Protein AF-0000000082936664 (afdb_homodimer)

Secondary structure (DSSP, 8-state):
--HHHHHHHHHHHHHHHHHHHHHHHHHHHHHHHHHHHHHHHHHHHHHHHHHHHHTT--SSEEE-TTT--EEEEHHHHB-TT--SBPHHHHHHHHHHHHHHHHHHTSTTTGGGEEEEEEEEE--SSS-HHHHHHHHHHHHHHHHHHHTSTTSPP-TTHHHHHHHEEEEE-TTSSPPBPTTS-B-HHHHSEEEEEEEE--HHHHHHHHHHHHHHH-/--HHHHHHHHHHHHHHHHHHHHHHHHHHHHHHHHHHHHHHHHHHHHHHHHHHHHTT--SSEEE-TTT--EEEEHHHHB-TT--SBPHHHHHHHHHHHHHHHHHHTSTTTGGGEEEEEEEEE--SSS-HHHHHHHHHHHHHHHHHHHTSTTSPP-TTHHHHHHHEEEEE-TTSSPPB-TTS-B-HHHHSEEEEEEEE--HHHHHHHHHHHHHHH-

Nearest PDB structures (foldseek):
  8qyd-assembly1_F  TM=7.964E-01  e=2.034E-11  Escherichia coli
  6jfw-assembly2_B  TM=7.473E-01  e=4.058E-08  Pseudomonas aeruginosa PAO1
  3khn-assembly1_A  TM=6.655E-01  e=1.813E-06  Nitratidesulfovibrio vulgaris str. Hildenborough
  3khn-assembly1_B  TM=6.197E-01  e=2.475E-06  Nitratidesulfovibrio vulgaris str. Hildenborough
  5eb1-assembly2_D  TM=7.342E-01  e=1.706E-05  Pseudomonas aeruginosa PAO1

Organism: NCBI:txid1808955

Radius of gyration: 26.81 Å; Cα contacts (8 Å, |Δi|>4): 633; chains: 2; bounding box: 48×94×67 Å

pLDDT: mean 86.33, std 13.67, range [39.84, 98.62]

Solvent-accessible surface area (backbone atoms only — not comparable to full-atom values): 22484 Å² total; per-residue (Å²): 132,53,73,68,51,56,53,50,50,50,51,48,48,51,50,48,48,52,48,50,53,40,53,52,52,50,51,55,48,50,54,50,47,47,54,53,49,47,54,55,44,50,56,51,49,50,34,50,50,50,48,62,74,48,65,80,49,84,61,77,60,46,68,39,88,86,73,45,31,35,38,30,43,40,72,59,35,24,48,87,98,43,46,56,70,30,76,64,17,50,53,50,45,62,62,44,48,52,56,53,40,49,57,53,57,23,89,90,33,36,88,43,50,54,32,38,37,30,33,12,29,22,36,78,79,73,52,64,66,60,28,28,53,48,10,28,42,33,17,41,38,52,55,49,49,68,70,34,91,85,40,74,88,52,80,62,52,72,61,44,66,70,33,49,39,32,25,28,48,10,45,72,73,62,36,58,41,95,87,66,45,75,32,52,68,70,12,20,21,38,33,42,37,71,38,59,50,50,63,62,52,50,50,52,51,45,53,60,53,52,59,66,77,98,130,54,73,66,53,54,53,50,50,50,52,48,49,50,51,49,48,53,47,49,54,39,52,53,52,49,50,54,47,49,52,51,46,48,54,54,49,48,52,54,44,49,55,51,49,52,36,50,50,49,48,63,74,48,66,80,49,85,61,76,58,45,68,38,88,85,74,46,32,35,37,28,43,39,73,59,35,23,49,89,98,44,46,56,70,31,75,66,16,52,52,50,46,64,61,45,48,52,57,54,41,50,58,52,57,24,91,90,32,37,89,44,50,54,33,38,37,31,34,13,29,21,36,78,80,72,53,65,66,58,29,28,51,47,10,29,43,33,17,41,40,52,55,49,49,68,70,34,90,85,40,75,87,52,81,61,53,72,62,44,66,69,31,47,38,32,25,28,47,11,48,71,74,62,38,59,41,95,88,66,44,76,32,50,68,71,12,20,22,39,34,42,36,69,37,59,51,52,64,62,51,52,49,53,51,46,51,61,53,51,60,65,78,100

Foldseek 3Di:
DDPVVVVVVVVVVVVVVVVVVVVVVVVLVVVLVVLVVVLVVLQQVLLVLLCVLCVPPPACWDQDNPFRKIKHFLVQFDDPPDLAGDPSNLVSLLVPVQSSCCSCCPPSHVQFWQAKEKWWFAAPPDDQVVLQVSRQSNQVNSVCSCPDPPRDDHPCSVVNVVHYYYGYDYHVDFDADPVGHGDGRRRGIIMIGIDTPVVVSVVVSVVSVVVVVD/DDPVVVVVVVVVVVVVVVVVVVVVVVVLVVVLVVLVVVLVVLQQVLLVLLCVLCVPPPACWDQDNPFRKIKHWLVQFDDPPDLAGDPSNLVSLLVPVQSSCCSCCPPSHVQFWQ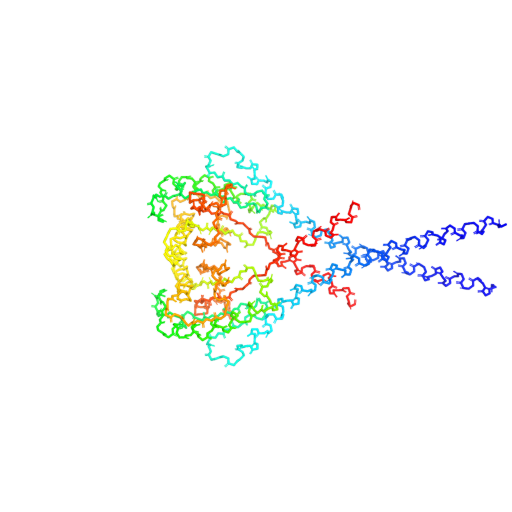AKEKWWFAAPPDDQVVLQVSRQSNQVNSVCSCPDPPRDDHPCSVVNVVHYYYGYDYHVDFDADPVGHGDRRRRGIIMIGIDTPVVVSVVVSVVSVVVVVD

Sequence (428 aa):
MSYSDLMSALLLMFALFLMVNILNNQKSMEEKDKVIEELIGVKSKIIQELNTAFSDSDLQMEVDPHTGAIRFSSGVFFDYNSSGISDAGKQHLQEFIPQYINVLLSDQFRDHVSQVIVEGHTDNEGTYIYNLELSQNRSLSVVKEIFSDEFTAFQNKEELRKIITSNGRSFNEPILNENGEINPDKSRRVEFKFRLKDEELIDEIEQMVKTKHEMSYSDLMSALLLMFALFLMVNILNNQKSMEEKDKVIEELIGVKSKIIQELNTAFSDSDLQMEVDPHTGAIRFSSGVFFDYNSSGISDAGKQHLQEFIPQYINVLLSDQFRDHVSQVIVEGHTDNEGTYIYNLELSQNRSLSVVKEIFSDEFTAFQNKEELRKIITSNGRSFNEPILNENGEINPDKSRRVEFKFRLKDEELIDEIEQMVKTKHE

Structure (mmCIF, N/CA/C/O backbone):
data_AF-0000000082936664-model_v1
#
loop_
_entity.id
_entity.type
_entity.pdbx_description
1 polymer 'OmpA family protein'
#
loop_
_atom_site.group_PDB
_atom_site.id
_atom_site.type_symbol
_atom_site.label_atom_id
_atom_site.label_alt_id
_atom_site.label_comp_id
_atom_site.label_asym_id
_atom_site.label_entity_id
_atom_site.label_seq_id
_atom_site.pdbx_PDB_ins_code
_atom_site.Cartn_x
_atom_site.Cartn_y
_atom_site.Cartn_z
_atom_site.occupancy
_atom_site.B_iso_or_equiv
_atom_site.auth_seq_id
_atom_site.auth_comp_id
_atom_site.auth_asym_id
_atom_site.auth_atom_id
_atom_site.pdbx_PDB_model_num
ATOM 1 N N . MET A 1 1 ? 1.265 68.125 17.859 1 52.38 1 MET A N 1
ATOM 2 C CA . MET A 1 1 ? 1.257 66.688 18.203 1 52.38 1 MET A CA 1
ATOM 3 C C . MET A 1 1 ? 2.631 66.25 18.688 1 52.38 1 MET A C 1
ATOM 5 O O . MET A 1 1 ? 3.641 66.5 18.031 1 52.38 1 MET A O 1
ATOM 9 N N . SER A 1 2 ? 2.795 65.812 19.891 1 62.62 2 SER A N 1
ATOM 10 C CA . SER A 1 2 ? 4.109 65.625 20.484 1 62.62 2 SER A CA 1
ATOM 11 C C . SER A 1 2 ? 4.777 64.375 19.922 1 62.62 2 SER A C 1
ATOM 13 O O . SER A 1 2 ? 4.109 63.531 19.344 1 62.62 2 SER A O 1
ATOM 15 N N . TYR A 1 3 ? 6.074 64.5 19.75 1 68.5 3 TYR A N 1
ATOM 16 C CA . TYR A 1 3 ? 6.906 63.375 19.406 1 68.5 3 TYR A CA 1
ATOM 17 C C . TYR A 1 3 ? 6.387 62.094 20.062 1 68.5 3 TYR A C 1
ATOM 19 O O . TYR A 1 3 ? 6.395 61.031 19.438 1 68.5 3 TYR A O 1
ATOM 27 N N . SER A 1 4 ? 5.93 62.25 21.141 1 67.88 4 SER A N 1
ATOM 28 C CA . SER A 1 4 ? 5.375 61.156 21.906 1 67.88 4 SER A CA 1
ATOM 29 C C . SER A 1 4 ? 4.105 60.594 21.266 1 67.88 4 SER A C 1
ATOM 31 O O . SER A 1 4 ? 3.885 59.375 21.234 1 67.88 4 SER A O 1
ATOM 33 N N . ASP A 1 5 ? 3.389 61.438 20.656 1 67 5 ASP A N 1
ATOM 34 C CA . ASP A 1 5 ? 2.154 61.062 19.984 1 67 5 ASP A CA 1
ATOM 35 C C . ASP A 1 5 ? 2.447 60.281 18.703 1 67 5 ASP A C 1
ATOM 37 O O . ASP A 1 5 ? 1.772 59.312 18.391 1 67 5 ASP A O 1
ATOM 41 N N . LEU A 1 6 ? 3.42 60.688 17.953 1 68.06 6 LEU A N 1
ATOM 42 C CA . LEU A 1 6 ? 3.822 60.031 16.719 1 68.06 6 LEU A CA 1
ATOM 43 C C . LEU A 1 6 ? 4.367 58.625 16.969 1 68.06 6 LEU A C 1
ATOM 45 O O . LEU A 1 6 ? 4.039 57.688 16.25 1 68.06 6 LEU A O 1
ATOM 49 N N . MET A 1 7 ? 5.172 58.5 17.969 1 70.56 7 MET A N 1
ATOM 50 C CA . MET A 1 7 ? 5.73 57.219 18.344 1 70.56 7 MET A CA 1
ATOM 51 C C . MET A 1 7 ? 4.629 56.25 18.797 1 70.56 7 MET A C 1
ATOM 53 O O . MET A 1 7 ? 4.648 55.062 18.453 1 70.56 7 MET A O 1
ATOM 57 N N . SER A 1 8 ? 3.662 56.812 19.469 1 71.12 8 SER A N 1
ATOM 58 C CA . SER A 1 8 ? 2.531 56 19.938 1 71.12 8 SER A CA 1
ATOM 59 C C . SER A 1 8 ? 1.678 55.531 18.766 1 71.12 8 SER A C 1
ATOM 61 O O . SER A 1 8 ? 1.23 54.375 18.75 1 71.12 8 SER A O 1
ATOM 63 N N . ALA A 1 9 ? 1.558 56.281 17.734 1 72.69 9 ALA A N 1
ATOM 64 C CA . ALA A 1 9 ? 0.785 55.938 16.547 1 72.69 9 ALA A CA 1
ATOM 65 C C . ALA A 1 9 ? 1.483 54.844 15.734 1 72.69 9 ALA A C 1
ATOM 67 O O . ALA A 1 9 ? 0.846 53.906 15.273 1 72.69 9 ALA A O 1
ATOM 68 N N . LEU A 1 10 ? 2.801 54.969 15.586 1 72.25 10 LEU A N 1
ATOM 69 C CA . LEU A 1 10 ? 3.605 54 14.852 1 72.25 10 LEU A CA 1
ATOM 70 C C . LEU A 1 10 ? 3.588 52.656 15.547 1 72.25 10 LEU A C 1
ATOM 72 O O . LEU A 1 10 ? 3.449 51.625 14.891 1 72.25 10 LEU A O 1
ATOM 76 N N . LEU A 1 11 ? 3.742 52.719 16.859 1 72.25 11 LEU A N 1
ATOM 77 C CA . LEU A 1 11 ? 3.697 51.5 17.656 1 72.25 11 LEU A CA 1
ATOM 78 C C . LEU A 1 11 ? 2.338 50.812 17.531 1 72.25 11 LEU A C 1
ATOM 80 O O . LEU A 1 11 ? 2.262 49.594 17.422 1 72.25 11 LEU A O 1
ATOM 84 N N . LEU A 1 12 ? 1.313 51.656 17.438 1 71.81 12 LEU A N 1
ATOM 85 C CA . LEU A 1 12 ? -0.037 51.125 17.281 1 71.81 12 LEU A CA 1
ATOM 86 C C . LEU A 1 12 ? -0.223 50.5 15.898 1 71.81 12 LEU A C 1
ATOM 88 O O . LEU A 1 12 ? -0.823 49.438 15.766 1 71.81 12 LEU A O 1
ATOM 92 N N . MET A 1 13 ? 0.35 51.156 14.906 1 73.56 13 MET A N 1
ATOM 93 C CA . MET A 1 13 ? 0.265 50.656 13.539 1 73.56 13 MET A CA 1
ATOM 94 C C . MET A 1 13 ? 1.027 49.344 13.391 1 73.56 13 MET A C 1
ATOM 96 O O . MET A 1 13 ? 0.533 48.406 12.773 1 73.56 13 MET A O 1
ATOM 100 N N . PHE A 1 14 ? 2.236 49.312 13.969 1 70.44 14 PHE A N 1
ATOM 101 C CA . PHE A 1 14 ? 3.033 48.094 13.969 1 70.44 14 PHE A CA 1
ATOM 102 C C . PHE A 1 14 ? 2.314 47 14.711 1 70.44 14 PHE A C 1
ATOM 104 O O . PHE A 1 14 ? 2.285 45.844 14.242 1 70.44 14 PHE A O 1
ATOM 111 N N . ALA A 1 15 ? 1.734 47.438 15.836 1 71.06 15 ALA A N 1
ATOM 112 C CA . ALA A 1 15 ? 0.98 46.469 16.625 1 71.06 15 ALA A CA 1
ATOM 113 C C . ALA A 1 15 ? -0.21 45.938 15.836 1 71.06 15 ALA A C 1
ATOM 115 O O . ALA A 1 15 ? -0.482 44.719 15.852 1 71.06 15 ALA A O 1
ATOM 116 N N . LEU A 1 16 ? -0.842 46.781 15.055 1 72.5 16 LEU A N 1
ATOM 117 C CA . LEU A 1 16 ? -1.983 46.375 14.234 1 72.5 16 LEU A CA 1
ATOM 118 C C . LEU A 1 16 ? -1.54 45.5 13.078 1 72.5 16 LEU A C 1
ATOM 120 O O . LEU A 1 16 ? -2.191 44.5 12.773 1 72.5 16 LEU A O 1
ATOM 124 N N . PHE A 1 17 ? -0.44 45.844 12.508 1 73.44 17 PHE A N 1
ATOM 125 C CA . PHE A 1 17 ? 0.115 45.062 11.414 1 73.44 17 PHE A CA 1
ATOM 126 C C . PHE A 1 17 ? 0.506 43.656 11.891 1 73.44 17 PHE A C 1
ATOM 128 O O . PHE A 1 17 ? 0.178 42.656 11.242 1 73.44 17 PHE A O 1
ATOM 135 N N . LEU A 1 18 ? 1.23 43.594 12.953 1 71 18 LEU A N 1
ATOM 136 C CA . LEU A 1 18 ? 1.619 42.312 13.539 1 71 18 LEU A CA 1
ATOM 137 C C . LEU A 1 18 ? 0.391 41.469 13.898 1 71 18 LEU A C 1
ATOM 139 O O . LEU A 1 18 ? 0.384 40.25 13.711 1 71 18 LEU A O 1
ATOM 143 N N . MET A 1 19 ? -0.63 42.219 14.328 1 69.56 19 MET A N 1
ATOM 144 C CA . MET A 1 19 ? -1.866 41.531 14.695 1 69.56 19 MET A CA 1
ATOM 145 C C . MET A 1 19 ? -2.537 40.938 13.469 1 69.56 19 MET A C 1
ATOM 147 O O . MET A 1 19 ? -3.002 39.781 13.516 1 69.56 19 MET A O 1
ATOM 151 N N . VAL A 1 20 ? -2.457 41.688 12.414 1 70.94 20 VAL A N 1
ATOM 152 C CA . VAL A 1 20 ? -3.082 41.219 11.188 1 70.94 20 VAL A CA 1
ATOM 153 C C . VAL A 1 20 ? -2.312 40.031 10.641 1 70.94 20 VAL A C 1
ATOM 155 O O . VAL A 1 20 ? -2.914 39.031 10.227 1 70.94 20 VAL A O 1
ATOM 158 N N . ASN A 1 21 ? -0.958 40.062 10.594 1 70.81 21 ASN A N 1
ATOM 159 C CA . ASN A 1 21 ? -0.119 38.969 10.133 1 70.81 21 ASN A CA 1
ATOM 160 C C . ASN A 1 21 ? -0.337 37.719 10.969 1 70.81 21 ASN A C 1
ATOM 162 O O . ASN A 1 21 ? -0.402 36.594 10.43 1 70.81 21 ASN A O 1
ATOM 166 N N . ILE A 1 22 ? -0.44 37.969 12.156 1 68.56 22 ILE A N 1
ATOM 167 C CA . ILE A 1 22 ? -0.639 36.844 13.094 1 68.56 22 ILE A CA 1
ATOM 168 C C . ILE A 1 22 ? -2.004 36.219 12.852 1 68.56 22 ILE A C 1
ATOM 170 O O . ILE A 1 22 ? -2.127 35 12.836 1 68.56 22 ILE A O 1
ATOM 174 N N . LEU A 1 23 ? -3.031 37.094 12.672 1 66.94 23 LEU A N 1
ATOM 175 C CA . LEU A 1 23 ? -4.371 36.562 12.422 1 66.94 23 LEU A CA 1
ATOM 176 C C . LEU A 1 23 ? -4.41 35.75 11.133 1 66.94 23 LEU A C 1
ATOM 178 O O . LEU A 1 23 ? -5.066 34.719 11.07 1 66.94 23 LEU A O 1
ATOM 182 N N . ASN A 1 24 ? -3.633 36.219 10.117 1 69.88 24 ASN A N 1
ATOM 183 C CA . ASN A 1 24 ? -3.57 35.5 8.844 1 69.88 24 ASN A CA 1
ATOM 184 C C . ASN A 1 24 ? -2.877 34.156 8.992 1 69.88 24 ASN A C 1
ATOM 186 O O . ASN A 1 24 ? -3.309 33.156 8.406 1 69.88 24 ASN A O 1
ATOM 190 N N . ASN A 1 25 ? -1.815 34.125 9.75 1 70.5 25 ASN A N 1
ATOM 191 C CA . ASN A 1 25 ? -1.095 32.875 9.992 1 70.5 25 ASN A CA 1
ATOM 192 C C . ASN A 1 25 ? -1.938 31.891 10.789 1 70.5 25 ASN A C 1
ATOM 194 O O . ASN A 1 25 ? -1.892 30.688 10.539 1 70.5 25 ASN A O 1
ATOM 198 N N . GLN A 1 26 ? -2.684 32.406 11.688 1 66.56 26 GLN A N 1
ATOM 199 C CA . GLN A 1 26 ? -3.566 31.562 12.492 1 66.56 26 GLN A CA 1
ATOM 200 C C . GLN A 1 26 ? -4.641 30.906 11.625 1 66.56 26 GLN A C 1
ATOM 202 O O . GLN A 1 26 ? -4.949 29.734 11.789 1 66.56 26 GLN A O 1
ATOM 207 N N . LYS A 1 27 ? -5.145 31.719 10.664 1 71.25 27 LYS A N 1
ATOM 208 C CA . LYS A 1 27 ? -6.156 31.172 9.766 1 71.25 27 LYS A CA 1
ATOM 209 C C . LYS A 1 27 ? -5.586 30.047 8.914 1 71.25 27 LYS A C 1
ATOM 211 O O . LYS A 1 27 ? -6.234 29.016 8.727 1 71.25 27 LYS A O 1
ATOM 216 N N . SER A 1 28 ? -4.426 30.234 8.43 1 69 28 SER A N 1
ATOM 217 C CA . SER A 1 28 ? -3.764 29.219 7.625 1 69 28 SER A CA 1
ATOM 218 C C . SER A 1 28 ? -3.52 27.953 8.438 1 69 28 SER A C 1
ATOM 220 O O . SER A 1 28 ? -3.711 26.844 7.938 1 69 28 SER A O 1
ATOM 222 N N . MET A 1 29 ? -3.191 28.172 9.625 1 69.94 29 MET A N 1
ATOM 223 C CA . MET A 1 29 ? -2.953 27.047 10.523 1 69.94 29 MET A CA 1
ATOM 224 C C . MET A 1 29 ? -4.246 26.297 10.797 1 69.94 29 MET A C 1
ATOM 226 O O . MET A 1 29 ? -4.254 25.062 10.828 1 69.94 29 MET A O 1
ATOM 230 N N . GLU A 1 30 ? -5.188 27.016 11 1 69.69 30 GLU A N 1
ATOM 231 C CA . GLU A 1 30 ? -6.484 26.406 11.289 1 69.69 30 GLU A CA 1
ATOM 232 C C . GLU A 1 30 ? -6.961 25.562 10.117 1 69.69 30 GLU A C 1
ATOM 234 O O . GLU A 1 30 ? -7.512 24.469 10.312 1 69.69 30 GLU A O 1
ATOM 239 N N . GLU A 1 31 ? -6.68 26.078 8.953 1 69.31 31 GLU A N 1
ATOM 240 C CA . GLU A 1 31 ? -7.066 25.328 7.762 1 69.31 31 GLU A CA 1
ATOM 241 C C . GLU A 1 31 ? -6.281 24.016 7.656 1 69.31 31 GLU A C 1
ATOM 243 O O . GLU A 1 31 ? -6.848 22.969 7.312 1 69.31 31 GLU A O 1
ATOM 248 N N . LYS A 1 32 ? -5.047 24.109 8.008 1 69.5 32 LYS A N 1
ATOM 249 C CA . LYS A 1 32 ? -4.215 22.922 7.973 1 69.5 32 LYS A CA 1
ATOM 250 C C . LYS A 1 32 ? -4.652 21.906 9.039 1 69.5 32 LYS A C 1
ATOM 252 O O . LYS A 1 32 ? -4.723 20.719 8.766 1 69.5 32 LYS A O 1
ATOM 257 N N . ASP A 1 33 ? -4.93 22.391 10.086 1 70.19 33 ASP A N 1
ATOM 258 C CA . ASP A 1 33 ? -5.387 21.531 11.172 1 70.19 33 ASP A CA 1
ATOM 259 C C . ASP A 1 33 ? -6.711 20.859 10.82 1 70.19 33 ASP A C 1
ATOM 261 O O . ASP A 1 33 ? -6.922 19.688 11.141 1 70.19 33 ASP A O 1
ATOM 265 N N . LYS A 1 34 ? -7.512 21.594 10.156 1 70.44 34 LYS A N 1
ATOM 266 C CA . LYS A 1 34 ? -8.805 21.031 9.758 1 70.44 34 LYS A CA 1
ATOM 267 C C . LYS A 1 34 ? -8.625 19.875 8.789 1 70.44 34 LYS A C 1
ATOM 269 O O . LYS A 1 34 ? -9.305 18.844 8.914 1 70.44 34 LYS A O 1
ATOM 274 N N . VAL A 1 35 ? -7.75 20.047 7.875 1 66.81 35 VAL A N 1
ATOM 275 C CA . VAL A 1 35 ? -7.512 19.016 6.879 1 66.81 35 VAL A CA 1
ATOM 276 C C . VAL A 1 35 ? -6.938 17.766 7.559 1 66.81 35 VAL A C 1
ATOM 278 O O . VAL A 1 35 ? -7.363 16.641 7.277 1 66.81 35 VAL A O 1
ATOM 281 N N . ILE A 1 36 ? -6.07 17.969 8.445 1 68.06 36 ILE A N 1
ATOM 282 C CA . ILE A 1 36 ? -5.461 16.859 9.188 1 68.06 36 ILE A CA 1
ATOM 283 C C . ILE A 1 36 ? -6.52 16.156 10.031 1 68.06 36 ILE A C 1
ATOM 285 O O . ILE A 1 36 ? -6.574 14.93 10.062 1 68.06 36 ILE A O 1
ATOM 289 N N . GLU A 1 37 ? -7.285 16.922 10.617 1 71 37 GLU A N 1
ATOM 290 C CA . GLU A 1 37 ? -8.344 16.359 11.453 1 71 37 GLU A CA 1
ATOM 291 C C . GLU A 1 37 ? -9.352 15.578 10.617 1 71 37 GLU A C 1
ATOM 293 O O . GLU A 1 37 ? -9.875 14.555 11.062 1 71 37 GLU A O 1
ATOM 298 N N . GLU A 1 38 ? -9.562 16.109 9.406 1 70.25 38 GLU A N 1
ATOM 299 C CA . GLU A 1 38 ? -10.492 15.414 8.516 1 70.25 38 GLU A CA 1
ATOM 300 C C . GLU A 1 38 ? -9.977 14.023 8.148 1 70.25 38 GLU A C 1
ATOM 302 O O . GLU A 1 38 ? -10.734 13.055 8.133 1 70.25 38 GLU A O 1
ATOM 307 N N . LEU A 1 39 ? -8.758 13.914 7.871 1 68.38 39 LEU A N 1
ATOM 308 C CA . LEU A 1 39 ? -8.195 12.625 7.48 1 68.38 39 LEU A CA 1
ATOM 309 C C . LEU A 1 39 ? -8.211 11.648 8.648 1 68.38 39 LEU A C 1
ATOM 311 O O . LEU A 1 39 ? -8.547 10.477 8.477 1 68.38 39 LEU A O 1
ATOM 315 N N . ILE A 1 40 ? -7.812 12.148 9.719 1 72.25 40 ILE A N 1
ATOM 316 C CA . ILE A 1 40 ? -7.824 11.328 10.922 1 72.25 40 ILE A CA 1
ATOM 317 C C . ILE A 1 40 ? -9.258 10.922 11.258 1 72.25 40 ILE A C 1
ATOM 319 O O . ILE A 1 40 ? -9.508 9.781 11.656 1 72.25 40 ILE A O 1
ATOM 323 N N . GLY A 1 41 ? -10.055 11.875 10.969 1 78.62 41 GLY A N 1
ATOM 324 C CA . GLY A 1 41 ? -11.461 11.594 11.234 1 78.62 41 GLY A CA 1
ATOM 325 C C . GLY A 1 41 ? -12.039 10.531 10.32 1 78.62 41 GLY A C 1
ATOM 326 O O . GLY A 1 41 ? -12.781 9.656 10.766 1 78.62 41 GLY A O 1
ATOM 327 N N . VAL A 1 42 ? -11.602 10.539 9.016 1 85.88 42 VAL A N 1
ATOM 328 C CA . VAL A 1 42 ? -12.109 9.57 8.047 1 85.88 42 VAL A CA 1
ATOM 329 C C . VAL A 1 42 ? -11.695 8.164 8.469 1 85.88 42 VAL A C 1
ATOM 331 O O . VAL A 1 42 ? -12.516 7.238 8.469 1 85.88 42 VAL A O 1
ATOM 334 N N . LYS A 1 43 ? -10.414 7.996 8.781 1 85.94 43 LYS A N 1
ATOM 335 C CA . LYS A 1 43 ? -9.922 6.684 9.188 1 85.94 43 LYS A CA 1
ATOM 336 C C . LYS A 1 43 ? -10.68 6.172 10.414 1 85.94 43 LYS A C 1
ATOM 338 O O . LYS A 1 43 ? -11.109 5.016 10.445 1 85.94 43 LYS A O 1
ATOM 343 N N . SER A 1 44 ? -10.82 7.027 11.375 1 88.06 44 SER A N 1
ATOM 344 C CA . SER A 1 44 ? -11.5 6.641 12.602 1 88.06 44 SER A CA 1
ATOM 345 C C . SER A 1 44 ? -12.953 6.281 12.344 1 88.06 44 SER A C 1
ATOM 347 O O . SER A 1 44 ? -13.477 5.324 12.914 1 88.06 44 SER A O 1
ATOM 349 N N . LYS A 1 45 ? -13.57 7.059 11.508 1 92.94 45 LYS A N 1
ATOM 350 C CA . LYS A 1 45 ? -14.969 6.801 11.195 1 92.94 45 LYS A CA 1
ATOM 351 C C . LYS A 1 45 ? -15.133 5.48 10.445 1 92.94 45 LYS A C 1
ATOM 353 O O . LYS A 1 45 ? -16.078 4.734 10.695 1 92.94 45 LYS A O 1
ATOM 358 N N . ILE A 1 46 ? -14.219 5.168 9.516 1 94.44 46 ILE A N 1
ATOM 359 C CA . ILE A 1 46 ? -14.258 3.896 8.805 1 94.44 46 ILE A CA 1
ATOM 360 C C . ILE A 1 46 ? -14.133 2.742 9.789 1 94.44 46 ILE A C 1
ATOM 362 O O . ILE A 1 46 ? -14.914 1.79 9.75 1 94.44 46 ILE A O 1
ATOM 366 N N . ILE A 1 47 ? -13.172 2.887 10.672 1 93.75 47 ILE A N 1
ATOM 367 C CA . ILE A 1 47 ? -12.922 1.832 11.648 1 93.75 47 ILE A CA 1
ATOM 368 C C . ILE A 1 47 ? -14.164 1.641 12.523 1 93.75 47 ILE A C 1
ATOM 370 O O . ILE A 1 47 ? -14.578 0.508 12.781 1 93.75 47 ILE A O 1
ATOM 374 N N . GLN A 1 48 ? -14.719 2.732 12.906 1 94.25 48 GLN A N 1
ATOM 375 C CA . GLN A 1 48 ? -15.93 2.664 13.727 1 94.25 48 GLN A CA 1
ATOM 376 C C . GLN A 1 48 ? -17.062 1.981 12.969 1 94.25 48 GLN A C 1
ATOM 378 O O . GLN A 1 48 ? -17.766 1.133 13.531 1 94.25 48 GLN A O 1
ATOM 383 N N . GLU A 1 49 ? -17.281 2.328 11.766 1 95.38 49 GLU A N 1
ATOM 384 C CA . GLU A 1 49 ? -18.359 1.741 10.969 1 95.38 49 GLU A CA 1
ATOM 385 C C . GLU A 1 49 ? -18.109 0.258 10.711 1 95.38 49 GLU A C 1
ATOM 387 O O . GLU A 1 49 ? -19.047 -0.543 10.703 1 95.38 49 GLU A O 1
ATOM 392 N N . LEU A 1 50 ? -16.844 -0.075 10.469 1 95.19 50 LEU A N 1
ATOM 393 C CA . LEU A 1 50 ? -16.516 -1.485 10.305 1 95.19 50 LEU A CA 1
ATOM 394 C C . LEU A 1 50 ? -16.812 -2.268 11.586 1 95.19 50 LEU A C 1
ATOM 396 O O . LEU A 1 50 ? -17.359 -3.369 11.523 1 95.19 50 LEU A O 1
ATOM 400 N N . ASN A 1 51 ? -16.391 -1.689 12.672 1 93.12 51 ASN A N 1
ATOM 401 C CA . ASN A 1 51 ? -16.672 -2.332 13.953 1 93.12 51 ASN A CA 1
ATOM 402 C C . ASN A 1 51 ? -18.172 -2.527 14.156 1 93.12 51 ASN A C 1
ATOM 404 O O . ASN A 1 51 ? -18.609 -3.584 14.609 1 93.12 51 ASN A O 1
ATOM 408 N N . THR A 1 52 ? -18.969 -1.547 13.852 1 92.69 52 THR A N 1
ATOM 409 C CA . THR A 1 52 ? -20.406 -1.609 13.992 1 92.69 52 THR A CA 1
ATOM 410 C C . THR A 1 52 ? -21.016 -2.645 13.047 1 92.69 52 THR A C 1
ATOM 412 O O . THR A 1 52 ? -21.844 -3.455 13.445 1 92.69 52 THR A O 1
ATOM 415 N N . ALA A 1 53 ? -20.578 -2.637 11.812 1 91.19 53 ALA A N 1
ATOM 416 C CA . ALA A 1 53 ? -21.109 -3.533 10.789 1 91.19 53 ALA A CA 1
ATOM 417 C C . ALA A 1 53 ? -20.828 -4.992 11.141 1 91.19 53 ALA A C 1
ATOM 419 O O . ALA A 1 53 ? -21.641 -5.875 10.844 1 91.19 53 ALA A O 1
ATOM 420 N N . PHE A 1 54 ? -19.656 -5.191 11.836 1 91.62 54 PHE A N 1
ATOM 421 C CA . PHE A 1 54 ? -19.25 -6.578 12.023 1 91.62 54 PHE A CA 1
ATOM 422 C C . PHE A 1 54 ? -19.297 -6.957 13.5 1 91.62 54 PHE A C 1
ATOM 424 O O . PHE A 1 54 ? -18.75 -7.992 13.898 1 91.62 54 PHE A O 1
ATOM 431 N N . SER A 1 55 ? -19.844 -6.113 14.336 1 85.06 55 SER A N 1
ATOM 432 C CA . SER A 1 55 ? -19.922 -6.363 15.766 1 85.06 55 SER A CA 1
ATOM 433 C C . SER A 1 55 ? -20.688 -7.652 16.062 1 85.06 55 SER A C 1
ATOM 435 O O . SER A 1 55 ? -20.359 -8.375 17 1 85.06 55 SER A O 1
ATOM 437 N N . ASP A 1 56 ? -21.609 -8.039 15.273 1 80.44 56 ASP A N 1
ATOM 438 C CA . ASP A 1 56 ? -22.453 -9.195 15.547 1 80.44 56 ASP A CA 1
ATOM 439 C C . ASP A 1 56 ? -22.219 -10.305 14.516 1 80.44 56 ASP A C 1
ATOM 441 O O . ASP A 1 56 ? -23.031 -11.211 14.367 1 80.44 56 ASP A O 1
ATOM 445 N N . SER A 1 57 ? -21.078 -10.07 13.852 1 79.5 57 SER A N 1
ATOM 446 C CA . SER A 1 57 ? -20.844 -11.047 12.789 1 79.5 57 SER A CA 1
ATOM 447 C C . SER A 1 57 ? -20.375 -12.383 13.352 1 79.5 57 SER A C 1
ATOM 449 O O . SER A 1 57 ? -19.641 -12.422 14.344 1 79.5 57 SER A O 1
ATOM 451 N N . ASP A 1 58 ? -20.922 -13.406 12.836 1 75.62 58 ASP A N 1
ATOM 452 C CA . ASP A 1 58 ? -20.531 -14.758 13.219 1 75.62 58 ASP A CA 1
ATOM 453 C C . ASP A 1 58 ? -19.266 -15.203 12.484 1 75.62 58 ASP A C 1
ATOM 455 O O . ASP A 1 58 ? -18.844 -16.359 12.609 1 75.62 58 ASP A O 1
ATOM 459 N N . LEU A 1 59 ? -18.844 -14.258 11.781 1 77.69 59 LEU A N 1
ATOM 460 C CA . LEU A 1 59 ? -17.625 -14.602 11.055 1 77.69 59 LEU A CA 1
ATOM 461 C C . LEU A 1 59 ? -16.422 -14.609 11.992 1 77.69 59 LEU A C 1
ATOM 463 O O . LEU A 1 59 ? -16.375 -13.859 12.969 1 77.69 59 LEU A O 1
ATOM 467 N N . GLN A 1 60 ? -15.719 -15.68 12.25 1 81.56 60 GLN A N 1
ATOM 468 C CA . GLN A 1 60 ? -14.5 -15.75 13.047 1 81.56 60 GLN A CA 1
ATOM 469 C C . GLN A 1 60 ? -13.477 -14.719 12.586 1 81.56 60 GLN A C 1
ATOM 471 O O . GLN A 1 60 ? -12.477 -15.062 11.945 1 81.56 60 GLN A O 1
ATOM 476 N N . MET A 1 61 ? -13.867 -13.469 12.812 1 89.06 61 MET A N 1
ATOM 477 C CA . MET A 1 61 ? -13.016 -12.375 12.359 1 89.06 61 MET A CA 1
ATOM 478 C C . MET A 1 61 ? -12.68 -11.438 13.516 1 89.06 61 MET A C 1
ATOM 480 O O . MET A 1 61 ? -13.359 -11.445 14.547 1 89.06 61 MET A O 1
ATOM 484 N N . GLU A 1 62 ? -11.602 -10.773 13.367 1 88.75 62 GLU A N 1
ATOM 485 C CA . GLU A 1 62 ? -11.172 -9.734 14.297 1 88.75 62 GLU A CA 1
ATOM 486 C C . GLU A 1 62 ? -10.867 -8.438 13.57 1 88.75 62 GLU A C 1
ATOM 488 O O . GLU A 1 62 ? -10.234 -8.445 12.516 1 88.75 62 GLU A O 1
ATOM 493 N N . VAL A 1 63 ? -11.383 -7.348 14.094 1 90.94 63 VAL A N 1
ATOM 494 C CA . VAL A 1 63 ? -11.055 -6.031 13.555 1 90.94 63 VAL A CA 1
ATOM 495 C C . VAL A 1 63 ? -9.977 -5.375 14.414 1 90.94 63 VAL A C 1
ATOM 497 O O . VAL A 1 63 ? -10.133 -5.25 15.633 1 90.94 63 VAL A O 1
ATOM 500 N N . ASP A 1 64 ? -8.922 -5.047 13.844 1 89.75 64 ASP A N 1
ATOM 501 C CA . ASP A 1 64 ? -7.895 -4.301 14.57 1 89.75 64 ASP A CA 1
ATOM 502 C C . ASP A 1 64 ? -8.367 -2.883 14.883 1 89.75 64 ASP A C 1
ATOM 504 O O . ASP A 1 64 ? -8.656 -2.102 13.977 1 89.75 64 ASP A O 1
ATOM 508 N N . PRO A 1 65 ? -8.391 -2.539 16.078 1 87.19 65 PRO A N 1
ATOM 509 C CA . PRO A 1 65 ? -8.969 -1.244 16.438 1 87.19 65 PRO A CA 1
ATOM 510 C C . PRO A 1 65 ? -8.078 -0.067 16.047 1 87.19 65 PRO A C 1
ATOM 512 O O . PRO A 1 65 ? -8.547 1.073 15.992 1 87.19 65 PRO A O 1
ATOM 515 N N . HIS A 1 66 ? -6.871 -0.338 15.797 1 83 66 HIS A N 1
ATOM 516 C CA . HIS A 1 66 ? -5.965 0.754 15.469 1 83 66 HIS A CA 1
ATOM 517 C C . HIS A 1 66 ? -5.867 0.958 13.961 1 83 66 HIS A C 1
ATOM 519 O O . HIS A 1 66 ? -5.906 2.092 13.477 1 83 66 HIS A O 1
ATOM 525 N N . THR A 1 67 ? -5.867 -0.112 13.219 1 86.5 67 THR A N 1
ATOM 526 C CA . THR A 1 67 ? -5.605 0.008 11.789 1 86.5 67 THR A CA 1
ATOM 527 C C . THR A 1 67 ? -6.883 -0.229 10.984 1 86.5 67 THR A C 1
ATOM 529 O O . THR A 1 67 ? -6.961 0.142 9.812 1 86.5 67 THR A O 1
ATOM 532 N N . GLY A 1 68 ? -7.852 -0.83 11.57 1 91.44 68 GLY A N 1
ATOM 533 C CA . GLY A 1 68 ? -9.07 -1.194 10.859 1 91.44 68 GLY A CA 1
ATOM 534 C C . GLY A 1 68 ? -8.93 -2.465 10.047 1 91.44 68 GLY A C 1
ATOM 535 O O . GLY A 1 68 ? -9.859 -2.869 9.352 1 91.44 68 GLY A O 1
ATOM 536 N N . ALA A 1 69 ? -7.773 -3.105 10.117 1 94.81 69 ALA A N 1
ATOM 537 C CA . ALA A 1 69 ? -7.562 -4.371 9.422 1 94.81 69 ALA A CA 1
ATOM 538 C C . ALA A 1 69 ? -8.508 -5.449 9.945 1 94.81 69 ALA A C 1
ATOM 540 O O . ALA A 1 69 ? -8.727 -5.551 11.156 1 94.81 69 ALA A O 1
ATOM 541 N N . ILE A 1 70 ? -9.047 -6.188 9.07 1 96.56 70 ILE A N 1
ATOM 542 C CA . ILE A 1 70 ? -9.898 -7.316 9.438 1 96.56 70 ILE A CA 1
ATOM 543 C C . ILE A 1 70 ? -9.148 -8.625 9.195 1 96.56 70 ILE A C 1
ATOM 545 O O . ILE A 1 70 ? -8.672 -8.875 8.086 1 96.56 70 ILE A O 1
ATOM 549 N N . ARG A 1 71 ? -9.117 -9.453 10.188 1 95.62 71 ARG A N 1
ATOM 550 C CA . ARG A 1 71 ? -8.32 -10.672 10.148 1 95.62 71 ARG A CA 1
ATOM 551 C C . ARG A 1 71 ? -9.211 -11.906 10.203 1 95.62 71 ARG A C 1
ATOM 553 O O . ARG A 1 71 ? -10.125 -11.984 11.023 1 95.62 71 ARG A O 1
ATOM 560 N N . PHE A 1 72 ? -8.922 -12.82 9.305 1 95.44 72 PHE A N 1
ATOM 561 C CA . PHE A 1 72 ? -9.539 -14.141 9.305 1 95.44 72 PHE A CA 1
ATOM 562 C C . PHE A 1 72 ? -8.492 -15.234 9.484 1 95.44 72 PHE A C 1
ATOM 564 O O . PHE A 1 72 ? -7.441 -15.203 8.836 1 95.44 72 PHE A O 1
ATOM 571 N N . SER A 1 73 ? -8.852 -16.172 10.336 1 91.94 73 SER A N 1
ATOM 572 C CA . SER A 1 73 ? -7.996 -17.344 10.367 1 91.94 73 SER A CA 1
ATOM 573 C C . SER A 1 73 ? -8.039 -18.094 9.039 1 91.94 73 SER A C 1
ATOM 575 O O . SER A 1 73 ? -9.055 -18.078 8.344 1 91.94 73 SER A O 1
ATOM 577 N N . SER A 1 74 ? -6.949 -18.734 8.75 1 89.19 74 SER A N 1
ATOM 578 C CA . SER A 1 74 ? -6.84 -19.422 7.469 1 89.19 74 SER A CA 1
ATOM 579 C C . SER A 1 74 ? -7.953 -20.453 7.297 1 89.19 74 SER A C 1
ATOM 581 O O . SER A 1 74 ? -8.461 -20.656 6.191 1 89.19 74 SER A O 1
ATOM 583 N N . GLY A 1 75 ? -8.312 -21.094 8.336 1 89.12 75 GLY A N 1
ATOM 584 C CA . GLY A 1 75 ? -9.32 -22.141 8.297 1 89.12 75 GLY A CA 1
ATOM 585 C C . GLY A 1 75 ? -10.688 -21.625 7.891 1 89.12 75 GLY A C 1
ATOM 586 O O . GLY A 1 75 ? -11.562 -22.422 7.516 1 89.12 75 GLY A O 1
ATOM 587 N N . VAL A 1 76 ? -10.883 -20.359 7.949 1 92.44 76 VAL A N 1
ATOM 588 C CA . VAL A 1 76 ? -12.156 -19.75 7.57 1 92.44 76 VAL A CA 1
ATOM 589 C C . VAL A 1 76 ? -12.336 -19.812 6.059 1 92.44 76 VAL A C 1
ATOM 591 O O . VAL A 1 76 ? -13.453 -19.938 5.562 1 92.44 76 VAL A O 1
ATOM 594 N N . PHE A 1 77 ? -11.211 -19.734 5.293 1 94.62 77 PHE A N 1
ATOM 595 C CA . PHE A 1 77 ? -11.328 -19.641 3.844 1 94.62 77 PHE A CA 1
ATOM 596 C C . PHE A 1 77 ? -10.773 -20.906 3.178 1 94.62 77 PHE A C 1
ATOM 598 O O . PHE A 1 77 ? -11.148 -21.234 2.051 1 94.62 77 PHE A O 1
ATOM 605 N N . PHE A 1 78 ? -9.883 -21.578 3.855 1 95.69 78 PHE A N 1
ATOM 606 C CA . PHE A 1 78 ? -9.117 -22.594 3.154 1 95.69 78 PHE A CA 1
ATOM 607 C C . PHE A 1 78 ? -9.125 -23.906 3.93 1 95.69 78 PHE A C 1
ATOM 609 O O . PHE A 1 78 ? -9.188 -23.906 5.16 1 95.69 78 PHE A O 1
ATOM 616 N N . ASP A 1 79 ? -8.969 -25.016 3.15 1 90.88 79 ASP A N 1
ATOM 617 C CA . ASP A 1 79 ? -8.695 -26.312 3.773 1 90.88 79 ASP A CA 1
ATOM 618 C C . ASP A 1 79 ? -7.223 -26.406 4.18 1 90.88 79 ASP A C 1
ATOM 620 O O . ASP A 1 79 ? -6.402 -25.578 3.783 1 90.88 79 ASP A O 1
ATOM 624 N N . TYR A 1 80 ? -6.992 -27.359 4.98 1 83.88 80 TYR A N 1
ATOM 625 C CA . TYR A 1 80 ? -5.625 -27.547 5.449 1 83.88 80 TYR A CA 1
ATOM 626 C C . TYR A 1 80 ? -4.656 -27.672 4.277 1 83.88 80 TYR A C 1
ATOM 628 O O . TYR A 1 80 ? -4.934 -28.375 3.307 1 83.88 80 TYR A O 1
ATOM 636 N N . ASN A 1 81 ? -3.57 -26.922 4.316 1 82.44 81 ASN A N 1
ATOM 637 C CA . ASN A 1 81 ? -2.48 -26.922 3.348 1 82.44 81 ASN A CA 1
ATOM 638 C C . ASN A 1 81 ? -2.982 -26.609 1.94 1 82.44 81 ASN A C 1
ATOM 640 O O . ASN A 1 81 ? -2.512 -27.203 0.964 1 82.44 81 ASN A O 1
ATOM 644 N N . SER A 1 82 ? -4.012 -25.906 1.855 1 90.38 82 SER A N 1
ATOM 645 C CA . SER A 1 82 ? -4.562 -25.531 0.557 1 90.38 82 SER A CA 1
ATOM 646 C C . SER A 1 82 ? -4.582 -24.016 0.381 1 90.38 82 SER A C 1
ATOM 648 O O . SER A 1 82 ? -4.664 -23.281 1.36 1 90.38 82 SER A O 1
ATOM 650 N N . SER A 1 83 ? -4.387 -23.609 -0.877 1 93.75 83 SER A N 1
ATOM 651 C CA . SER A 1 83 ? -4.598 -22.203 -1.212 1 93.75 83 SER A CA 1
ATOM 652 C C . SER A 1 83 ? -5.867 -22.016 -2.039 1 93.75 83 SER A C 1
ATOM 654 O O . SER A 1 83 ? -6.191 -20.891 -2.441 1 93.75 83 SER A O 1
ATOM 656 N N . GLY A 1 84 ? -6.473 -23.094 -2.326 1 95.06 84 GLY A N 1
ATOM 657 C CA . GLY A 1 84 ? -7.781 -23 -2.951 1 95.06 84 GLY A CA 1
ATOM 658 C C . GLY A 1 84 ? -8.891 -22.688 -1.965 1 95.06 84 GLY A C 1
ATOM 659 O O . GLY A 1 84 ? -8.969 -23.297 -0.898 1 95.06 84 GLY A O 1
ATOM 660 N N . ILE A 1 85 ? -9.766 -21.844 -2.293 1 96.12 85 ILE A N 1
ATOM 661 C CA . ILE A 1 85 ? -10.844 -21.438 -1.399 1 96.12 85 ILE A CA 1
ATOM 662 C C . ILE A 1 85 ? -11.828 -22.609 -1.229 1 96.12 85 ILE A C 1
ATOM 664 O O . ILE A 1 85 ? -12.203 -23.25 -2.205 1 96.12 85 ILE A O 1
ATOM 668 N N . SER A 1 86 ? -12.203 -22.891 -0.003 1 95.75 86 SER A N 1
ATOM 669 C CA . SER A 1 86 ? -13.164 -23.938 0.288 1 95.75 86 SER A CA 1
ATOM 670 C C . SER A 1 86 ? -14.594 -23.484 0.018 1 95.75 86 SER A C 1
ATOM 672 O O . SER A 1 86 ? -14.836 -22.281 -0.166 1 95.75 86 SER A O 1
ATOM 674 N N . ASP A 1 87 ? -15.531 -24.453 -0.028 1 95.25 87 ASP A N 1
ATOM 675 C CA . ASP A 1 87 ? -16.938 -24.078 -0.188 1 95.25 87 ASP A CA 1
ATOM 676 C C . ASP A 1 87 ? -17.406 -23.203 0.967 1 95.25 87 ASP A C 1
ATOM 678 O O . ASP A 1 87 ? -18.125 -22.234 0.755 1 95.25 87 ASP A O 1
ATOM 682 N N . ALA A 1 88 ? -16.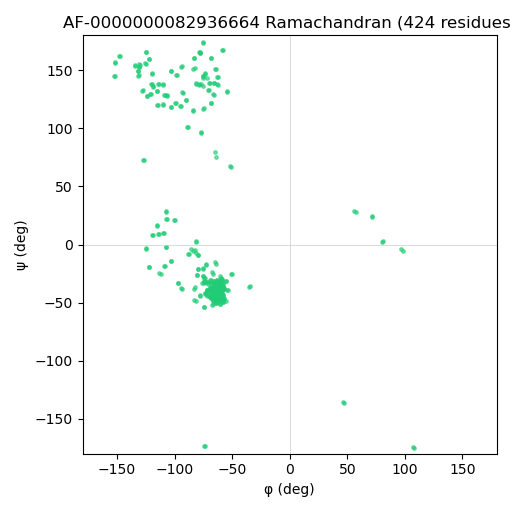984 -23.578 2.154 1 94.25 88 ALA A N 1
ATOM 683 C CA . ALA A 1 88 ? -17.312 -22.75 3.309 1 94.25 88 ALA A CA 1
ATOM 684 C C . ALA A 1 88 ? -16.703 -21.359 3.176 1 94.25 88 ALA A C 1
ATOM 686 O O . ALA A 1 88 ? -17.328 -20.359 3.521 1 94.25 88 ALA A O 1
ATOM 687 N N . GLY A 1 89 ? -15.461 -21.281 2.684 1 95.31 89 GLY A N 1
ATOM 688 C CA . GLY A 1 89 ? -14.781 -20.016 2.465 1 95.31 89 GLY A CA 1
ATOM 689 C C . GLY A 1 89 ? -15.5 -19.109 1.481 1 95.31 89 GLY A C 1
ATOM 690 O O . GLY A 1 89 ? -15.578 -17.906 1.686 1 95.31 89 GLY A O 1
ATOM 691 N N . LYS A 1 90 ? -16 -19.75 0.421 1 96.69 90 LYS A N 1
ATOM 692 C CA . LYS A 1 90 ? -16.781 -19 -0.555 1 96.69 90 LYS A CA 1
ATOM 693 C C . LYS A 1 90 ? -17.984 -18.344 0.098 1 96.69 90 LYS A C 1
ATOM 695 O O . LYS A 1 90 ? -18.281 -17.172 -0.161 1 96.69 90 LYS A O 1
ATOM 700 N N . GLN A 1 91 ? -18.656 -19.109 0.922 1 94.94 91 GLN A N 1
ATOM 701 C CA . GLN A 1 91 ? -19.828 -18.594 1.609 1 94.94 91 GLN A CA 1
ATOM 702 C C . GLN A 1 91 ? -19.469 -17.469 2.555 1 94.94 91 GLN A C 1
ATOM 704 O O . GLN A 1 91 ? -20.172 -16.453 2.627 1 94.94 91 GLN A O 1
ATOM 709 N N . HIS A 1 92 ? -18.391 -17.625 3.277 1 95 92 HIS A N 1
ATOM 710 C CA . HIS A 1 92 ? -17.922 -16.578 4.184 1 95 92 HIS A CA 1
ATOM 711 C C . HIS A 1 92 ? -17.609 -15.297 3.426 1 95 92 HIS A C 1
ATOM 713 O O . HIS A 1 92 ? -17.938 -14.203 3.883 1 95 92 HIS A O 1
ATOM 719 N N . LEU A 1 93 ? -17 -15.398 2.27 1 96.81 93 LEU A N 1
ATOM 720 C CA . LEU A 1 93 ? -16.672 -14.242 1.446 1 96.81 93 LEU A CA 1
ATOM 721 C C . LEU A 1 93 ? -17.938 -13.547 0.946 1 96.81 93 LEU A C 1
ATOM 723 O O . LEU A 1 93 ? -18 -12.32 0.911 1 96.81 93 LEU A O 1
ATOM 727 N N . GLN A 1 94 ? -18.859 -14.359 0.577 1 95.88 94 GLN A N 1
ATOM 728 C CA . GLN A 1 94 ? -20.125 -13.812 0.063 1 95.88 94 GLN A CA 1
ATOM 729 C C . GLN A 1 94 ? -20.844 -13.008 1.134 1 95.88 94 GLN A C 1
ATOM 731 O O . GLN A 1 94 ? -21.547 -12.039 0.821 1 95.88 94 GLN A O 1
ATOM 736 N N . GLU A 1 95 ? -20.656 -13.398 2.328 1 93.56 95 GLU A N 1
ATOM 737 C CA . GLU A 1 95 ? -21.281 -12.688 3.441 1 93.56 95 GLU A CA 1
ATOM 738 C C . GLU A 1 95 ? -20.453 -11.453 3.832 1 93.56 95 GLU A C 1
ATOM 740 O O . GLU A 1 95 ? -21.016 -10.398 4.133 1 93.56 95 GLU A O 1
ATOM 745 N N . PHE A 1 96 ? -19.234 -11.492 3.783 1 96.38 96 PHE A N 1
ATOM 746 C CA . PHE A 1 96 ? -18.297 -10.5 4.309 1 96.38 96 PHE A CA 1
ATOM 747 C C . PHE A 1 96 ? -18.109 -9.359 3.312 1 96.38 96 PHE A C 1
ATOM 749 O O . PHE A 1 96 ? -18.281 -8.188 3.66 1 96.38 96 PHE A O 1
ATOM 756 N N . ILE A 1 97 ? -17.875 -9.617 2.025 1 97.88 97 ILE A N 1
ATOM 757 C CA . ILE A 1 97 ? -17.328 -8.656 1.075 1 97.88 97 ILE A CA 1
ATOM 758 C C . ILE A 1 97 ? -18.344 -7.555 0.799 1 97.88 97 ILE A C 1
ATOM 760 O O . ILE A 1 97 ? -18.016 -6.367 0.835 1 97.88 97 ILE A O 1
ATOM 764 N N . PRO A 1 98 ? -19.641 -7.93 0.565 1 97.06 98 PRO A N 1
ATOM 765 C CA . PRO A 1 98 ? -20.609 -6.855 0.299 1 97.06 98 PRO A CA 1
ATOM 766 C C . PRO A 1 98 ? -20.719 -5.863 1.454 1 97.06 98 PRO A C 1
ATOM 768 O O . PRO A 1 98 ? -20.781 -4.652 1.229 1 97.06 98 PRO A O 1
ATOM 771 N N . GLN A 1 99 ? -20.625 -6.383 2.691 1 94.81 99 GLN A N 1
ATOM 772 C CA . GLN A 1 99 ? -20.719 -5.516 3.861 1 94.81 99 GLN A CA 1
ATOM 773 C C . GLN A 1 99 ? -19.469 -4.656 4.016 1 94.81 99 GLN A C 1
ATOM 775 O O . GLN A 1 99 ? -19.562 -3.463 4.312 1 94.81 99 GLN A O 1
ATOM 780 N N . TYR A 1 100 ? -18.375 -5.238 3.848 1 97.5 100 TYR A N 1
ATOM 781 C CA . TYR A 1 100 ? -17.094 -4.566 3.971 1 97.5 100 TYR A CA 1
ATOM 782 C C . TYR A 1 100 ? -16.969 -3.426 2.967 1 97.5 100 TYR A C 1
ATOM 784 O O . TYR A 1 100 ? -16.609 -2.305 3.332 1 97.5 100 TYR A O 1
ATOM 792 N N . ILE A 1 101 ? -17.344 -3.691 1.711 1 98.06 101 ILE A N 1
ATOM 793 C CA . ILE A 1 101 ? -17.188 -2.723 0.631 1 98.06 101 ILE A CA 1
ATOM 794 C C . ILE A 1 101 ? -18.266 -1.643 0.746 1 98.06 101 ILE A C 1
ATOM 796 O O . ILE A 1 101 ? -18.016 -0.477 0.427 1 98.06 101 ILE A O 1
ATOM 800 N N . ASN A 1 102 ? -19.422 -2.051 1.224 1 96.88 102 ASN A N 1
ATOM 801 C CA . ASN A 1 102 ? -20.453 -1.054 1.464 1 96.88 102 ASN A CA 1
ATOM 802 C C . ASN A 1 102 ? -19.969 0.036 2.416 1 96.88 102 ASN A C 1
ATOM 804 O O . ASN A 1 102 ? -20.328 1.206 2.258 1 96.88 102 ASN A O 1
ATOM 808 N N . VAL A 1 103 ? -19.219 -0.384 3.385 1 96.75 103 VAL A N 1
ATOM 809 C CA . VAL A 1 103 ? -18.672 0.589 4.324 1 96.75 103 VAL A CA 1
ATOM 810 C C . VAL A 1 103 ? -17.531 1.369 3.662 1 96.75 103 VAL A C 1
ATOM 812 O O . VAL A 1 103 ? -17.594 2.596 3.557 1 96.75 103 VAL A O 1
ATOM 815 N N . LEU A 1 104 ? -16.547 0.731 3.121 1 96.75 104 LEU A N 1
ATOM 816 C CA . LEU A 1 104 ? -15.312 1.346 2.658 1 96.75 104 LEU A CA 1
ATOM 817 C C . LEU A 1 104 ? -15.578 2.268 1.471 1 96.75 104 LEU A C 1
ATOM 819 O O . LEU A 1 104 ? -14.953 3.324 1.352 1 96.75 104 LEU A O 1
ATOM 823 N N . LEU A 1 105 ? -16.422 1.794 0.597 1 97.5 105 LEU A N 1
ATOM 824 C CA . LEU A 1 105 ? -16.641 2.543 -0.637 1 97.5 105 LEU A CA 1
ATOM 825 C C . LEU A 1 105 ? -18 3.227 -0.632 1 97.5 105 LEU A C 1
ATOM 827 O O . LEU A 1 105 ? -18.609 3.43 -1.69 1 97.5 105 LEU A O 1
ATOM 831 N N . SER A 1 106 ? -18.531 3.438 0.571 1 96.75 106 SER A N 1
ATOM 832 C CA . SER A 1 106 ? -19.719 4.289 0.681 1 96.75 106 SER A CA 1
ATOM 833 C C . SER A 1 106 ? -19.438 5.688 0.132 1 96.75 106 SER A C 1
ATOM 835 O O . SER A 1 106 ? -18.281 6.078 -0.034 1 96.75 106 SER A O 1
ATOM 837 N N . ASP A 1 107 ? -20.438 6.441 -0.051 1 94.81 107 ASP A N 1
ATOM 838 C CA . ASP A 1 107 ? -20.312 7.797 -0.585 1 94.81 107 ASP A CA 1
ATOM 839 C C . ASP A 1 107 ? -19.438 8.664 0.319 1 94.81 107 ASP A C 1
ATOM 841 O O . ASP A 1 107 ? -18.75 9.57 -0.157 1 94.81 107 ASP A O 1
ATOM 845 N N . GLN A 1 108 ? -19.469 8.305 1.55 1 91.75 108 GLN A N 1
ATOM 846 C CA . GLN A 1 108 ? -18.734 9.086 2.543 1 91.75 108 GLN A CA 1
ATOM 847 C C . GLN A 1 108 ? -17.234 8.844 2.438 1 91.75 108 GLN A C 1
ATOM 849 O O . GLN A 1 108 ? -16.438 9.75 2.697 1 91.75 108 GLN A O 1
ATOM 854 N N . PHE A 1 109 ? -16.875 7.613 1.961 1 93.69 109 PHE A N 1
ATOM 855 C CA . PHE A 1 109 ? -15.477 7.25 2.164 1 93.69 109 PHE A CA 1
ATOM 856 C C . PHE A 1 109 ? -14.797 6.941 0.836 1 93.69 109 PHE A C 1
ATOM 858 O O . PHE A 1 109 ? -13.57 6.984 0.734 1 93.69 109 PHE A O 1
ATOM 865 N N . ARG A 1 110 ? -15.516 6.656 -0.215 1 94.62 110 ARG A N 1
ATOM 866 C CA . ARG A 1 110 ? -14.992 6.086 -1.452 1 94.62 110 ARG A CA 1
ATOM 867 C C . ARG A 1 110 ? -13.906 6.977 -2.047 1 94.62 110 ARG A C 1
ATOM 869 O O . ARG A 1 110 ? -12.922 6.477 -2.604 1 94.62 110 ARG A O 1
ATOM 876 N N . ASP A 1 111 ? -14.039 8.25 -1.877 1 89.56 111 ASP A N 1
ATOM 877 C CA . ASP A 1 111 ? -13.078 9.164 -2.49 1 89.56 111 ASP A CA 1
ATOM 878 C C . ASP A 1 111 ? -11.789 9.242 -1.674 1 89.56 111 ASP A C 1
ATOM 880 O O . ASP A 1 111 ? -10.789 9.789 -2.137 1 89.56 111 ASP A O 1
ATOM 884 N N . HIS A 1 112 ? -11.805 8.648 -0.505 1 87.81 112 HIS A N 1
ATOM 885 C CA . HIS A 1 112 ? -10.648 8.711 0.374 1 87.81 112 HIS A CA 1
ATOM 886 C C . HIS A 1 112 ? -9.867 7.395 0.343 1 87.81 112 HIS A C 1
ATOM 888 O O . HIS A 1 112 ? -8.727 7.336 0.8 1 87.81 112 HIS A O 1
ATOM 894 N N . VAL A 1 113 ? -10.43 6.355 -0.182 1 92.56 113 VAL A N 1
ATOM 895 C CA . VAL A 1 113 ? -9.797 5.039 -0.158 1 92.56 113 VAL A CA 1
ATOM 896 C C . VAL A 1 113 ? -8.93 4.859 -1.404 1 92.56 113 VAL A C 1
ATOM 898 O O . VAL A 1 113 ? -9.406 5.031 -2.529 1 92.56 113 VAL A O 1
ATOM 901 N N . SER A 1 114 ? -7.695 4.57 -1.152 1 92.06 114 SER A N 1
ATOM 902 C CA . SER A 1 114 ? -6.777 4.414 -2.273 1 92.06 114 SER A CA 1
ATOM 903 C C . SER A 1 114 ? -6.613 2.947 -2.656 1 92.06 114 SER A C 1
ATOM 905 O O . SER A 1 114 ? -6.406 2.625 -3.83 1 92.06 114 SER A O 1
ATOM 907 N N . GLN A 1 115 ? -6.695 2.062 -1.63 1 94.94 115 GLN A N 1
ATOM 908 C CA . GLN A 1 115 ? -6.473 0.644 -1.893 1 94.94 115 GLN A CA 1
ATOM 909 C C . GLN A 1 115 ? -7.23 -0.226 -0.893 1 94.94 115 GLN A C 1
ATOM 911 O O . GLN A 1 115 ? -7.41 0.162 0.264 1 94.94 115 GLN A O 1
ATOM 916 N N . VAL A 1 116 ? -7.684 -1.32 -1.36 1 97.56 116 VAL A N 1
ATOM 917 C CA . VAL A 1 116 ? -8.125 -2.443 -0.539 1 97.56 116 VAL A CA 1
ATOM 918 C C . VAL A 1 116 ? -7.145 -3.604 -0.679 1 97.56 116 VAL A C 1
ATOM 920 O O . VAL A 1 116 ? -6.93 -4.113 -1.781 1 97.56 116 VAL A O 1
ATOM 923 N N . ILE A 1 117 ? -6.555 -4.031 0.387 1 97.88 117 ILE A N 1
ATOM 924 C CA . ILE A 1 117 ? -5.445 -4.973 0.328 1 97.88 117 ILE A CA 1
ATOM 925 C C . ILE A 1 117 ? -5.852 -6.293 0.977 1 97.88 117 ILE A C 1
ATOM 927 O O . ILE A 1 117 ? -6.285 -6.316 2.131 1 97.88 117 ILE A O 1
ATOM 931 N N . VAL A 1 118 ? -5.801 -7.324 0.216 1 98.62 118 VAL A N 1
ATOM 932 C CA . VAL A 1 118 ? -5.914 -8.68 0.748 1 98.62 118 VAL A CA 1
ATOM 933 C C . VAL A 1 118 ? -4.523 -9.258 0.987 1 98.62 118 VAL A C 1
ATOM 935 O O . VAL A 1 118 ? -3.734 -9.406 0.049 1 98.62 118 VAL A O 1
ATOM 938 N N . GLU A 1 119 ? -4.273 -9.57 2.195 1 98.12 119 GLU A N 1
ATOM 939 C CA . GLU A 1 119 ? -2.926 -10.016 2.547 1 98.12 119 GLU A CA 1
ATOM 940 C C . GLU A 1 119 ? -2.949 -11.391 3.205 1 98.12 119 GLU A C 1
ATOM 942 O O . GLU A 1 119 ? -3.721 -11.625 4.137 1 98.12 119 GLU A O 1
ATOM 947 N N . GLY A 1 120 ? -2.143 -12.266 2.646 1 97.75 120 GLY A N 1
ATOM 948 C CA . GLY A 1 120 ? -1.991 -13.586 3.24 1 97.75 120 GLY A CA 1
ATOM 949 C C . GLY A 1 120 ? -0.755 -13.711 4.109 1 97.75 120 GLY A C 1
ATOM 950 O O . GLY A 1 120 ? 0.297 -13.156 3.787 1 97.75 120 GLY A O 1
ATOM 951 N N . HIS A 1 121 ? -0.891 -14.484 5.125 1 97.12 121 HIS A N 1
ATOM 952 C CA . HIS A 1 121 ? 0.197 -14.766 6.059 1 97.12 121 HIS A CA 1
ATOM 953 C C . HIS A 1 121 ? 0.29 -16.25 6.367 1 97.12 121 HIS A C 1
ATOM 955 O O . HIS A 1 121 ? -0.71 -16.969 6.293 1 97.12 121 HIS A O 1
ATOM 961 N N . THR A 1 122 ? 1.425 -16.609 6.703 1 96.06 122 THR A N 1
ATOM 962 C CA . THR A 1 122 ? 1.645 -17.984 7.125 1 96.06 122 THR A CA 1
ATOM 963 C C . THR A 1 122 ? 2.281 -18.031 8.508 1 96.06 122 THR A C 1
ATOM 965 O O . THR A 1 122 ? 2.654 -17 9.062 1 96.06 122 THR A O 1
ATOM 968 N N . ASP A 1 123 ? 2.24 -19.234 9.102 1 94.69 123 ASP A N 1
ATOM 969 C CA . ASP A 1 123 ? 3.139 -19.438 10.227 1 94.69 123 ASP A CA 1
ATOM 970 C C . ASP A 1 123 ? 4.578 -19.625 9.758 1 94.69 123 ASP A C 1
ATOM 972 O O . ASP A 1 123 ? 4.879 -19.453 8.57 1 94.69 123 ASP A O 1
ATOM 976 N N . ASN A 1 124 ? 5.43 -19.938 10.664 1 93.88 124 ASN A N 1
ATOM 977 C CA . ASN A 1 124 ? 6.844 -19.953 10.312 1 93.88 124 ASN A CA 1
ATOM 978 C C . ASN A 1 124 ? 7.336 -21.375 10.023 1 93.88 124 ASN A C 1
ATOM 980 O O . ASN A 1 124 ? 8.531 -21.656 10.141 1 93.88 124 ASN A O 1
ATOM 984 N N . GLU A 1 125 ? 6.414 -22.234 9.711 1 93.31 125 GLU A N 1
ATOM 985 C CA . GLU A 1 125 ? 6.82 -23.594 9.336 1 93.31 125 GLU A CA 1
ATOM 986 C C . GLU A 1 125 ? 7.195 -23.656 7.855 1 93.31 125 GLU A C 1
ATOM 988 O O . GLU A 1 125 ? 6.359 -23.422 6.984 1 93.31 125 GLU A O 1
ATOM 993 N N . GLY A 1 126 ? 8.445 -23.953 7.516 1 94.69 126 GLY A N 1
ATOM 994 C CA . GLY A 1 126 ? 8.914 -24.016 6.141 1 94.69 126 GLY A CA 1
ATOM 995 C C . GLY A 1 126 ? 9.805 -22.859 5.75 1 94.69 126 GLY A C 1
ATOM 996 O O . GLY A 1 126 ? 10.188 -22.047 6.602 1 94.69 126 GLY A O 1
ATOM 997 N N . THR A 1 127 ? 10.164 -22.828 4.449 1 96.38 127 THR A N 1
ATOM 998 C CA . THR A 1 127 ? 11.07 -21.797 3.961 1 96.38 127 THR A CA 1
ATOM 999 C C . THR A 1 127 ? 10.305 -20.516 3.654 1 96.38 127 THR A C 1
ATOM 1001 O O . THR A 1 127 ? 9.086 -20.531 3.469 1 96.38 127 THR A O 1
ATOM 1004 N N . TYR A 1 128 ? 11.016 -19.484 3.609 1 96.69 128 TYR A N 1
ATOM 1005 C CA . TYR A 1 128 ? 10.438 -18.188 3.262 1 96.69 128 TYR A CA 1
ATOM 1006 C C . TYR A 1 128 ? 9.758 -18.25 1.899 1 96.69 128 TYR A C 1
ATOM 1008 O O . TYR A 1 128 ? 8.633 -17.781 1.741 1 96.69 128 TYR A O 1
ATOM 1016 N N . ILE A 1 129 ? 10.438 -18.828 0.931 1 97 129 ILE A N 1
ATOM 1017 C CA . ILE A 1 129 ? 9.93 -18.828 -0.439 1 97 129 ILE A CA 1
ATOM 1018 C C . ILE A 1 129 ? 8.664 -19.672 -0.522 1 97 129 ILE A C 1
ATOM 1020 O O . ILE A 1 129 ? 7.684 -19.281 -1.163 1 97 129 ILE A O 1
ATOM 1024 N N . TYR A 1 130 ? 8.672 -20.797 0.096 1 96.25 130 TYR A N 1
ATOM 1025 C CA . TYR A 1 130 ? 7.48 -21.641 0.116 1 96.25 130 TYR A CA 1
ATOM 1026 C C . TYR A 1 130 ? 6.301 -20.891 0.726 1 96.25 130 TYR A C 1
ATOM 1028 O O . TYR A 1 130 ? 5.207 -20.859 0.152 1 96.25 130 TYR A O 1
ATOM 1036 N N . ASN A 1 131 ? 6.582 -20.312 1.863 1 96.69 131 ASN A N 1
ATOM 1037 C CA . ASN A 1 131 ? 5.523 -19.609 2.576 1 96.69 131 ASN A CA 1
ATOM 1038 C C . ASN A 1 131 ? 5.086 -18.344 1.832 1 96.69 131 ASN A C 1
ATOM 1040 O O . ASN A 1 131 ? 3.922 -17.953 1.909 1 96.69 131 ASN A O 1
ATOM 1044 N N . LEU A 1 132 ? 6.031 -17.734 1.104 1 97.69 132 LEU A N 1
ATOM 1045 C CA . LEU A 1 132 ? 5.684 -16.594 0.262 1 97.69 132 LEU A CA 1
ATOM 1046 C C . LEU A 1 132 ? 4.703 -17 -0.831 1 97.69 132 LEU A C 1
ATOM 1048 O O . LEU A 1 132 ? 3.684 -16.328 -1.039 1 97.69 132 LEU A O 1
ATOM 1052 N N . GLU A 1 133 ? 4.949 -18.078 -1.484 1 97.06 133 GLU A N 1
ATOM 1053 C CA . GLU A 1 133 ? 4.062 -18.578 -2.527 1 97.06 133 GLU A CA 1
ATOM 1054 C C . GLU A 1 133 ? 2.695 -18.953 -1.958 1 97.06 133 GLU A C 1
ATOM 1056 O O . GLU A 1 133 ? 1.662 -18.625 -2.543 1 97.06 133 GLU A O 1
ATOM 1061 N N . LEU A 1 134 ? 2.738 -19.641 -0.862 1 96.5 134 LEU A N 1
ATOM 1062 C CA . LEU A 1 134 ? 1.492 -20.062 -0.232 1 96.5 134 LEU A CA 1
ATOM 1063 C C . LEU A 1 134 ? 0.639 -18.859 0.152 1 96.5 134 LEU A C 1
ATOM 1065 O O . LEU A 1 134 ? -0.547 -18.797 -0.179 1 96.5 134 LEU A O 1
ATOM 1069 N N . SER A 1 135 ? 1.26 -17.891 0.864 1 97.38 135 SER A N 1
ATOM 1070 C CA . SER A 1 135 ? 0.536 -16.703 1.309 1 97.38 135 SER A CA 1
ATOM 1071 C C . SER A 1 135 ? 0.034 -15.891 0.123 1 97.38 135 SER A C 1
ATOM 1073 O O . SER A 1 135 ? -1.085 -15.375 0.148 1 97.38 135 SER A O 1
ATOM 1075 N N . GLN A 1 136 ? 0.812 -15.805 -0.927 1 97.88 136 GLN A N 1
ATOM 1076 C CA . GLN A 1 136 ? 0.407 -15.094 -2.137 1 97.88 136 GLN A CA 1
ATOM 1077 C C . GLN A 1 136 ? -0.756 -15.797 -2.826 1 97.88 136 GLN A C 1
ATOM 1079 O O . GLN A 1 136 ? -1.728 -15.156 -3.232 1 97.88 136 GLN A O 1
ATOM 1084 N N . ASN A 1 137 ? -0.62 -17.047 -2.986 1 97.5 137 ASN A N 1
ATOM 1085 C CA . ASN A 1 137 ? -1.671 -17.812 -3.65 1 97.5 137 ASN A CA 1
ATOM 1086 C C . ASN A 1 137 ? -2.99 -17.734 -2.889 1 97.5 137 ASN A C 1
ATOM 1088 O O . ASN A 1 137 ? -4.059 -17.641 -3.498 1 97.5 137 ASN A O 1
ATOM 1092 N N . ARG A 1 138 ? -2.916 -17.781 -1.621 1 97.62 138 ARG A N 1
ATOM 1093 C CA . ARG A 1 138 ? -4.129 -17.688 -0.813 1 97.62 138 ARG A CA 1
ATOM 1094 C C . ARG A 1 138 ? -4.789 -16.328 -0.976 1 97.62 138 ARG A C 1
ATOM 1096 O O . ARG A 1 138 ? -6.004 -16.234 -1.174 1 97.62 138 ARG A O 1
ATOM 1103 N N . SER A 1 139 ? -4.008 -15.25 -0.888 1 98.19 139 SER A N 1
ATOM 1104 C CA . SER A 1 139 ? -4.57 -13.914 -1.086 1 98.19 139 SER A CA 1
ATOM 1105 C C . SER A 1 139 ? -5.145 -13.758 -2.49 1 98.19 139 SER A C 1
ATOM 1107 O O . SER A 1 139 ? -6.219 -13.18 -2.668 1 98.19 139 SER A O 1
ATOM 1109 N N . LEU A 1 140 ? -4.469 -14.297 -3.471 1 98.25 140 LEU A N 1
ATOM 1110 C CA . LEU A 1 140 ? -4.93 -14.211 -4.852 1 98.25 140 LEU A CA 1
ATOM 1111 C C . LEU A 1 140 ? -6.227 -14.992 -5.039 1 98.25 140 LEU A C 1
ATOM 1113 O O . LEU A 1 140 ? -7.129 -14.539 -5.75 1 98.25 140 LEU A O 1
ATOM 1117 N N . SER A 1 141 ? -6.293 -16.156 -4.445 1 98.06 141 SER A N 1
ATOM 1118 C CA . SER A 1 141 ? -7.5 -16.969 -4.547 1 98.06 141 SER A CA 1
ATOM 1119 C C . SER A 1 141 ? -8.719 -16.219 -4.008 1 98.06 141 SER A C 1
ATOM 1121 O O . SER A 1 141 ? -9.812 -16.328 -4.559 1 98.06 141 SER A O 1
ATOM 1123 N N . VAL A 1 142 ? -8.492 -15.492 -2.938 1 98.44 142 VAL A N 1
ATOM 1124 C CA . VAL A 1 142 ? -9.57 -14.695 -2.361 1 98.44 142 VAL A CA 1
ATOM 1125 C C . VAL A 1 142 ? -10.039 -13.656 -3.377 1 98.44 142 VAL A C 1
ATOM 1127 O O . VAL A 1 142 ? -11.242 -13.531 -3.633 1 98.44 142 VAL A O 1
ATOM 1130 N N . VAL A 1 143 ? -9.141 -12.922 -3.984 1 98.5 143 VAL A N 1
ATOM 1131 C CA . VAL A 1 143 ? -9.477 -11.875 -4.945 1 98.5 143 VAL A CA 1
ATOM 1132 C C . VAL A 1 143 ? -10.156 -12.5 -6.164 1 98.5 143 VAL A C 1
ATOM 1134 O O . VAL A 1 143 ? -11.156 -11.977 -6.66 1 98.5 143 VAL A O 1
ATOM 1137 N N . LYS A 1 144 ? -9.656 -13.609 -6.613 1 97.94 144 LYS A N 1
ATOM 1138 C CA . LYS A 1 144 ? -10.25 -14.281 -7.766 1 97.94 144 LYS A CA 1
ATOM 1139 C C . LYS A 1 144 ? -11.688 -14.703 -7.477 1 97.94 144 LYS A C 1
ATOM 1141 O O . LYS A 1 144 ? -12.562 -14.586 -8.336 1 97.94 144 LYS A O 1
ATOM 1146 N N . GLU A 1 145 ? -11.875 -15.211 -6.297 1 97.94 145 GLU A N 1
ATOM 1147 C CA . GLU A 1 145 ? -13.227 -15.617 -5.926 1 97.94 145 GLU A CA 1
ATOM 1148 C C . GLU A 1 145 ? -14.188 -14.43 -5.945 1 97.94 145 GLU A C 1
ATOM 1150 O O . GLU A 1 145 ? -15.312 -14.547 -6.441 1 97.94 145 GLU A O 1
ATOM 1155 N N . ILE A 1 146 ? -13.766 -13.289 -5.445 1 98.25 146 ILE A N 1
ATOM 1156 C CA . ILE A 1 146 ? -14.578 -12.086 -5.355 1 98.25 146 ILE A CA 1
ATOM 1157 C C . ILE A 1 146 ? -15.023 -11.664 -6.754 1 98.25 146 ILE A C 1
ATOM 1159 O O . ILE A 1 146 ? -16.141 -11.156 -6.934 1 98.25 146 ILE A O 1
ATOM 1163 N N . PHE A 1 147 ? -14.203 -11.953 -7.746 1 97.75 147 PHE A N 1
ATOM 1164 C CA . PHE A 1 147 ? -14.516 -11.461 -9.086 1 97.75 147 PHE A CA 1
ATOM 1165 C C . PHE A 1 147 ? -14.922 -12.609 -9.992 1 97.75 147 PHE A C 1
ATOM 1167 O O . PHE A 1 147 ? -14.984 -12.453 -11.219 1 97.75 147 PHE A O 1
ATOM 1174 N N . SER A 1 148 ? -15.125 -13.781 -9.391 1 96.25 148 SER A N 1
ATOM 1175 C CA . SER A 1 148 ? -15.617 -14.906 -10.164 1 96.25 148 SER A CA 1
ATOM 1176 C C . SER A 1 148 ? -17.062 -14.68 -10.625 1 96.25 148 SER A C 1
ATOM 1178 O O . SER A 1 148 ? -17.766 -13.852 -10.047 1 96.25 148 SER A O 1
ATOM 1180 N N . ASP A 1 149 ? -17.438 -15.383 -11.594 1 94.31 149 ASP A N 1
ATOM 1181 C CA . ASP A 1 149 ? -18.781 -15.25 -12.141 1 94.31 149 ASP A CA 1
ATOM 1182 C C . ASP A 1 149 ? -19.844 -15.727 -11.141 1 94.31 149 ASP A C 1
ATOM 1184 O O . ASP A 1 149 ? -21 -15.328 -11.219 1 94.31 149 ASP A O 1
ATOM 1188 N N . GLU A 1 150 ? -19.531 -16.562 -10.219 1 94.31 150 GLU A N 1
ATOM 1189 C CA . GLU A 1 150 ? -20.469 -17.172 -9.281 1 94.31 150 GLU A CA 1
ATOM 1190 C C . GLU A 1 150 ? -20.641 -16.297 -8.039 1 94.31 150 GLU A C 1
ATOM 1192 O O . GLU A 1 150 ? -21.516 -16.547 -7.215 1 94.31 150 GLU A O 1
ATOM 1197 N N . PHE A 1 151 ? -19.859 -15.281 -7.918 1 96.25 151 PHE A N 1
ATOM 1198 C CA . PHE A 1 151 ? -19.922 -14.43 -6.734 1 96.25 151 PHE A CA 1
ATOM 1199 C C . PHE A 1 151 ? -21.141 -13.516 -6.781 1 96.25 151 PHE A C 1
ATOM 1201 O O . PHE A 1 151 ? -21.5 -13.008 -7.848 1 96.25 151 PHE A O 1
ATOM 1208 N N . THR A 1 152 ? -21.734 -13.234 -5.711 1 95.25 152 THR A N 1
ATOM 1209 C CA . THR A 1 152 ? -22.922 -12.398 -5.621 1 95.25 152 THR A CA 1
ATOM 1210 C C . THR A 1 152 ? -22.625 -10.984 -6.105 1 95.25 152 THR A C 1
ATOM 1212 O O . THR A 1 152 ? -21.547 -10.453 -5.867 1 95.25 152 THR A O 1
ATOM 1215 N N . ALA A 1 153 ? -23.594 -10.414 -6.738 1 95.44 153 ALA A N 1
ATOM 1216 C CA . ALA A 1 153 ? -23.469 -9.016 -7.121 1 95.44 153 ALA A CA 1
ATOM 1217 C C . ALA A 1 153 ? -23.531 -8.102 -5.898 1 95.44 153 ALA A C 1
ATOM 1219 O O . ALA A 1 153 ? -24.25 -8.383 -4.941 1 95.44 153 ALA A O 1
ATOM 1220 N N . PHE A 1 154 ? -22.688 -7.09 -5.891 1 95.75 154 PHE A N 1
ATOM 1221 C CA . P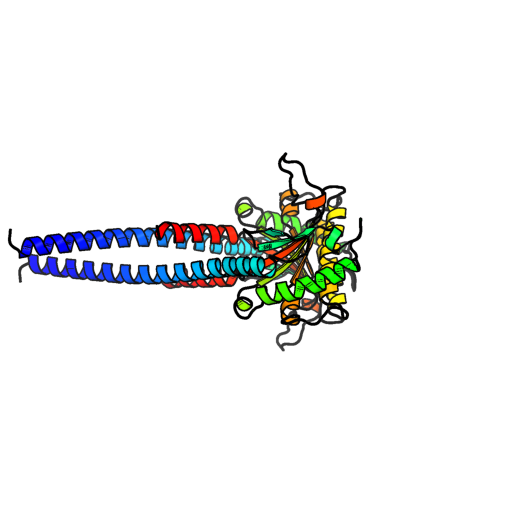HE A 1 154 ? -22.75 -6.105 -4.816 1 95.75 154 PHE A CA 1
ATOM 1222 C C . PHE A 1 154 ? -22.344 -4.727 -5.324 1 95.75 154 PHE A C 1
ATOM 1224 O O . PHE A 1 154 ? -21.734 -4.605 -6.395 1 95.75 154 PHE A O 1
ATOM 1231 N N . GLN A 1 155 ? -22.703 -3.754 -4.578 1 95 155 GLN A N 1
ATOM 1232 C CA . GLN A 1 155 ? -22.453 -2.375 -4.984 1 95 155 GLN A CA 1
ATOM 1233 C C . GLN A 1 155 ? -20.953 -2.076 -5.031 1 95 155 GLN A C 1
ATOM 1235 O O . GLN A 1 155 ? -20.203 -2.521 -4.164 1 95 155 GLN A O 1
ATOM 1240 N N . ASN A 1 156 ? -20.469 -1.354 -6.012 1 96.31 156 ASN A N 1
ATOM 1241 C CA . ASN A 1 156 ? -19.125 -0.817 -6.16 1 96.31 156 ASN A CA 1
ATOM 1242 C C . ASN A 1 156 ? -18.109 -1.918 -6.469 1 96.31 156 ASN A C 1
ATOM 1244 O O . ASN A 1 156 ? -16.922 -1.797 -6.129 1 96.31 156 ASN A O 1
ATOM 1248 N N . LYS A 1 157 ? -18.594 -3.012 -7.031 1 97 157 LYS A N 1
ATOM 1249 C CA . LYS A 1 157 ? -17.719 -4.117 -7.406 1 97 157 LYS A CA 1
ATOM 1250 C C . LYS A 1 157 ? -16.672 -3.668 -8.422 1 97 157 LYS A C 1
ATOM 1252 O O . LYS A 1 157 ? -15.5 -4.039 -8.312 1 97 157 LYS A O 1
ATOM 1257 N N . GLU A 1 158 ? -17.078 -2.883 -9.406 1 95.5 158 GLU A N 1
ATOM 1258 C CA . GLU A 1 158 ? -16.156 -2.416 -10.438 1 95.5 158 GLU A CA 1
ATOM 1259 C C . GLU A 1 158 ? -15.117 -1.453 -9.859 1 95.5 158 GLU A C 1
ATOM 1261 O O . GLU A 1 158 ? -13.945 -1.488 -10.242 1 95.5 158 GLU A O 1
ATOM 1266 N N . GLU A 1 159 ? -15.555 -0.612 -8.945 1 96.5 159 GLU A N 1
ATOM 1267 C CA . GLU A 1 159 ? -14.617 0.277 -8.266 1 96.5 159 GLU A CA 1
ATOM 1268 C C . GLU A 1 159 ? -13.609 -0.513 -7.438 1 96.5 159 GLU A C 1
ATOM 1270 O O . GLU A 1 159 ? -12.422 -0.177 -7.41 1 96.5 159 GLU A O 1
ATOM 1275 N N . LEU A 1 160 ? -14.117 -1.532 -6.777 1 98.19 160 LEU A N 1
ATOM 1276 C CA . LEU A 1 160 ? -13.227 -2.398 -6.004 1 98.19 160 LEU A CA 1
ATOM 1277 C C . LEU A 1 160 ? -12.164 -3.023 -6.898 1 98.19 160 LEU A C 1
ATOM 1279 O O . LEU A 1 160 ? -10.992 -3.104 -6.516 1 98.19 160 LEU A O 1
ATOM 1283 N N . ARG A 1 161 ? -12.531 -3.469 -8.062 1 97.56 161 ARG A N 1
ATOM 1284 C CA . ARG A 1 161 ? -11.617 -4.121 -8.992 1 97.56 161 ARG A CA 1
ATOM 1285 C C . ARG A 1 161 ? -10.414 -3.234 -9.289 1 97.56 161 ARG A C 1
ATOM 1287 O O . ARG A 1 161 ? -9.297 -3.732 -9.469 1 97.56 161 ARG A O 1
ATOM 1294 N N . LYS A 1 162 ? -10.602 -1.986 -9.273 1 95.75 162 LYS A N 1
ATOM 1295 C CA . LYS A 1 162 ? -9.562 -1.034 -9.656 1 95.75 162 LYS A CA 1
ATOM 1296 C C . LYS A 1 162 ? -8.562 -0.823 -8.523 1 95.75 162 LYS A C 1
ATOM 1298 O O . LYS A 1 162 ? -7.43 -0.387 -8.766 1 95.75 162 LYS A O 1
ATOM 1303 N N . ILE A 1 163 ? -8.992 -1.134 -7.312 1 96.62 163 ILE A N 1
ATOM 1304 C CA . ILE A 1 163 ? -8.141 -0.684 -6.219 1 96.62 163 ILE A CA 1
ATOM 1305 C C . ILE A 1 163 ? -7.766 -1.871 -5.336 1 96.62 163 ILE A C 1
ATOM 1307 O O . ILE A 1 163 ? -6.965 -1.734 -4.406 1 96.62 163 ILE A O 1
ATOM 1311 N N . ILE A 1 164 ? -8.25 -3.064 -5.574 1 98.19 164 ILE A N 1
ATOM 1312 C CA . ILE A 1 164 ? -7.953 -4.219 -4.73 1 98.19 164 ILE A CA 1
ATOM 1313 C C . ILE A 1 164 ? -6.598 -4.809 -5.117 1 98.19 164 ILE A C 1
ATOM 1315 O O . ILE A 1 164 ? -6.254 -4.863 -6.301 1 98.19 164 ILE A O 1
ATOM 1319 N N . THR A 1 165 ? -5.816 -5.191 -4.148 1 97.38 165 THR A N 1
ATOM 1320 C CA . THR A 1 165 ? -4.531 -5.848 -4.352 1 97.38 165 THR A CA 1
ATOM 1321 C C . THR A 1 165 ? -4.422 -7.102 -3.486 1 97.38 165 THR A C 1
ATOM 1323 O O . THR A 1 165 ? -5.133 -7.242 -2.492 1 97.38 165 THR A O 1
ATOM 1326 N N . SER A 1 166 ? -3.629 -8.016 -3.887 1 98.06 166 SER A N 1
ATOM 1327 C CA . SER A 1 166 ? -3.336 -9.234 -3.139 1 98.06 166 SER A CA 1
ATOM 1328 C C . SER A 1 166 ? -1.843 -9.359 -2.854 1 98.06 166 SER A C 1
ATOM 1330 O O . SER A 1 166 ? -1.02 -9.227 -3.762 1 98.06 166 SER A O 1
ATOM 1332 N N . ASN A 1 167 ? -1.569 -9.586 -1.628 1 97.38 167 ASN A N 1
ATOM 1333 C CA . ASN A 1 167 ? -0.181 -9.695 -1.19 1 97.38 167 ASN A CA 1
ATOM 1334 C C . ASN A 1 167 ? 0.044 -10.938 -0.332 1 97.38 167 ASN A C 1
ATOM 1336 O O . ASN A 1 167 ? -0.85 -11.352 0.405 1 97.38 167 ASN A O 1
ATOM 1340 N N . GLY A 1 168 ? 1.199 -11.477 -0.486 1 98 168 GLY A N 1
ATOM 1341 C CA . GLY A 1 168 ? 1.68 -12.492 0.431 1 98 168 GLY A CA 1
ATOM 1342 C C . GLY A 1 168 ? 2.818 -12.016 1.313 1 98 168 GLY A C 1
ATOM 1343 O O . GLY A 1 168 ? 3.752 -11.367 0.834 1 98 168 GLY A O 1
ATOM 1344 N N . ARG A 1 169 ? 2.746 -12.383 2.543 1 97.62 169 ARG A N 1
ATOM 1345 C CA . ARG A 1 169 ? 3.746 -11.859 3.467 1 97.62 169 ARG A CA 1
ATOM 1346 C C . ARG A 1 169 ? 4.562 -12.984 4.09 1 97.62 169 ARG A C 1
ATOM 1348 O O . ARG A 1 169 ? 5.367 -12.75 4.992 1 97.62 169 ARG A O 1
ATOM 1355 N N . SER A 1 170 ? 4.352 -14.141 3.582 1 97.81 170 SER A N 1
ATOM 1356 C CA . SER A 1 170 ? 5.031 -15.273 4.203 1 97.81 170 SER A CA 1
ATOM 1357 C C . SER A 1 170 ? 4.906 -15.227 5.719 1 97.81 170 SER A C 1
ATOM 1359 O O . SER A 1 170 ? 3.811 -15.039 6.25 1 97.81 170 SER A O 1
ATOM 1361 N N . PHE A 1 171 ? 5.941 -15.469 6.438 1 97.25 171 PHE A N 1
ATOM 1362 C CA . PHE A 1 171 ? 5.891 -15.5 7.895 1 97.25 171 PHE A CA 1
ATOM 1363 C C . PHE A 1 171 ? 6.574 -14.273 8.484 1 97.25 171 PHE A C 1
ATOM 1365 O O . PHE A 1 171 ? 7.102 -14.328 9.602 1 97.25 171 PHE A O 1
ATOM 1372 N N . ASN A 1 172 ? 6.59 -13.148 7.77 1 95.88 172 ASN A N 1
ATOM 1373 C CA . ASN A 1 172 ? 7.344 -11.961 8.148 1 95.88 172 ASN A CA 1
ATOM 1374 C C . ASN A 1 172 ? 6.668 -11.211 9.289 1 95.88 172 ASN A C 1
ATOM 1376 O O . ASN A 1 172 ? 7.297 -10.383 9.953 1 95.88 172 ASN A O 1
ATOM 1380 N N . GLU A 1 173 ? 5.387 -11.414 9.5 1 94.25 173 GLU A N 1
ATOM 1381 C CA . GLU A 1 173 ? 4.633 -10.75 10.555 1 94.25 173 GLU A CA 1
ATOM 1382 C C . GLU A 1 173 ? 3.9 -11.758 11.438 1 94.25 173 GLU A C 1
ATOM 1384 O O . GLU A 1 173 ? 2.668 -11.789 11.461 1 94.25 173 GLU A O 1
ATOM 1389 N N . PRO A 1 174 ? 4.602 -12.398 12.188 1 95.69 174 PRO A N 1
ATOM 1390 C CA . PRO A 1 174 ? 3.955 -13.398 13.047 1 95.69 174 PRO A CA 1
ATOM 1391 C C . PRO A 1 174 ? 3.168 -12.773 14.195 1 95.69 174 PRO A C 1
ATOM 1393 O O . PRO A 1 174 ? 3.506 -11.688 14.656 1 95.69 174 PRO A O 1
ATOM 1396 N N . ILE A 1 175 ? 2.145 -13.375 14.562 1 93.81 175 ILE A N 1
ATOM 1397 C CA . ILE A 1 175 ? 1.421 -13.016 15.781 1 93.81 175 ILE A CA 1
ATOM 1398 C C . ILE A 1 175 ? 1.931 -13.844 16.953 1 93.81 175 ILE A C 1
ATOM 1400 O O . ILE A 1 175 ? 2.047 -15.07 16.859 1 93.81 175 ILE A O 1
ATOM 1404 N N . LEU A 1 176 ? 2.209 -13.125 17.984 1 94.06 176 LEU A N 1
ATOM 1405 C CA . LEU A 1 176 ? 2.83 -13.781 19.125 1 94.06 176 LEU A CA 1
ATOM 1406 C C . LEU A 1 176 ? 1.813 -14.008 20.234 1 94.06 176 LEU A C 1
ATOM 1408 O O . LEU A 1 176 ? 0.888 -13.211 20.406 1 94.06 176 LEU A O 1
ATOM 1412 N N . ASN A 1 177 ? 2.014 -15.055 20.984 1 93.44 177 ASN A N 1
ATOM 1413 C CA . ASN A 1 177 ? 1.273 -15.289 22.219 1 93.44 177 ASN A CA 1
ATOM 1414 C C . ASN A 1 177 ? 1.768 -14.383 23.344 1 93.44 177 ASN A C 1
ATOM 1416 O O . ASN A 1 177 ? 2.721 -13.625 23.156 1 93.44 177 ASN A O 1
ATOM 1420 N N . GLU A 1 178 ? 1.044 -14.461 24.438 1 91.81 178 GLU A N 1
ATOM 1421 C CA . GLU A 1 178 ? 1.392 -13.633 25.594 1 91.81 178 GLU A CA 1
ATOM 1422 C C . GLU A 1 178 ? 2.807 -13.93 26.078 1 91.81 178 GLU A C 1
ATOM 1424 O O . GLU A 1 178 ? 3.49 -13.047 26.594 1 91.81 178 GLU A O 1
ATOM 1429 N N . ASN A 1 179 ? 3.254 -15.125 25.906 1 93.56 179 ASN A N 1
ATOM 1430 C CA . ASN A 1 179 ? 4.574 -15.539 26.359 1 93.56 179 ASN A CA 1
ATOM 1431 C C . ASN A 1 179 ? 5.656 -15.18 25.344 1 93.56 179 ASN A C 1
ATOM 1433 O O . ASN A 1 179 ? 6.828 -15.508 25.547 1 93.56 179 ASN A O 1
ATOM 1437 N N . GLY A 1 180 ? 5.242 -14.648 24.156 1 92.06 180 GLY A N 1
ATOM 1438 C CA . GLY A 1 180 ? 6.207 -14.188 23.188 1 92.06 180 GLY A CA 1
ATOM 1439 C C . GLY A 1 180 ? 6.484 -15.203 22.094 1 92.06 180 GLY A C 1
ATOM 1440 O O . GLY A 1 180 ? 7.238 -14.922 21.156 1 92.06 180 GLY A O 1
ATOM 1441 N N . GLU A 1 181 ? 5.902 -16.359 22.25 1 94.44 181 GLU A N 1
ATOM 1442 C CA . GLU A 1 181 ? 6.074 -17.375 21.219 1 94.44 181 GLU A CA 1
ATOM 1443 C C . GLU A 1 181 ? 5.094 -17.156 20.062 1 94.44 181 GLU A C 1
ATOM 1445 O O . GLU A 1 181 ? 3.984 -16.656 20.281 1 94.44 181 GLU A O 1
ATOM 1450 N N . ILE A 1 182 ? 5.555 -17.609 18.922 1 95.06 182 ILE A N 1
ATOM 1451 C CA . ILE A 1 182 ? 4.699 -17.453 17.75 1 95.06 182 ILE A CA 1
ATOM 1452 C C . ILE A 1 182 ? 3.449 -18.328 17.906 1 95.06 182 ILE A C 1
ATOM 1454 O O . ILE A 1 182 ? 3.539 -19.484 18.328 1 95.06 182 ILE A O 1
ATOM 1458 N N . ASN A 1 183 ? 2.318 -17.734 17.703 1 95.38 183 ASN A N 1
ATOM 1459 C CA . ASN A 1 183 ? 1.055 -18.453 17.609 1 95.38 183 ASN A CA 1
ATOM 1460 C C . ASN A 1 183 ? 0.77 -18.875 16.172 1 95.38 183 ASN A C 1
ATOM 1462 O O . ASN A 1 183 ? 0.349 -18.062 15.344 1 95.38 183 ASN A O 1
ATOM 1466 N N . PRO A 1 184 ? 1.014 -20.141 15.844 1 93.31 184 PRO A N 1
ATOM 1467 C CA . PRO A 1 184 ? 0.895 -20.562 14.445 1 93.31 184 PRO A CA 1
ATOM 1468 C C . PRO A 1 184 ? -0.514 -20.359 13.891 1 93.31 184 PRO A C 1
ATOM 1470 O O . PRO A 1 184 ? -0.677 -19.922 12.75 1 93.31 184 PRO A O 1
ATOM 1473 N N . ASP A 1 185 ? -1.479 -20.672 14.672 1 90.62 185 ASP A N 1
ATOM 1474 C CA . ASP A 1 185 ? -2.861 -20.609 14.203 1 90.62 185 ASP A CA 1
ATOM 1475 C C . ASP A 1 185 ? -3.254 -19.156 13.883 1 90.62 185 ASP A C 1
ATOM 1477 O O . ASP A 1 185 ? -3.865 -18.891 12.844 1 90.62 185 ASP A O 1
ATOM 1481 N N . LYS A 1 186 ? -2.852 -18.281 14.727 1 91.94 186 LYS A N 1
ATOM 1482 C CA . LYS A 1 186 ? -3.182 -16.875 14.508 1 91.94 186 LYS A CA 1
ATOM 1483 C C . LYS A 1 186 ? -2.324 -16.266 13.391 1 91.94 186 LYS A C 1
ATOM 1485 O O . LYS A 1 186 ? -2.73 -15.312 12.734 1 91.94 186 LYS A O 1
ATOM 1490 N N . SER A 1 187 ? -1.152 -16.859 13.258 1 95.12 187 SER A N 1
ATOM 1491 C CA . SER A 1 187 ? -0.248 -16.375 12.227 1 95.12 187 SER A CA 1
ATOM 1492 C C . SER A 1 187 ? -0.724 -16.766 10.828 1 95.12 187 SER A C 1
ATOM 1494 O O . SER A 1 187 ? -0.51 -16.031 9.859 1 95.12 187 SER A O 1
ATOM 1496 N N . ARG A 1 188 ? -1.35 -17.891 10.758 1 94.62 188 ARG A N 1
ATOM 1497 C CA . ARG A 1 188 ? -1.995 -18.297 9.508 1 94.62 188 ARG A CA 1
ATOM 1498 C C . ARG A 1 188 ? -3.305 -17.547 9.305 1 94.62 188 ARG A C 1
ATOM 1500 O O . ARG A 1 188 ? -4.328 -17.906 9.891 1 94.62 188 ARG A O 1
ATOM 1507 N N . ARG A 1 189 ? -3.184 -16.469 8.531 1 95.56 189 ARG A N 1
ATOM 1508 C CA . ARG A 1 189 ? -4.371 -15.633 8.453 1 95.56 189 ARG A CA 1
ATOM 1509 C C . ARG A 1 189 ? -4.422 -14.883 7.121 1 95.56 189 ARG A C 1
ATOM 1511 O O . ARG A 1 189 ? -3.408 -14.773 6.43 1 95.56 189 ARG A O 1
ATOM 1518 N N . VAL A 1 190 ? -5.594 -14.5 6.734 1 97.62 190 VAL A N 1
ATOM 1519 C CA . VAL A 1 190 ? -5.828 -13.531 5.668 1 97.62 190 VAL A CA 1
ATOM 1520 C C . VAL A 1 190 ? -6.336 -12.219 6.266 1 97.62 190 VAL A C 1
ATOM 1522 O O . VAL A 1 190 ? -7.242 -12.219 7.102 1 97.62 190 VAL A O 1
ATOM 1525 N N . GLU A 1 191 ? -5.734 -11.172 5.918 1 97.62 191 GLU A N 1
ATOM 1526 C CA . GLU A 1 191 ? -6.148 -9.852 6.398 1 97.62 191 GLU A CA 1
ATOM 1527 C C . GLU A 1 191 ? -6.68 -8.992 5.262 1 97.62 191 GLU A C 1
ATOM 1529 O O . GLU A 1 191 ? -6.145 -9.016 4.148 1 97.62 191 GLU A O 1
ATOM 1534 N N . PHE A 1 192 ? -7.73 -8.297 5.539 1 98.19 192 PHE A N 1
ATOM 1535 C CA . PHE A 1 192 ? -8.227 -7.23 4.676 1 98.19 192 PHE A CA 1
ATOM 1536 C C . PHE A 1 192 ? -7.875 -5.859 5.242 1 98.19 192 PHE A C 1
ATOM 1538 O O . PHE A 1 192 ? -8.266 -5.531 6.367 1 98.19 192 PHE A O 1
ATOM 1545 N N . LYS A 1 193 ? -7.129 -5.145 4.492 1 96.62 193 LYS A N 1
ATOM 1546 C CA . LYS A 1 193 ? -6.676 -3.816 4.898 1 96.62 193 LYS A CA 1
ATOM 1547 C C . LYS A 1 193 ? -7.105 -2.756 3.887 1 96.62 193 LYS A C 1
ATOM 1549 O O . LYS A 1 193 ? -7.512 -3.082 2.77 1 96.62 193 LYS A O 1
ATOM 1554 N N . PHE A 1 194 ? -7.117 -1.526 4.371 1 95.19 194 PHE A N 1
ATOM 1555 C CA . PHE A 1 194 ? -7.371 -0.42 3.453 1 95.19 194 PHE A CA 1
ATOM 1556 C C . PHE A 1 194 ? -6.34 0.687 3.643 1 95.19 194 PHE A C 1
ATOM 1558 O O . PHE A 1 194 ? -5.754 0.82 4.719 1 95.19 194 PHE A O 1
ATOM 1565 N N . ARG A 1 195 ? -6.109 1.298 2.592 1 90.88 195 ARG A N 1
ATOM 1566 C CA . ARG A 1 195 ? -5.246 2.475 2.598 1 90.88 195 ARG A CA 1
ATOM 1567 C C . ARG A 1 195 ? -5.992 3.705 2.098 1 90.88 195 ARG A C 1
ATOM 1569 O O . ARG A 1 195 ? -6.75 3.629 1.127 1 90.88 195 ARG A O 1
ATOM 1576 N N . LEU A 1 196 ? -5.746 4.73 2.756 1 87.06 196 LEU A N 1
ATOM 1577 C CA . LEU A 1 196 ? -6.363 5.988 2.35 1 87.06 196 LEU A CA 1
ATOM 1578 C C . LEU A 1 196 ? -5.434 6.777 1.434 1 87.06 196 LEU A C 1
ATOM 1580 O O . LEU A 1 196 ? -4.223 6.559 1.431 1 87.06 196 LEU A O 1
ATOM 1584 N N . LYS A 1 197 ? -6.074 7.543 0.636 1 78 197 LYS A N 1
ATOM 1585 C CA . LYS A 1 197 ? -5.32 8.391 -0.281 1 78 197 LYS A CA 1
ATOM 1586 C C . LYS A 1 197 ? -4.488 9.422 0.479 1 78 197 LYS A C 1
ATOM 1588 O O . LYS A 1 197 ? -5.031 10.234 1.231 1 78 197 LYS A O 1
ATOM 1593 N N . ASP A 1 198 ? -3.348 8.953 1.085 1 61.5 198 ASP A N 1
ATOM 1594 C CA . ASP A 1 198 ? -2.441 9.82 1.828 1 61.5 198 ASP A CA 1
ATOM 1595 C C . ASP A 1 198 ? -1.969 10.992 0.964 1 61.5 198 ASP A C 1
ATOM 1597 O O . ASP A 1 198 ? -1.826 12.109 1.452 1 61.5 198 ASP A O 1
ATOM 1601 N N . GLU A 1 199 ? -1.533 10.547 -0.29 1 53.31 199 GLU A N 1
ATOM 1602 C CA . GLU A 1 199 ? -0.841 11.477 -1.178 1 53.31 199 GLU A CA 1
ATOM 1603 C C . GLU A 1 199 ? -1.662 12.742 -1.4 1 53.31 199 GLU A C 1
ATOM 1605 O O . GLU A 1 199 ? -1.112 13.844 -1.452 1 53.31 199 GLU A O 1
ATOM 1610 N N . GLU A 1 200 ? -2.91 12.477 -1.503 1 53.34 200 GLU A N 1
ATOM 1611 C CA . GLU A 1 200 ? -3.65 13.711 -1.765 1 53.34 200 GLU A CA 1
ATOM 1612 C C . GLU A 1 200 ? -3.576 14.664 -0.574 1 53.34 200 GLU A C 1
ATOM 1614 O O . GLU A 1 200 ? -3.451 15.875 -0.75 1 53.34 200 GL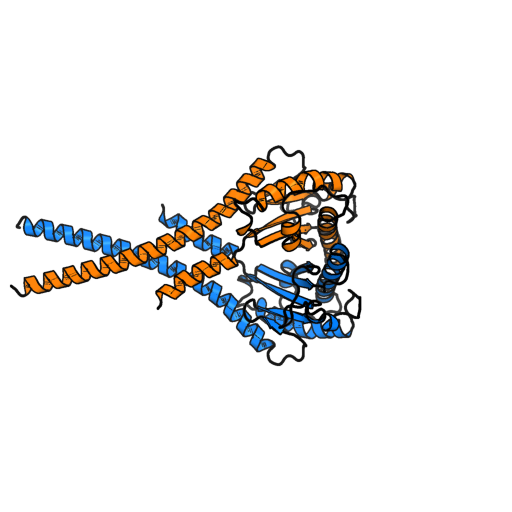U A O 1
ATOM 1619 N N . LEU A 1 201 ? -3.482 14 0.591 1 58.19 201 LEU A N 1
ATOM 1620 C CA . LEU A 1 201 ? -3.447 14.844 1.782 1 58.19 201 LEU A CA 1
ATOM 1621 C C . LEU A 1 201 ? -2.102 15.547 1.91 1 58.19 201 LEU A C 1
ATOM 1623 O O . LEU A 1 201 ? -2.049 16.734 2.217 1 58.19 201 LEU A O 1
ATOM 1627 N N . ILE A 1 202 ? -1.131 14.773 1.644 1 60.31 202 ILE A N 1
ATOM 1628 C CA . ILE A 1 202 ? 0.205 15.352 1.737 1 60.31 202 ILE A CA 1
ATOM 1629 C C . ILE A 1 202 ? 0.371 16.438 0.68 1 60.31 202 ILE A C 1
ATOM 1631 O O . ILE A 1 202 ? 0.918 17.516 0.961 1 60.31 202 ILE A O 1
ATOM 1635 N N . ASP A 1 203 ? -0.199 16.141 -0.471 1 57.28 203 ASP A N 1
ATOM 1636 C CA . ASP A 1 203 ? -0.118 17.125 -1.541 1 57.28 203 ASP A CA 1
ATOM 1637 C C . ASP A 1 203 ? -0.84 18.422 -1.152 1 57.28 203 ASP A C 1
ATOM 1639 O O . ASP A 1 203 ? -0.339 19.516 -1.402 1 57.28 203 ASP A O 1
ATOM 1643 N N . GLU A 1 204 ? -1.951 18.281 -0.573 1 59.97 204 GLU A N 1
ATOM 1644 C CA . GLU A 1 204 ? -2.717 19.453 -0.15 1 59.97 204 GLU A CA 1
ATOM 1645 C C . GLU A 1 204 ? -1.98 20.234 0.935 1 59.97 204 GLU A C 1
ATOM 1647 O O . GLU A 1 204 ? -1.948 21.469 0.908 1 59.97 204 GLU A O 1
ATOM 1652 N N . ILE A 1 205 ? -1.396 19.5 1.776 1 62.03 205 ILE A N 1
ATOM 1653 C CA . ILE A 1 205 ? -0.659 20.141 2.865 1 62.03 205 ILE A CA 1
ATOM 1654 C C . ILE A 1 205 ? 0.583 20.828 2.311 1 62.03 205 ILE A C 1
ATOM 1656 O O . ILE A 1 205 ? 0.91 21.953 2.721 1 62.03 205 ILE A O 1
ATOM 1660 N N . GLU A 1 206 ? 1.158 20.203 1.353 1 62.06 206 GLU A N 1
ATOM 1661 C CA . GLU A 1 206 ? 2.32 20.781 0.692 1 62.06 206 GLU A CA 1
ATOM 1662 C C . GLU A 1 206 ? 1.956 22.094 0.003 1 62.06 206 GLU A C 1
ATOM 1664 O O . GLU A 1 206 ? 2.707 23.078 0.077 1 62.06 206 GLU A O 1
ATOM 1669 N N . GLN A 1 207 ? 0.917 22.094 -0.704 1 60.66 207 GLN A N 1
ATOM 1670 C CA . GLN A 1 207 ? 0.468 23.297 -1.396 1 60.66 207 GLN A CA 1
ATOM 1671 C C . GLN A 1 207 ? 0.177 24.422 -0.408 1 60.66 207 GLN A C 1
ATOM 1673 O O . GLN A 1 207 ? 0.448 25.594 -0.694 1 60.66 207 GLN A O 1
ATOM 1678 N N . MET A 1 208 ? -0.273 24.094 0.739 1 61.28 208 MET A N 1
ATOM 1679 C CA . MET A 1 208 ? -0.59 25.078 1.763 1 61.28 208 MET A CA 1
ATOM 1680 C C . MET A 1 208 ? 0.682 25.641 2.387 1 61.28 208 MET A C 1
ATOM 1682 O O . MET A 1 208 ? 0.709 26.797 2.811 1 61.28 208 MET A O 1
ATOM 1686 N N . VAL A 1 209 ? 1.688 24.797 2.443 1 61.12 209 VAL A N 1
ATOM 1687 C CA . VAL A 1 209 ? 2.959 25.219 3.021 1 61.12 209 VAL A CA 1
ATOM 1688 C C . VAL A 1 209 ? 3.73 26.078 2.012 1 61.12 209 VAL A C 1
ATOM 1690 O O . VAL A 1 209 ? 4.316 27.094 2.367 1 61.12 209 VAL A O 1
ATOM 1693 N N . LYS A 1 210 ? 3.775 25.656 0.746 1 59.94 210 LYS A N 1
ATOM 1694 C CA . LYS A 1 210 ? 4.496 26.375 -0.301 1 59.94 210 LYS A CA 1
ATOM 1695 C C . LYS A 1 210 ? 3.854 27.734 -0.584 1 59.94 210 LYS A C 1
ATOM 1697 O O . LYS A 1 210 ? 4.547 28.703 -0.886 1 59.94 210 LYS A O 1
ATOM 1702 N N . THR A 1 211 ? 2.613 27.734 -0.802 1 50 211 THR A N 1
ATOM 1703 C CA . THR A 1 211 ? 1.964 29.016 -1.096 1 50 211 THR A CA 1
ATOM 1704 C C . THR A 1 211 ? 2.32 30.047 -0.042 1 50 211 THR A C 1
ATOM 1706 O O . THR A 1 211 ? 2.377 31.25 -0.34 1 50 211 THR A O 1
ATOM 1709 N N . LYS A 1 212 ? 2.672 29.797 1.155 1 51.19 212 LYS A N 1
ATOM 1710 C CA . LYS A 1 212 ? 2.977 30.844 2.121 1 51.19 212 LYS A CA 1
ATOM 1711 C C . LYS A 1 212 ? 4.395 31.375 1.924 1 51.19 212 LYS A C 1
ATOM 1713 O O . LYS A 1 212 ? 4.707 32.5 2.342 1 51.19 212 LYS A O 1
ATOM 1718 N N . HIS A 1 213 ? 5.363 30.609 1.377 1 45.41 213 HIS A N 1
ATOM 1719 C CA . HIS A 1 213 ? 6.699 31.172 1.195 1 45.41 213 HIS A CA 1
ATOM 1720 C C . HIS A 1 213 ? 6.777 32 -0.076 1 45.41 213 HIS A C 1
ATOM 1722 O O . HIS A 1 213 ? 7.84 32.531 -0.411 1 45.41 213 HIS A O 1
ATOM 1728 N N . GLU A 1 214 ? 5.797 32.031 -0.817 1 39.84 214 GLU A N 1
ATOM 1729 C CA . GLU A 1 214 ? 5.809 33.125 -1.783 1 39.84 214 GLU A CA 1
ATOM 1730 C C . GLU A 1 214 ? 5.051 34.344 -1.25 1 39.84 214 GLU A C 1
ATOM 1732 O O . GLU A 1 214 ? 4.055 34.188 -0.541 1 39.84 214 GLU A O 1
ATOM 1737 N N . MET B 1 1 ? -1.663 58.812 38.406 1 53.44 1 MET B N 1
ATOM 1738 C CA . MET B 1 1 ? -1.653 58.156 37.094 1 53.44 1 MET B CA 1
ATOM 1739 C C . MET B 1 1 ? -3.029 58.219 36.438 1 53.44 1 MET B C 1
ATOM 1741 O O . MET B 1 1 ? -4.035 57.875 37.062 1 53.44 1 MET B O 1
ATOM 1745 N N . SER B 1 2 ? -3.189 58.875 35.375 1 62.44 2 SER B N 1
ATOM 1746 C CA . SER B 1 2 ? -4.504 59.156 34.812 1 62.44 2 SER B CA 1
ATOM 1747 C C . SER B 1 2 ? -5.141 57.906 34.219 1 62.44 2 SER B C 1
ATOM 1749 O O . SER B 1 2 ? -4.449 56.906 33.969 1 62.44 2 SER B O 1
ATOM 1751 N N . TYR B 1 3 ? -6.438 57.812 34.375 1 68.5 3 TYR B N 1
ATOM 1752 C CA . TYR B 1 3 ? -7.246 56.781 33.75 1 68.5 3 TYR B CA 1
ATOM 1753 C C . TYR B 1 3 ? -6.707 56.438 32.375 1 68.5 3 TYR B C 1
ATOM 1755 O O . TYR B 1 3 ? -6.695 55.281 31.969 1 68.5 3 TYR B O 1
ATOM 1763 N N . SER B 1 4 ? -6.27 57.375 31.766 1 68.44 4 SER B N 1
ATOM 1764 C CA . SER B 1 4 ? -5.707 57.219 30.422 1 68.44 4 SER B CA 1
ATOM 1765 C C . SER B 1 4 ? -4.422 56.406 30.453 1 68.44 4 SER B C 1
ATOM 1767 O O . SER B 1 4 ? -4.176 55.594 29.562 1 68.44 4 SER B O 1
ATOM 1769 N N . ASP B 1 5 ? -3.695 56.531 31.484 1 66.94 5 ASP B N 1
ATOM 1770 C CA . ASP B 1 5 ? -2.449 55.781 31.656 1 66.94 5 ASP B CA 1
ATOM 1771 C C . ASP B 1 5 ? -2.723 54.312 31.938 1 66.94 5 ASP B C 1
ATOM 1773 O O . ASP B 1 5 ? -2.029 53.438 31.406 1 66.94 5 ASP B O 1
ATOM 1777 N N . LEU B 1 6 ? -3.697 54 32.688 1 68.5 6 LEU B N 1
ATOM 1778 C CA . LEU B 1 6 ? -4.082 52.625 33.031 1 68.5 6 LEU B CA 1
ATOM 1779 C C . LEU B 1 6 ? -4.605 51.875 31.828 1 68.5 6 LEU B C 1
ATOM 1781 O O . LEU B 1 6 ? -4.258 50.719 31.609 1 68.5 6 LEU B O 1
ATOM 1785 N N . MET B 1 7 ? -5.391 52.531 31.062 1 70.94 7 MET B N 1
ATOM 1786 C CA . MET B 1 7 ? -5.934 51.938 29.844 1 70.94 7 MET B CA 1
ATOM 1787 C C . MET B 1 7 ? -4.824 51.688 28.828 1 70.94 7 MET B C 1
ATOM 1789 O O . MET B 1 7 ? -4.82 50.625 28.188 1 70.94 7 MET B O 1
ATOM 1793 N N . SER B 1 8 ? -3.881 52.562 28.797 1 71.06 8 SER B N 1
ATOM 1794 C CA . SER B 1 8 ? -2.742 52.375 27.891 1 71.06 8 SER B CA 1
ATOM 1795 C C . SER B 1 8 ? -1.873 51.219 28.328 1 71.06 8 SER B C 1
ATOM 1797 O O . SER B 1 8 ? -1.409 50.438 27.484 1 71.06 8 SER B O 1
ATOM 1799 N N . ALA B 1 9 ? -1.743 50.938 29.562 1 72.62 9 ALA B N 1
ATOM 1800 C CA . ALA B 1 9 ? -0.958 49.844 30.109 1 72.62 9 ALA B CA 1
ATOM 1801 C C . ALA B 1 9 ? -1.637 48.5 29.844 1 72.62 9 ALA B C 1
ATOM 1803 O O . ALA B 1 9 ? -0.982 47.531 29.438 1 72.62 9 ALA B O 1
ATOM 1804 N N . LEU B 1 10 ? -2.945 48.469 30.016 1 72.19 10 LEU B N 1
ATOM 1805 C CA . LEU B 1 10 ? -3.73 47.25 29.766 1 72.19 10 LEU B CA 1
ATOM 1806 C C . LEU B 1 10 ? -3.695 46.875 28.297 1 72.19 10 LEU B C 1
ATOM 1808 O O . LEU B 1 10 ? -3.537 45.688 27.953 1 72.19 10 LEU B O 1
ATOM 1812 N N . LEU B 1 11 ? -3.859 47.906 27.484 1 72.5 11 LEU B N 1
ATOM 1813 C CA . LEU B 1 11 ? -3.801 47.688 26.047 1 72.5 11 LEU B CA 1
ATOM 1814 C C . LEU B 1 11 ? -2.432 47.156 25.625 1 72.5 11 LEU B C 1
ATOM 1816 O O . LEU B 1 11 ? -2.336 46.25 24.781 1 72.5 11 LEU B O 1
ATOM 1820 N N . LEU B 1 12 ? -1.41 47.625 26.312 1 72.19 12 LEU B N 1
ATOM 1821 C CA . LEU B 1 12 ? -0.053 47.188 26.031 1 72.19 12 LEU B CA 1
ATOM 1822 C C . LEU B 1 12 ? 0.147 45.75 26.5 1 72.19 12 LEU B C 1
ATOM 1824 O O . LEU B 1 12 ? 0.763 44.938 25.797 1 72.19 12 LEU B O 1
ATOM 1828 N N . MET B 1 13 ? -0.431 45.438 27.641 1 73.31 13 MET B N 1
ATOM 1829 C CA . MET B 1 13 ? -0.334 44.094 28.188 1 73.31 13 MET B CA 1
ATOM 1830 C C . MET B 1 13 ? -1.075 43.094 27.297 1 73.31 13 MET B C 1
ATOM 1832 O O . MET B 1 13 ? -0.562 42.031 27 1 73.31 13 MET B O 1
ATOM 1836 N N . PHE B 1 14 ? -2.283 43.5 26.875 1 70.44 14 PHE B N 1
ATOM 1837 C CA . PHE B 1 14 ? -3.061 42.688 25.953 1 70.44 14 PHE B CA 1
ATOM 1838 C C . PHE B 1 14 ? -2.326 42.5 24.625 1 70.44 14 PHE B C 1
ATOM 1840 O O . PHE B 1 14 ? -2.279 41.375 24.094 1 70.44 14 PHE B O 1
ATOM 1847 N N . ALA B 1 15 ? -1.759 43.625 24.219 1 71.19 15 ALA B N 1
ATOM 1848 C CA . ALA B 1 15 ? -0.992 43.594 22.984 1 71.19 15 ALA B CA 1
ATOM 1849 C C . ALA B 1 15 ? 0.209 42.656 23.125 1 71.19 15 ALA B C 1
ATOM 1851 O O . ALA B 1 15 ? 0.5 41.875 22.219 1 71.19 15 ALA B O 1
ATOM 1852 N N . LEU B 1 16 ? 0.835 42.656 24.281 1 72.5 16 LEU B N 1
ATOM 1853 C CA . LEU B 1 16 ? 1.984 41.781 24.531 1 72.5 16 LEU B CA 1
ATOM 1854 C C . LEU B 1 16 ? 1.557 40.344 24.641 1 72.5 16 LEU B C 1
ATOM 1856 O O . LEU B 1 16 ? 2.227 39.438 24.109 1 72.5 16 LEU B O 1
ATOM 1860 N N . PHE B 1 17 ? 0.446 40.125 25.266 1 73.56 17 PHE B N 1
ATOM 1861 C CA . PHE B 1 17 ? -0.094 38.781 25.406 1 73.56 17 PHE B CA 1
ATOM 1862 C C . PHE B 1 17 ? -0.462 38.188 24.047 1 73.56 17 PHE B C 1
ATOM 1864 O O . PHE B 1 17 ? -0.115 37.062 23.75 1 73.56 17 PHE B O 1
ATOM 1871 N N . LEU B 1 18 ? -1.186 38.938 23.297 1 71.06 18 LEU B N 1
ATOM 1872 C CA . LEU B 1 18 ? -1.557 38.5 21.938 1 71.06 18 LEU B CA 1
ATOM 1873 C C . LEU B 1 18 ? -0.317 38.25 21.094 1 71.06 18 LEU B C 1
ATOM 1875 O O . LEU B 1 18 ? -0.286 37.281 20.328 1 71.06 18 LEU B O 1
ATOM 1879 N N . MET B 1 19 ? 0.687 39.062 21.359 1 69.44 19 MET B N 1
ATOM 1880 C CA . MET B 1 19 ? 1.931 38.906 20.625 1 69.44 19 MET B CA 1
ATOM 1881 C C . MET B 1 19 ? 2.617 37.594 20.984 1 69.44 19 MET B C 1
ATOM 1883 O O . MET B 1 19 ? 3.1 36.875 20.109 1 69.44 19 MET B O 1
ATOM 1887 N N . VAL B 1 20 ? 2.541 37.344 22.266 1 71.12 20 VAL B N 1
ATOM 1888 C CA . VAL B 1 20 ? 3.178 36.125 22.75 1 71.12 20 VAL B CA 1
ATOM 1889 C C . VAL B 1 20 ? 2.432 34.906 22.203 1 71.12 20 VAL B C 1
ATOM 1891 O O . VAL B 1 20 ? 3.051 33.938 21.75 1 71.12 20 VAL B O 1
ATOM 1894 N N . ASN B 1 21 ? 1.078 34.875 22.266 1 71.06 21 ASN B N 1
ATOM 1895 C CA . ASN B 1 21 ? 0.259 33.781 21.75 1 71.06 21 ASN B CA 1
ATOM 1896 C C . ASN B 1 21 ? 0.492 33.562 20.25 1 71.06 21 ASN B C 1
ATOM 1898 O O . ASN B 1 21 ? 0.578 32.438 19.797 1 71.06 21 ASN B O 1
ATOM 1902 N N . ILE B 1 22 ? 0.586 34.625 19.641 1 68.44 22 ILE B N 1
ATOM 1903 C CA . ILE B 1 22 ? 0.794 34.562 18.203 1 68.44 22 ILE B CA 1
ATOM 1904 C C . ILE B 1 22 ? 2.172 34 17.891 1 68.44 22 ILE B C 1
ATOM 1906 O O . ILE B 1 22 ? 2.314 33.156 17 1 68.44 22 ILE B O 1
ATOM 1910 N N . LEU B 1 23 ? 3.193 34.469 18.656 1 66.75 23 LEU B N 1
ATOM 1911 C CA . LEU B 1 23 ? 4.547 33.938 18.453 1 66.75 23 LEU B CA 1
ATOM 1912 C C . LEU B 1 23 ? 4.609 32.438 18.719 1 66.75 23 LEU B C 1
ATOM 1914 O O . LEU B 1 23 ? 5.277 31.703 17.984 1 66.75 23 LEU B O 1
ATOM 1918 N N . ASN B 1 24 ? 3.828 31.984 19.719 1 69.81 24 ASN B N 1
ATOM 1919 C CA . ASN B 1 24 ? 3.787 30.562 20.047 1 69.81 24 ASN B CA 1
ATOM 1920 C C . ASN B 1 24 ? 3.113 29.75 18.938 1 69.81 24 ASN B C 1
ATOM 1922 O O . ASN B 1 24 ? 3.562 28.656 18.594 1 69.81 24 ASN B O 1
ATOM 1926 N N . ASN B 1 25 ? 2.035 30.297 18.422 1 70.44 25 ASN B N 1
ATOM 1927 C CA . ASN B 1 25 ? 1.335 29.641 17.328 1 70.44 25 ASN B CA 1
ATOM 1928 C C . ASN B 1 25 ? 2.189 29.578 16.062 1 70.44 25 ASN B C 1
ATOM 1930 O O . ASN B 1 25 ? 2.164 28.578 15.336 1 70.44 25 ASN B O 1
ATOM 1934 N N . GLN B 1 26 ? 2.914 30.578 15.844 1 66.44 26 GLN B N 1
ATOM 1935 C CA . GLN B 1 26 ? 3.805 30.625 14.688 1 66.44 26 GLN B CA 1
ATOM 1936 C C . GLN B 1 26 ? 4.895 29.562 14.797 1 66.44 26 GLN B C 1
ATOM 1938 O O . GLN B 1 26 ? 5.223 28.906 13.805 1 66.44 26 GLN B O 1
ATOM 1943 N N . LYS B 1 27 ? 5.402 29.391 16.016 1 71 27 LYS B N 1
ATOM 1944 C CA . LYS B 1 27 ? 6.43 28.375 16.234 1 71 27 LYS B CA 1
ATOM 1945 C C . LYS B 1 27 ? 5.879 26.984 15.953 1 71 27 LYS B C 1
ATOM 1947 O O . LYS B 1 27 ? 6.547 26.156 15.328 1 71 27 LYS B O 1
ATOM 1952 N N . SER B 1 28 ? 4.715 26.75 16.438 1 68.75 28 SER B N 1
ATOM 1953 C CA . SER B 1 28 ? 4.074 25.453 16.203 1 68.75 28 SER B CA 1
ATOM 1954 C C . SER B 1 28 ? 3.844 25.203 14.727 1 68.75 28 SER B C 1
ATOM 1956 O O . SER B 1 28 ? 4.051 24.094 14.242 1 68.75 28 SER B O 1
ATOM 1958 N N . MET B 1 29 ? 3.506 26.234 14.094 1 69.69 29 MET B N 1
ATOM 1959 C CA . MET B 1 29 ? 3.279 26.141 12.656 1 69.69 29 MET B CA 1
ATOM 1960 C C . MET B 1 29 ? 4.582 25.844 11.922 1 69.69 29 MET B C 1
ATOM 1962 O O . MET B 1 29 ? 4.609 25.031 10.992 1 69.69 29 MET B O 1
ATOM 1966 N N . GLU B 1 30 ? 5.52 26.5 12.336 1 69.69 30 GLU B N 1
ATOM 1967 C CA . GLU B 1 30 ? 6.82 26.312 11.695 1 69.69 30 GLU B CA 1
ATOM 1968 C C . GLU B 1 30 ? 7.312 24.891 11.859 1 69.69 30 GLU B C 1
ATOM 1970 O O . GLU B 1 30 ? 7.883 24.312 10.93 1 69.69 30 GLU B O 1
ATOM 1975 N N . GLU B 1 31 ? 7.02 24.375 13.023 1 69.5 31 GLU B N 1
ATOM 1976 C CA . GLU B 1 31 ? 7.422 23 13.273 1 69.5 31 GLU B CA 1
ATOM 1977 C C . GLU B 1 31 ? 6.656 22.031 12.375 1 69.5 31 GLU B C 1
ATOM 1979 O O . GLU B 1 31 ? 7.238 21.078 11.844 1 69.5 31 GLU B O 1
ATOM 1984 N N . LYS B 1 32 ? 5.418 22.344 12.203 1 69.31 32 LYS B N 1
ATOM 1985 C CA . LYS B 1 32 ? 4.602 21.5 11.336 1 69.31 32 LYS B CA 1
ATOM 1986 C C . LYS B 1 32 ? 5.055 21.609 9.883 1 69.31 32 LYS B C 1
ATOM 1988 O O . LYS B 1 32 ? 5.141 20.594 9.18 1 69.31 32 LYS B O 1
ATOM 1993 N N . ASP B 1 33 ? 5.324 22.719 9.523 1 70.19 33 ASP B N 1
ATOM 1994 C CA . ASP B 1 33 ? 5.793 22.938 8.164 1 70.19 33 ASP B CA 1
ATOM 1995 C C . ASP B 1 33 ? 7.125 22.234 7.918 1 70.19 33 ASP B C 1
ATOM 1997 O O . ASP B 1 33 ? 7.355 21.688 6.836 1 70.19 33 ASP B O 1
ATOM 2001 N N . LYS B 1 34 ? 7.914 22.25 8.93 1 70.31 34 LYS B N 1
ATOM 2002 C CA . LYS B 1 34 ? 9.211 21.594 8.797 1 70.31 34 LYS B CA 1
ATOM 2003 C C . LYS B 1 34 ? 9.055 20.094 8.586 1 70.31 34 LYS B C 1
ATOM 2005 O O . LYS B 1 34 ? 9.75 19.5 7.762 1 70.31 34 LYS B O 1
ATOM 2010 N N . VAL B 1 35 ? 8.18 19.531 9.328 1 66.88 35 VAL B N 1
ATOM 2011 C CA . VAL B 1 35 ? 7.961 18.094 9.227 1 66.88 35 VAL B CA 1
ATOM 2012 C C . VAL B 1 35 ? 7.406 17.75 7.848 1 66.88 35 VAL B C 1
ATOM 2014 O O . VAL B 1 35 ? 7.852 16.781 7.215 1 66.88 35 VAL B O 1
ATOM 2017 N N . ILE B 1 36 ? 6.547 18.531 7.375 1 67.88 36 ILE B N 1
ATOM 2018 C CA . ILE B 1 36 ? 5.949 18.328 6.062 1 67.88 36 ILE B CA 1
ATOM 2019 C C . ILE B 1 36 ? 7.02 18.484 4.98 1 67.88 36 ILE B C 1
ATOM 2021 O O . ILE B 1 36 ? 7.094 17.672 4.051 1 67.88 36 ILE B O 1
ATOM 2025 N N . GLU B 1 37 ? 7.766 19.453 5.152 1 70.75 37 GLU B N 1
ATOM 2026 C CA . GLU B 1 37 ? 8.828 19.703 4.188 1 70.75 37 GLU B CA 1
ATOM 2027 C C . GLU B 1 37 ? 9.852 18.578 4.184 1 70.75 37 GLU B C 1
ATOM 2029 O O . GLU B 1 37 ? 10.391 18.219 3.131 1 70.75 37 GLU B O 1
ATOM 2034 N N . GLU B 1 38 ? 10.031 18.016 5.383 1 70.38 38 GLU B N 1
ATOM 2035 C CA . GLU B 1 38 ? 10.977 16.906 5.477 1 70.38 38 GLU B CA 1
ATOM 2036 C C . GLU B 1 38 ? 10.484 15.695 4.691 1 70.38 38 GLU B C 1
ATOM 2038 O O . GLU B 1 38 ? 11.266 15.039 3.996 1 70.38 38 GLU B O 1
ATOM 2043 N N . LEU B 1 39 ? 9.273 15.406 4.777 1 68.38 39 LEU B N 1
ATOM 2044 C CA . LEU B 1 39 ? 8.734 14.25 4.074 1 68.38 39 LEU B CA 1
ATOM 2045 C C . LEU B 1 39 ? 8.773 14.461 2.566 1 68.38 39 LEU B C 1
ATOM 2047 O O . LEU B 1 39 ? 9.141 13.547 1.816 1 68.38 39 LEU B O 1
ATOM 2051 N N . ILE B 1 40 ? 8.359 15.578 2.211 1 72.06 40 ILE B N 1
ATOM 2052 C CA . ILE B 1 40 ? 8.383 15.922 0.792 1 72.06 40 ILE B CA 1
ATOM 2053 C C . ILE B 1 40 ? 9.82 15.914 0.285 1 72.06 40 ILE B C 1
ATOM 2055 O O . ILE B 1 40 ? 10.094 15.453 -0.825 1 72.06 40 ILE B O 1
ATOM 2059 N N . GLY B 1 41 ? 10.602 16.359 1.188 1 78.31 41 GLY B N 1
ATOM 2060 C CA . GLY B 1 41 ? 12.008 16.375 0.823 1 78.31 41 GLY B CA 1
ATOM 2061 C C . GLY B 1 41 ? 12.602 14.992 0.654 1 78.31 41 GLY B C 1
ATOM 2062 O O . GLY B 1 41 ? 13.359 14.75 -0.288 1 78.31 41 GLY B O 1
ATOM 2063 N N . VAL B 1 42 ? 12.164 14.039 1.542 1 85.81 42 VAL B N 1
ATOM 2064 C CA . VAL B 1 42 ? 12.695 12.68 1.476 1 85.81 42 VAL B CA 1
ATOM 2065 C C . VAL B 1 42 ? 12.289 12.031 0.152 1 85.81 42 VAL B C 1
ATOM 2067 O O . VAL B 1 42 ? 13.125 11.43 -0.53 1 85.81 42 VAL B O 1
ATOM 2070 N N . LYS B 1 43 ? 11.031 12.141 -0.198 1 85.75 43 LYS B N 1
ATOM 2071 C CA . LYS B 1 43 ? 10.555 11.555 -1.447 1 85.75 43 LYS B CA 1
ATOM 2072 C C . LYS B 1 43 ? 11.305 12.133 -2.646 1 85.75 43 LYS B C 1
ATOM 2074 O O . LYS B 1 43 ? 11.75 11.383 -3.52 1 85.75 43 LYS B O 1
ATOM 2079 N N . SER B 1 44 ? 11.422 13.414 -2.641 1 87.88 44 SER B N 1
ATOM 2080 C CA . SER B 1 44 ? 12.102 14.07 -3.75 1 87.88 44 SER B CA 1
ATOM 2081 C C . SER B 1 44 ? 13.57 13.656 -3.828 1 87.88 44 SER B C 1
ATOM 2083 O O . SER B 1 44 ? 14.102 13.438 -4.918 1 87.88 44 SER B O 1
ATOM 2085 N N . LYS B 1 45 ? 14.18 13.57 -2.695 1 92.94 45 LYS B N 1
ATOM 2086 C CA . LYS B 1 45 ? 15.586 13.172 -2.666 1 92.94 45 LYS B CA 1
ATOM 2087 C C . LYS B 1 45 ? 15.766 11.734 -3.143 1 92.94 45 LYS B C 1
ATOM 2089 O O . LYS B 1 45 ? 16.719 11.43 -3.855 1 92.94 45 LYS B O 1
ATOM 2094 N N . ILE B 1 46 ? 14.859 10.836 -2.754 1 94.31 46 ILE B N 1
ATOM 2095 C CA . ILE B 1 46 ? 14.914 9.453 -3.211 1 94.31 46 ILE B CA 1
ATOM 2096 C C . ILE B 1 46 ? 14.797 9.406 -4.734 1 94.31 46 ILE B C 1
ATOM 2098 O O . ILE B 1 46 ? 15.586 8.75 -5.406 1 94.31 46 ILE B O 1
ATOM 2102 N N . ILE B 1 47 ? 13.828 10.148 -5.219 1 93.69 47 ILE B N 1
ATOM 2103 C CA . ILE B 1 47 ? 13.594 10.164 -6.66 1 93.69 47 ILE B CA 1
ATOM 2104 C C . ILE B 1 47 ? 14.828 10.695 -7.379 1 93.69 47 ILE B C 1
ATOM 2106 O O . ILE B 1 47 ? 15.258 10.133 -8.391 1 93.69 47 ILE B O 1
ATOM 2110 N N . GLN B 1 48 ? 15.383 11.719 -6.824 1 94.12 48 GLN B N 1
ATOM 2111 C CA . GLN B 1 48 ? 16.578 12.297 -7.418 1 94.12 48 GLN B CA 1
ATOM 2112 C C . GLN B 1 48 ? 17.734 11.297 -7.406 1 94.12 48 GLN B C 1
ATOM 2114 O O . GLN B 1 48 ? 18.438 11.148 -8.406 1 94.12 48 GLN B O 1
ATOM 2119 N N . GLU B 1 49 ? 17.938 10.633 -6.344 1 95.38 49 GLU B N 1
ATOM 2120 C CA . GLU B 1 49 ? 19.031 9.656 -6.234 1 95.38 49 GLU B CA 1
ATOM 2121 C C . GLU B 1 49 ? 18.797 8.469 -7.164 1 95.38 49 GLU B C 1
ATOM 2123 O O . GLU B 1 49 ? 19.734 7.934 -7.742 1 95.38 49 GLU B O 1
ATOM 2128 N N . LEU B 1 50 ? 17.547 8.055 -7.258 1 95.12 50 LEU B N 1
ATOM 2129 C CA . LEU B 1 50 ? 17.234 6.977 -8.188 1 95.12 50 LEU B CA 1
ATOM 2130 C C . LEU B 1 50 ? 17.531 7.398 -9.625 1 95.12 50 LEU B C 1
ATOM 2132 O O . LEU B 1 50 ? 18.094 6.621 -10.398 1 95.12 50 LEU B O 1
ATOM 2136 N N . ASN B 1 51 ? 17.094 8.594 -9.93 1 92.94 51 ASN B N 1
ATOM 2137 C CA . ASN B 1 51 ? 17.391 9.109 -11.266 1 92.94 51 ASN B CA 1
ATOM 2138 C C . ASN B 1 51 ? 18.891 9.148 -11.539 1 92.94 51 ASN B C 1
ATOM 2140 O O . ASN B 1 51 ? 19.344 8.773 -12.625 1 92.94 51 ASN B O 1
ATOM 2144 N N . THR B 1 52 ? 19.656 9.586 -10.602 1 92.62 52 THR B N 1
ATOM 2145 C CA . THR B 1 52 ? 21.109 9.672 -10.734 1 92.62 52 THR B CA 1
ATOM 2146 C C . THR B 1 52 ? 21.719 8.281 -10.859 1 92.62 52 THR B C 1
ATOM 2148 O O . THR B 1 52 ? 22.578 8.047 -11.727 1 92.62 52 THR B O 1
ATOM 2151 N N . ALA B 1 53 ? 21.297 7.371 -10.039 1 91.19 53 ALA B N 1
ATOM 2152 C CA . ALA B 1 53 ? 21.844 6.016 -10.008 1 91.19 53 ALA B CA 1
ATOM 2153 C C . ALA B 1 53 ? 21.578 5.293 -11.328 1 91.19 53 ALA B C 1
ATOM 2155 O O . ALA B 1 53 ? 22.406 4.492 -11.773 1 91.19 53 ALA B O 1
ATOM 2156 N N . PHE B 1 54 ? 20.406 5.656 -11.945 1 91.56 54 PHE B N 1
ATOM 2157 C CA . PHE B 1 54 ? 20.016 4.859 -13.102 1 91.56 54 PHE B CA 1
ATOM 2158 C C . PHE B 1 54 ? 20.062 5.699 -14.375 1 91.56 54 PHE B C 1
ATOM 2160 O O . PHE B 1 54 ? 19.547 5.285 -15.414 1 91.56 54 PHE B O 1
ATOM 2167 N N . SER B 1 55 ? 20.594 6.887 -14.305 1 84.94 55 SER B N 1
ATOM 2168 C CA . SER B 1 55 ? 20.672 7.785 -15.445 1 84.94 55 SER B CA 1
ATOM 2169 C C . SER B 1 55 ? 21.453 7.148 -16.594 1 84.94 55 SER B C 1
ATOM 2171 O O . SER B 1 55 ? 21.141 7.363 -17.766 1 84.94 55 SER B O 1
ATOM 2173 N N . ASP B 1 56 ? 22.391 6.316 -16.344 1 80.25 56 ASP B N 1
ATOM 2174 C CA . ASP B 1 56 ? 23.25 5.754 -17.375 1 80.25 56 ASP B CA 1
ATOM 2175 C C . ASP B 1 56 ? 23.047 4.246 -17.5 1 80.25 56 ASP B C 1
ATOM 2177 O 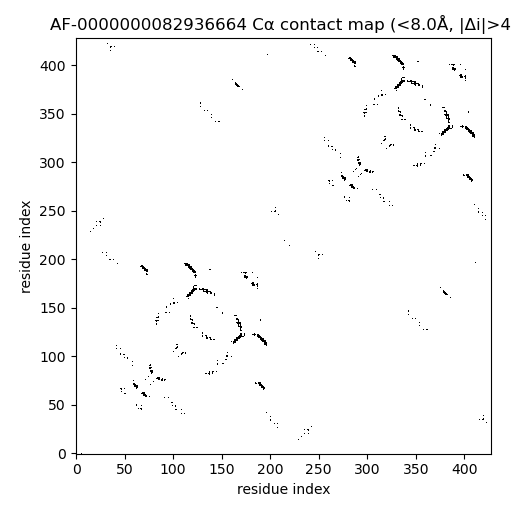O . ASP B 1 56 ? 23.875 3.547 -18.078 1 80.25 56 ASP B O 1
ATOM 2181 N N . SER B 1 57 ? 21.906 3.889 -16.906 1 79.5 57 SER B N 1
ATOM 2182 C CA . SER B 1 57 ? 21.703 2.443 -16.906 1 79.5 57 SER B CA 1
ATOM 2183 C C . SER B 1 57 ? 21.234 1.961 -18.281 1 79.5 57 SER B C 1
ATOM 2185 O O . SER B 1 57 ? 20.516 2.67 -18.984 1 79.5 57 SER B O 1
ATOM 2187 N N . ASP B 1 58 ? 21.781 0.884 -18.688 1 75.94 58 ASP B N 1
ATOM 2188 C CA . ASP B 1 58 ? 21.422 0.249 -19.953 1 75.94 58 ASP B CA 1
ATOM 2189 C C . ASP B 1 58 ? 20.156 -0.592 -19.797 1 75.94 58 ASP B C 1
ATOM 2191 O O . ASP B 1 58 ? 19.734 -1.277 -20.734 1 75.94 58 ASP B O 1
ATOM 2195 N N . LEU B 1 59 ? 19.719 -0.476 -18.609 1 78.06 59 LEU B N 1
ATOM 2196 C CA . LEU B 1 59 ? 18.484 -1.242 -18.391 1 78.06 59 LEU B CA 1
ATOM 2197 C C . LEU B 1 59 ? 17.297 -0.565 -19.047 1 78.06 59 LEU B C 1
ATOM 2199 O O . LEU B 1 59 ? 17.25 0.663 -19.141 1 78.06 59 LEU B O 1
ATOM 2203 N N . GLN B 1 60 ? 16.609 -1.104 -20 1 81.62 60 GLN B N 1
ATOM 2204 C CA . GLN B 1 60 ? 15.383 -0.569 -20.609 1 81.62 60 GLN B CA 1
ATOM 2205 C C . GLN B 1 60 ? 14.344 -0.23 -19.531 1 81.62 60 GLN B C 1
ATOM 2207 O O . GLN B 1 60 ? 13.367 -0.958 -19.359 1 81.62 60 GLN B O 1
ATOM 2212 N N . MET B 1 61 ? 14.703 0.792 -18.766 1 89.06 61 MET B N 1
ATOM 2213 C CA . MET B 1 61 ? 13.836 1.185 -17.656 1 89.06 61 MET B CA 1
ATOM 2214 C C . MET B 1 61 ? 13.477 2.664 -17.75 1 89.06 61 MET B C 1
ATOM 2216 O O . MET B 1 61 ? 14.156 3.432 -18.438 1 89.06 61 MET B O 1
ATOM 2220 N N . GLU B 1 62 ? 12.398 2.971 -17.156 1 88.69 62 GLU B N 1
ATOM 2221 C CA . GLU B 1 62 ? 11.953 4.352 -17.016 1 88.69 62 GLU B CA 1
ATOM 2222 C C . GLU B 1 62 ? 11.625 4.68 -15.562 1 88.69 62 GLU B C 1
ATOM 2224 O O . GLU B 1 62 ? 11 3.881 -14.867 1 88.69 62 GLU B O 1
ATOM 2229 N N . VAL B 1 63 ? 12.141 5.801 -15.109 1 90.75 63 VAL B N 1
ATOM 2230 C CA . VAL B 1 63 ? 11.797 6.285 -13.781 1 90.75 63 VAL B CA 1
ATOM 2231 C C . VAL B 1 63 ? 10.711 7.348 -13.875 1 90.75 63 VAL B C 1
ATOM 2233 O O . VAL B 1 63 ? 10.859 8.336 -14.602 1 90.75 63 VAL B O 1
ATOM 2236 N N . ASP B 1 64 ? 9.648 7.129 -13.25 1 89.5 64 ASP B N 1
ATOM 2237 C CA . ASP B 1 64 ? 8.609 8.156 -13.188 1 89.5 64 ASP B CA 1
ATOM 2238 C C . ASP B 1 64 ? 9.062 9.344 -12.344 1 89.5 64 ASP B C 1
ATOM 2240 O O . ASP B 1 64 ? 9.344 9.195 -11.156 1 89.5 64 ASP B O 1
ATOM 2244 N N . PRO B 1 65 ? 9.07 10.461 -12.906 1 86.88 65 PRO B N 1
ATOM 2245 C CA . PRO B 1 65 ? 9.633 11.602 -12.18 1 86.88 65 PRO B CA 1
ATOM 2246 C C . PRO B 1 65 ? 8.727 12.086 -11.055 1 86.88 65 PRO B C 1
ATOM 2248 O O . PRO B 1 65 ? 9.18 12.812 -10.164 1 86.88 65 PRO B O 1
ATOM 2251 N N . HIS B 1 66 ? 7.527 11.695 -11.094 1 82.75 66 HIS B N 1
ATOM 2252 C CA . HIS B 1 66 ? 6.602 12.18 -10.07 1 82.75 66 HIS B CA 1
ATOM 2253 C C . HIS B 1 66 ? 6.512 11.203 -8.906 1 82.75 66 HIS B C 1
ATOM 2255 O O . HIS B 1 66 ? 6.535 11.609 -7.742 1 82.75 66 HIS B O 1
ATOM 2261 N N . THR B 1 67 ? 6.543 9.93 -9.195 1 86.25 67 THR B N 1
ATOM 2262 C CA . THR B 1 67 ? 6.289 8.953 -8.148 1 86.25 67 THR B CA 1
ATOM 2263 C C . THR B 1 67 ? 7.57 8.211 -7.773 1 86.25 67 THR B C 1
ATOM 2265 O O . THR B 1 67 ? 7.652 7.594 -6.707 1 86.25 67 THR B O 1
ATOM 2268 N N . GLY B 1 68 ? 8.547 8.242 -8.609 1 91.31 68 GLY B N 1
ATOM 2269 C CA . GLY B 1 68 ? 9.773 7.488 -8.398 1 91.31 68 GLY B CA 1
ATOM 2270 C C . GLY B 1 68 ? 9.648 6.027 -8.797 1 91.31 68 GLY B C 1
ATOM 2271 O O . GLY B 1 68 ? 10.586 5.25 -8.625 1 91.31 68 GLY B O 1
ATOM 2272 N N . ALA B 1 69 ? 8.492 5.652 -9.328 1 94.75 69 ALA B N 1
ATOM 2273 C CA . ALA B 1 69 ? 8.305 4.281 -9.797 1 94.75 69 ALA B CA 1
ATOM 2274 C C . ALA B 1 69 ? 9.258 3.963 -10.945 1 94.75 69 ALA B C 1
ATOM 2276 O O . ALA B 1 69 ? 9.477 4.797 -11.828 1 94.75 69 ALA B O 1
ATOM 2277 N N . ILE B 1 70 ? 9.805 2.812 -10.898 1 96.5 70 ILE B N 1
ATOM 2278 C CA . ILE B 1 70 ? 10.672 2.338 -11.977 1 96.5 70 ILE B CA 1
ATOM 2279 C C . ILE B 1 70 ? 9.938 1.269 -12.789 1 96.5 70 ILE B C 1
ATOM 2281 O O . ILE B 1 70 ? 9.461 0.277 -12.234 1 96.5 70 ILE B O 1
ATOM 2285 N N . ARG B 1 71 ? 9.914 1.461 -14.062 1 95.56 71 ARG B N 1
ATOM 2286 C CA . ARG B 1 71 ? 9.133 0.603 -14.953 1 95.56 71 ARG B CA 1
ATOM 2287 C C . ARG B 1 71 ? 10.039 -0.174 -15.898 1 95.56 71 ARG B C 1
ATOM 2289 O O . ARG B 1 71 ? 10.953 0.396 -16.5 1 95.56 71 ARG B O 1
ATOM 2296 N N . PHE B 1 72 ? 9.766 -1.462 -15.977 1 95.38 72 PHE B N 1
ATOM 2297 C CA . PHE B 1 72 ? 10.398 -2.338 -16.953 1 95.38 72 PHE B CA 1
ATOM 2298 C C . PHE B 1 72 ? 9.367 -2.953 -17.891 1 95.38 72 PHE B C 1
ATOM 2300 O O . PHE B 1 72 ? 8.32 -3.43 -17.438 1 95.38 72 PHE B O 1
ATOM 2307 N N . SER B 1 73 ? 9.734 -2.936 -19.156 1 91.88 73 SER B N 1
ATOM 2308 C CA . SER B 1 73 ? 8.891 -3.711 -20.047 1 91.88 73 SER B CA 1
ATOM 2309 C C . SER B 1 73 ? 8.945 -5.199 -19.719 1 91.88 73 SER B C 1
ATOM 2311 O O . SER B 1 73 ? 9.961 -5.691 -19.219 1 91.88 73 SER B O 1
ATOM 2313 N N . SER B 1 74 ? 7.859 -5.852 -20.016 1 88.94 74 SER B N 1
ATOM 2314 C CA . SER B 1 74 ? 7.758 -7.27 -19.688 1 88.94 74 SER B CA 1
ATOM 2315 C C . SER B 1 74 ? 8.891 -8.07 -20.328 1 88.94 74 SER B C 1
ATOM 2317 O O . SER B 1 74 ? 9.398 -9.016 -19.719 1 88.94 74 SER B O 1
ATOM 2319 N N . GLY B 1 75 ? 9.25 -7.723 -21.484 1 88.94 75 GLY B N 1
ATOM 2320 C CA . GLY B 1 75 ? 10.273 -8.445 -22.219 1 88.94 75 GLY B CA 1
ATOM 2321 C C . GLY B 1 75 ? 11.641 -8.383 -21.578 1 88.94 75 GLY B C 1
ATOM 2322 O O . GLY B 1 75 ? 12.531 -9.172 -21.906 1 88.94 75 GLY B O 1
ATOM 2323 N N . VAL B 1 76 ? 11.82 -7.477 -20.656 1 92.38 76 VAL B N 1
ATOM 2324 C CA . VAL B 1 76 ? 13.086 -7.328 -19.938 1 92.38 76 VAL B CA 1
ATOM 2325 C C . VAL B 1 76 ? 13.273 -8.5 -18.984 1 92.38 76 VAL B C 1
ATOM 2327 O O . VAL B 1 76 ? 14.406 -8.938 -18.734 1 92.38 76 VAL B O 1
ATOM 2330 N N . PHE B 1 77 ? 12.148 -9.016 -18.406 1 94.56 77 PHE B N 1
ATOM 2331 C CA . PHE B 1 77 ? 12.273 -10.031 -17.359 1 94.56 77 PHE B CA 1
ATOM 2332 C C . PHE B 1 77 ? 11.742 -11.375 -17.859 1 94.56 77 PHE B C 1
ATOM 2334 O O . PHE B 1 77 ? 12.133 -12.43 -17.344 1 94.56 77 PHE B O 1
ATOM 2341 N N . PHE B 1 78 ? 10.852 -11.336 -18.812 1 95.75 78 PHE B N 1
ATOM 2342 C CA . PHE B 1 78 ? 10.102 -12.547 -19.094 1 95.75 78 PHE B CA 1
ATOM 2343 C C . PHE B 1 78 ? 10.117 -12.852 -20.594 1 95.75 78 PHE B C 1
ATOM 2345 O O . PHE B 1 78 ? 10.18 -11.938 -21.422 1 95.75 78 PHE B O 1
ATOM 2352 N N . ASP B 1 79 ? 9.984 -14.172 -20.891 1 90.88 79 ASP B N 1
ATOM 2353 C CA . ASP B 1 79 ? 9.711 -14.57 -22.266 1 90.88 79 ASP B CA 1
ATOM 2354 C C . ASP B 1 79 ? 8.242 -14.352 -22.625 1 90.88 79 ASP B C 1
ATOM 2356 O O . ASP B 1 79 ? 7.418 -14.102 -21.734 1 90.88 79 ASP B O 1
ATOM 2360 N N . TYR B 1 80 ? 8.008 -14.391 -23.875 1 83.81 80 TYR B N 1
ATOM 2361 C CA . TYR B 1 80 ? 6.641 -14.18 -24.328 1 83.81 80 TYR B CA 1
ATOM 2362 C C . TYR B 1 80 ? 5.68 -15.133 -23.641 1 83.81 80 TYR B C 1
ATOM 2364 O O . TYR B 1 80 ? 5.961 -16.328 -23.516 1 83.81 80 TYR B O 1
ATOM 2372 N N . ASN B 1 81 ? 4.578 -14.617 -23.125 1 82.38 81 ASN B N 1
ATOM 2373 C CA . ASN B 1 81 ? 3.49 -15.336 -22.469 1 82.38 81 ASN B CA 1
ATOM 2374 C C . ASN B 1 81 ? 3.994 -16.188 -21.297 1 82.38 81 ASN B C 1
ATOM 2376 O O . ASN B 1 81 ? 3.521 -17.297 -21.078 1 82.38 81 ASN B O 1
ATOM 2380 N N . SER B 1 82 ? 5.031 -15.766 -20.703 1 90.56 82 SER B N 1
ATOM 2381 C CA . SER B 1 82 ? 5.586 -16.484 -19.562 1 90.56 82 SER B CA 1
ATOM 2382 C C . SER B 1 82 ? 5.598 -15.609 -18.312 1 90.56 82 SER B C 1
ATOM 2384 O O . SER B 1 82 ? 5.668 -14.383 -18.406 1 90.56 82 SER B O 1
ATOM 2386 N N . SER B 1 83 ? 5.414 -16.266 -17.156 1 93.81 83 SER B N 1
ATOM 2387 C CA . SER B 1 83 ? 5.617 -15.578 -15.891 1 93.81 83 SER B CA 1
ATOM 2388 C C . SER B 1 83 ? 6.891 -16.047 -15.195 1 93.81 83 SER B C 1
ATOM 2390 O O . SER B 1 83 ? 7.207 -15.609 -14.094 1 93.81 83 SER B O 1
ATOM 2392 N N . GLY B 1 84 ? 7.512 -16.984 -15.836 1 95.06 84 GLY B N 1
ATOM 2393 C CA . GLY B 1 84 ? 8.828 -17.375 -15.344 1 95.06 84 GLY B CA 1
ATOM 2394 C C . GLY B 1 84 ? 9.922 -16.406 -15.766 1 95.06 84 GLY B C 1
ATOM 2395 O O . GLY B 1 84 ? 10 -16.031 -16.938 1 95.06 84 GLY B O 1
ATOM 2396 N N . ILE B 1 85 ? 10.789 -16.094 -14.914 1 96.12 85 ILE B N 1
ATOM 2397 C CA . ILE B 1 85 ? 11.859 -15.141 -15.211 1 96.12 85 ILE B CA 1
ATOM 2398 C C . ILE B 1 85 ? 12.852 -15.781 -16.188 1 96.12 85 ILE B C 1
ATOM 2400 O O . ILE B 1 85 ? 13.242 -16.938 -16.016 1 96.12 85 ILE B O 1
ATOM 2404 N N . SER B 1 86 ? 13.227 -15.055 -17.219 1 95.69 86 SER B N 1
ATOM 2405 C CA . SER B 1 86 ? 14.203 -15.531 -18.188 1 95.69 86 SER B CA 1
ATOM 2406 C C . SER B 1 86 ? 15.625 -15.398 -17.656 1 95.69 86 SER B C 1
ATOM 2408 O O . SER B 1 86 ? 15.852 -14.727 -16.641 1 95.69 86 SER B O 1
ATOM 2410 N N . ASP B 1 87 ? 16.562 -16.062 -18.328 1 95.25 87 ASP B N 1
ATOM 2411 C CA . ASP B 1 87 ? 17.969 -15.914 -17.953 1 95.25 87 ASP B CA 1
ATOM 2412 C C . ASP B 1 87 ? 18.422 -14.461 -18.062 1 95.25 87 ASP B C 1
ATOM 2414 O O . ASP B 1 87 ? 19.125 -13.953 -17.188 1 95.25 87 ASP B O 1
ATOM 2418 N N . ALA B 1 88 ? 18 -13.836 -19.125 1 94.25 88 ALA B N 1
ATOM 2419 C CA . ALA B 1 88 ? 18.312 -12.414 -19.281 1 94.25 88 ALA B CA 1
ATOM 2420 C C . ALA B 1 88 ? 17.672 -11.594 -18.172 1 94.25 88 ALA B C 1
ATOM 2422 O O . ALA B 1 88 ? 18.281 -10.656 -17.641 1 94.25 88 ALA B O 1
ATOM 2423 N N . GLY B 1 89 ? 16.438 -11.945 -17.781 1 95.25 89 GLY B N 1
ATOM 2424 C CA . GLY B 1 89 ? 15.75 -11.266 -16.703 1 95.25 89 GLY B CA 1
ATOM 2425 C C . GLY B 1 89 ? 16.469 -11.383 -15.375 1 95.25 89 GLY B C 1
ATOM 2426 O O . GLY B 1 89 ? 16.516 -10.422 -14.609 1 95.25 89 GLY B O 1
ATOM 2427 N N . LYS B 1 90 ? 16.984 -12.578 -15.141 1 96.69 90 LYS B N 1
ATOM 2428 C CA . LYS B 1 90 ? 17.75 -12.789 -13.922 1 96.69 90 LYS B CA 1
ATOM 2429 C C . LYS B 1 90 ? 18.953 -11.852 -13.867 1 96.69 90 LYS B C 1
ATOM 2431 O O . LYS B 1 90 ? 19.234 -11.258 -12.82 1 96.69 90 LYS B O 1
ATOM 2436 N N . GLN B 1 91 ? 19.625 -11.75 -14.992 1 94.94 91 GLN B N 1
ATOM 2437 C CA . GLN B 1 91 ? 20.781 -10.875 -15.062 1 94.94 91 GLN B CA 1
ATOM 2438 C C . GLN B 1 91 ? 20.391 -9.414 -14.852 1 94.94 91 GLN B C 1
ATOM 2440 O O . GLN B 1 91 ? 21.078 -8.68 -14.148 1 94.94 91 GLN B O 1
ATOM 2445 N N . HIS B 1 92 ? 19.312 -9.008 -15.461 1 95 92 HIS B N 1
ATOM 2446 C CA . HIS B 1 92 ? 18.828 -7.645 -15.289 1 95 92 HIS B CA 1
ATOM 2447 C C . HIS B 1 92 ? 18.5 -7.355 -13.828 1 95 92 HIS B C 1
ATOM 2449 O O . H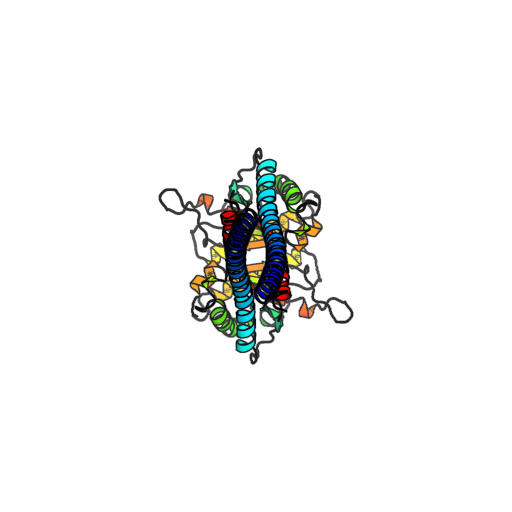IS B 1 92 ? 18.828 -6.281 -13.32 1 95 92 HIS B O 1
ATOM 2455 N N . LEU B 1 93 ? 17.906 -8.289 -13.133 1 96.81 93 LEU B N 1
ATOM 2456 C CA . LEU B 1 93 ? 17.562 -8.133 -11.727 1 96.81 93 LEU B CA 1
ATOM 2457 C C . LEU B 1 93 ? 18.828 -8.031 -10.875 1 96.81 93 LEU B C 1
ATOM 2459 O O . LEU B 1 93 ? 18.891 -7.227 -9.938 1 96.81 93 LEU B O 1
ATOM 2463 N N . GLN B 1 94 ? 19.781 -8.828 -11.219 1 95.88 94 GLN B N 1
ATOM 2464 C CA . GLN B 1 94 ? 21.031 -8.836 -10.469 1 95.88 94 GLN B CA 1
ATOM 2465 C C . GLN B 1 94 ? 21.75 -7.488 -10.578 1 95.88 94 GLN B C 1
ATOM 2467 O O . GLN B 1 94 ? 22.438 -7.07 -9.648 1 95.88 94 GLN B O 1
ATOM 2472 N N . GLU B 1 95 ? 21.547 -6.859 -11.664 1 93.62 95 GLU B N 1
ATOM 2473 C CA . GLU B 1 95 ? 22.156 -5.547 -11.875 1 93.62 95 GLU B CA 1
ATOM 2474 C C . GLU B 1 95 ? 21.328 -4.445 -11.227 1 93.62 95 GLU B C 1
ATOM 2476 O O . GLU B 1 95 ? 21.875 -3.506 -10.648 1 93.62 95 GLU B O 1
ATOM 2481 N N . PHE B 1 96 ? 20.094 -4.504 -11.258 1 96.38 96 PHE B N 1
ATOM 2482 C CA . PHE B 1 96 ? 19.156 -3.455 -10.875 1 96.38 96 PHE B CA 1
ATOM 2483 C C . PHE B 1 96 ? 18.969 -3.432 -9.359 1 96.38 96 PHE B C 1
ATOM 2485 O O . PHE B 1 96 ? 19.125 -2.389 -8.727 1 96.38 96 PHE B O 1
ATOM 2492 N N . ILE B 1 97 ? 18.719 -4.57 -8.672 1 97.75 97 ILE B N 1
ATOM 2493 C CA . ILE B 1 97 ? 18.156 -4.641 -7.328 1 97.75 97 ILE B CA 1
ATOM 2494 C C . ILE B 1 97 ? 19.156 -4.094 -6.32 1 97.75 97 ILE B C 1
ATOM 2496 O O . ILE B 1 97 ? 18.812 -3.279 -5.461 1 97.75 97 ILE B O 1
ATOM 2500 N N . PRO B 1 98 ? 20.484 -4.523 -6.426 1 97.12 98 PRO B N 1
ATOM 2501 C CA . PRO B 1 98 ? 21.422 -3.988 -5.441 1 97.12 98 PRO B CA 1
ATOM 2502 C C . PRO B 1 98 ? 21.516 -2.465 -5.48 1 97.12 98 PRO B C 1
ATOM 2504 O O . PRO B 1 98 ? 21.562 -1.82 -4.43 1 97.12 98 PRO B O 1
ATOM 2507 N N . GLN B 1 99 ? 21.438 -1.899 -6.691 1 94.88 99 GLN B N 1
ATOM 2508 C CA . GLN B 1 99 ? 21.516 -0.449 -6.832 1 94.88 99 GLN B CA 1
ATOM 2509 C C . GLN B 1 99 ? 20.25 0.228 -6.305 1 94.88 99 GLN B C 1
ATOM 2511 O O . GLN B 1 99 ? 20.328 1.251 -5.621 1 94.88 99 GLN B O 1
ATOM 2516 N N . TYR B 1 100 ? 19.172 -0.303 -6.629 1 97.44 100 TYR B N 1
ATOM 2517 C CA . TYR B 1 100 ? 17.875 0.224 -6.219 1 97.44 100 TYR B CA 1
ATOM 2518 C C . TYR B 1 100 ? 17.75 0.244 -4.699 1 97.44 100 TYR B C 1
ATOM 2520 O O . TYR B 1 100 ? 17.375 1.262 -4.117 1 97.44 100 TYR B O 1
ATOM 2528 N N . ILE B 1 101 ? 18.125 -0.862 -4.062 1 98.06 101 ILE B N 1
ATOM 2529 C CA . ILE B 1 101 ? 17.969 -1.015 -2.623 1 98.06 101 ILE B CA 1
ATOM 2530 C C . ILE B 1 101 ? 19.016 -0.193 -1.892 1 98.06 101 ILE B C 1
ATOM 2532 O O . ILE B 1 101 ? 18.766 0.35 -0.815 1 98.06 101 ILE B O 1
ATOM 2536 N N . ASN B 1 102 ? 20.172 -0.093 -2.508 1 96.88 102 ASN B N 1
ATOM 2537 C CA . ASN B 1 102 ? 21.203 0.766 -1.922 1 96.88 102 ASN B CA 1
ATOM 2538 C C . ASN B 1 102 ? 20.703 2.199 -1.755 1 96.88 102 ASN B C 1
ATOM 2540 O O . ASN B 1 102 ? 21.047 2.871 -0.781 1 96.88 102 ASN B O 1
ATOM 2544 N N . VAL B 1 103 ? 19.953 2.627 -2.713 1 96.75 103 VAL B N 1
ATOM 2545 C CA . VAL B 1 103 ? 19.391 3.971 -2.623 1 96.75 103 VAL B CA 1
ATOM 2546 C C . VAL B 1 103 ? 18.25 3.986 -1.607 1 96.75 103 VAL B C 1
ATOM 2548 O O . VAL B 1 103 ? 18.297 4.727 -0.623 1 96.75 103 VAL B O 1
ATOM 2551 N N . LEU B 1 104 ? 17.281 3.145 -1.73 1 96.75 104 LEU B N 1
ATOM 2552 C CA . LEU B 1 104 ? 16.031 3.195 -0.974 1 96.75 104 LEU B CA 1
ATOM 2553 C C . LEU B 1 104 ? 16.281 2.934 0.507 1 96.75 104 LEU B C 1
ATOM 2555 O O . LEU B 1 104 ? 15.648 3.547 1.367 1 96.75 104 LEU B O 1
ATOM 2559 N N . LEU B 1 105 ? 17.141 1.978 0.748 1 97.5 105 LEU B N 1
ATOM 2560 C CA . LEU B 1 105 ? 17.359 1.566 2.133 1 97.5 105 LEU B CA 1
ATOM 2561 C C . LEU B 1 105 ? 18.703 2.041 2.645 1 97.5 105 LEU B C 1
ATOM 2563 O O . LEU B 1 105 ? 19.312 1.397 3.508 1 97.5 105 LEU B O 1
ATOM 2567 N N . SER B 1 106 ? 19.234 3.082 1.999 1 96.69 106 SER B N 1
ATOM 2568 C CA . SER B 1 106 ? 20.406 3.748 2.564 1 96.69 106 SER B CA 1
ATOM 2569 C C . SER B 1 106 ? 20.125 4.277 3.965 1 96.69 106 SER B C 1
ATOM 2571 O O . SER B 1 106 ? 18.953 4.402 4.359 1 96.69 106 SER B O 1
ATOM 2573 N N . ASP B 1 107 ? 21.109 4.656 4.656 1 94.94 107 ASP B N 1
ATOM 2574 C CA . ASP B 1 107 ? 20.969 5.172 6.016 1 94.94 107 ASP B CA 1
ATOM 2575 C C . ASP B 1 107 ? 20.094 6.414 6.047 1 94.94 107 ASP B C 1
ATOM 2577 O O . ASP B 1 107 ? 19.391 6.664 7.035 1 94.94 107 ASP B O 1
ATOM 2581 N N . GLN B 1 108 ? 20.109 7.082 4.953 1 91.88 108 GLN B N 1
ATOM 2582 C CA . GLN B 1 108 ? 19.359 8.336 4.859 1 91.88 108 GLN B CA 1
ATOM 2583 C C . GLN B 1 108 ? 17.859 8.078 4.742 1 91.88 108 GLN B C 1
ATOM 2585 O O . GLN B 1 108 ? 17.047 8.867 5.242 1 91.88 108 GLN B O 1
ATOM 2590 N N . PHE B 1 109 ? 17.516 6.895 4.145 1 93.75 109 PHE B N 1
ATOM 2591 C CA . PHE B 1 109 ? 16.125 6.785 3.732 1 93.75 109 PHE B CA 1
ATOM 2592 C C . PHE B 1 109 ? 15.445 5.586 4.391 1 93.75 109 PHE B C 1
ATOM 2594 O O . PHE B 1 109 ? 14.219 5.523 4.48 1 93.75 109 PHE B O 1
ATOM 2601 N N . ARG B 1 110 ? 16.172 4.629 4.887 1 94.62 110 ARG B N 1
ATOM 2602 C CA . ARG B 1 110 ? 15.656 3.324 5.293 1 94.62 110 ARG B CA 1
ATOM 2603 C C . ARG B 1 110 ? 14.562 3.471 6.344 1 94.62 110 ARG B C 1
ATOM 2605 O O . ARG B 1 110 ? 13.586 2.717 6.344 1 94.62 110 ARG B O 1
ATOM 2612 N N . ASP B 1 111 ? 14.68 4.461 7.184 1 89.69 111 ASP B N 1
ATOM 2613 C CA . ASP B 1 111 ? 13.711 4.613 8.266 1 89.69 111 ASP B CA 1
ATOM 2614 C C . ASP B 1 111 ? 12.422 5.254 7.766 1 89.69 111 ASP B C 1
ATOM 2616 O O . ASP B 1 111 ? 11.406 5.266 8.477 1 89.69 111 ASP B O 1
ATOM 2620 N N . HIS B 1 112 ? 12.438 5.719 6.543 1 87.88 112 HIS B N 1
ATOM 2621 C CA . HIS B 1 112 ? 11.273 6.391 5.988 1 87.88 112 HIS B CA 1
ATOM 2622 C C . HIS B 1 112 ? 10.508 5.473 5.035 1 87.88 112 HIS B C 1
ATOM 2624 O O . HIS B 1 112 ? 9.367 5.758 4.676 1 87.88 112 HIS B O 1
ATOM 2630 N N . VAL B 1 113 ? 11.078 4.387 4.617 1 92.69 113 VAL B N 1
ATOM 2631 C CA . VAL B 1 113 ? 10.469 3.514 3.623 1 92.69 113 VAL B CA 1
ATOM 2632 C C . VAL B 1 113 ? 9.609 2.459 4.32 1 92.69 113 VAL B C 1
ATOM 2634 O O . VAL B 1 113 ? 10.094 1.747 5.207 1 92.69 113 VAL B O 1
ATOM 2637 N N . SER B 1 114 ? 8.391 2.432 3.932 1 92.19 114 SER B N 1
ATOM 2638 C CA . SER B 1 114 ? 7.473 1.486 4.562 1 92.19 114 SER B CA 1
ATOM 2639 C C . SER B 1 114 ? 7.328 0.216 3.732 1 92.19 114 SER B C 1
ATOM 2641 O O . SER B 1 114 ? 7.133 -0.871 4.277 1 92.19 114 SER B O 1
ATOM 2643 N N . GLN B 1 115 ? 7.41 0.389 2.387 1 94.94 115 GLN B N 1
ATOM 2644 C CA . GLN B 1 115 ? 7.207 -0.759 1.509 1 94.94 115 GLN B CA 1
ATOM 2645 C C . GLN B 1 115 ? 7.969 -0.593 0.198 1 94.94 115 GLN B C 1
ATOM 2647 O O . GLN B 1 115 ? 8.148 0.527 -0.287 1 94.94 115 GLN B O 1
ATOM 2652 N N . VAL B 1 116 ? 8.438 -1.671 -0.299 1 97.56 116 VAL B N 1
ATOM 2653 C CA . VAL B 1 116 ? 8.891 -1.81 -1.68 1 97.56 116 VAL B CA 1
ATOM 2654 C C . VAL B 1 116 ? 7.922 -2.705 -2.451 1 97.56 116 VAL B C 1
ATOM 2656 O O . VAL B 1 116 ? 7.723 -3.867 -2.092 1 97.56 116 VAL B O 1
ATOM 2659 N N . ILE B 1 117 ? 7.324 -2.193 -3.484 1 97.88 117 ILE B N 1
ATOM 2660 C CA . ILE B 1 117 ? 6.227 -2.885 -4.152 1 97.88 117 ILE B CA 1
ATOM 2661 C C . ILE B 1 117 ? 6.652 -3.283 -5.562 1 97.88 117 ILE B C 1
ATOM 2663 O O . ILE B 1 117 ? 7.074 -2.436 -6.355 1 97.88 117 ILE B O 1
ATOM 2667 N N . VAL B 1 118 ? 6.625 -4.547 -5.82 1 98.56 118 VAL B N 1
ATOM 2668 C CA . VAL B 1 118 ? 6.75 -5.059 -7.18 1 98.56 118 VAL B CA 1
ATOM 2669 C C . VAL B 1 118 ? 5.363 -5.289 -7.781 1 98.56 118 VAL B C 1
ATOM 2671 O O . VAL B 1 118 ? 4.586 -6.094 -7.266 1 98.56 118 VAL B O 1
ATOM 2674 N N . GLU B 1 119 ? 5.109 -4.613 -8.828 1 98.06 119 GLU B N 1
ATOM 2675 C CA . GLU B 1 119 ? 3.768 -4.664 -9.398 1 98.06 119 GLU B CA 1
ATOM 2676 C C . GLU B 1 119 ? 3.807 -5.102 -10.859 1 98.06 119 GLU B C 1
ATOM 2678 O O . GLU B 1 119 ? 4.578 -4.562 -11.656 1 98.06 119 GLU B O 1
ATOM 2683 N N . GLY B 1 120 ? 3.01 -6.105 -11.141 1 97.75 120 GLY B N 1
ATOM 2684 C CA . GLY B 1 120 ? 2.871 -6.555 -12.516 1 97.75 120 GLY B CA 1
ATOM 2685 C C . GLY B 1 120 ? 1.631 -6.008 -13.203 1 97.75 120 GLY B C 1
ATOM 2686 O O . GLY B 1 120 ? 0.575 -5.887 -12.578 1 97.75 120 GLY B O 1
ATOM 2687 N N . HIS B 1 121 ? 1.771 -5.766 -14.461 1 97.12 121 HIS B N 1
ATOM 2688 C CA . HIS B 1 121 ? 0.682 -5.277 -15.297 1 97.12 121 HIS B CA 1
ATOM 2689 C C . HIS B 1 121 ? 0.607 -6.047 -16.609 1 97.12 121 HIS B C 1
ATOM 2691 O O . HIS B 1 121 ? 1.619 -6.562 -17.094 1 97.12 121 HIS B O 1
ATOM 2697 N N . THR B 1 122 ? -0.523 -6.051 -17.109 1 96.19 122 THR B N 1
ATOM 2698 C CA . THR B 1 122 ? -0.725 -6.668 -18.406 1 96.19 122 THR B CA 1
ATOM 2699 C C . THR B 1 122 ? -1.369 -5.684 -19.375 1 96.19 122 THR B C 1
ATOM 2701 O O . THR B 1 122 ? -1.755 -4.578 -18.984 1 96.19 122 THR B O 1
ATOM 2704 N N . ASP B 1 123 ? -1.315 -6.043 -20.656 1 94.75 123 ASP B N 1
ATOM 2705 C CA . ASP B 1 123 ? -2.217 -5.363 -21.594 1 94.75 123 ASP B CA 1
ATOM 2706 C C . ASP B 1 123 ? -3.654 -5.852 -21.406 1 94.75 123 ASP B C 1
ATOM 2708 O O . ASP B 1 123 ? -3.947 -6.617 -20.484 1 94.75 123 ASP B O 1
ATOM 2712 N N . ASN B 1 124 ? -4.504 -5.414 -22.281 1 93.88 124 ASN B N 1
ATOM 2713 C CA . ASN B 1 124 ? -5.918 -5.703 -22.062 1 93.88 124 ASN B CA 1
ATOM 2714 C C . ASN B 1 124 ? -6.387 -6.879 -22.922 1 93.88 124 ASN B C 1
ATOM 2716 O O . ASN B 1 124 ? -7.578 -7.004 -23.203 1 93.88 124 ASN B O 1
ATOM 2720 N N . GLU B 1 125 ? -5.453 -7.684 -23.344 1 93.38 125 GLU B N 1
ATOM 2721 C CA . GLU B 1 125 ? -5.836 -8.875 -24.094 1 93.38 125 GLU B CA 1
ATOM 2722 C C . GLU B 1 125 ? -6.199 -10.023 -23.156 1 93.38 125 GLU B C 1
ATOM 2724 O O . GLU B 1 125 ? -5.355 -10.5 -22.391 1 93.38 125 GLU B O 1
ATOM 2729 N N . GLY B 1 126 ? -7.441 -10.484 -23.141 1 94.75 126 GLY B N 1
ATOM 2730 C CA . GLY B 1 126 ? -7.898 -11.555 -22.266 1 94.75 126 GLY B CA 1
ATOM 2731 C C . GLY B 1 126 ? -8.805 -11.07 -21.156 1 94.75 126 GLY B C 1
ATOM 2732 O O . GLY B 1 126 ? -9.211 -9.906 -21.125 1 94.75 126 GLY B O 1
ATOM 2733 N N . THR B 1 127 ? -9.156 -12.031 -20.266 1 96.5 127 THR B N 1
ATOM 2734 C CA . THR B 1 127 ? -10.078 -11.711 -19.188 1 96.5 127 THR B CA 1
ATOM 2735 C C . THR B 1 127 ? -9.328 -11.062 -18.016 1 96.5 127 THR B C 1
ATOM 2737 O O . THR B 1 127 ? -8.109 -11.203 -17.906 1 96.5 127 THR B O 1
ATOM 2740 N N . TYR B 1 128 ? -10.055 -10.414 -17.234 1 96.69 128 TYR B N 1
ATOM 2741 C CA . TYR B 1 128 ? -9.492 -9.797 -16.031 1 96.69 128 TYR B CA 1
ATOM 2742 C C . TYR B 1 128 ? -8.805 -10.828 -15.156 1 96.69 128 TYR B C 1
ATOM 2744 O O . TYR B 1 128 ? -7.688 -10.617 -14.688 1 96.69 128 TYR B O 1
ATOM 2752 N N . ILE B 1 129 ? -9.461 -11.953 -14.938 1 97.06 129 ILE B N 1
ATOM 2753 C CA . ILE B 1 129 ? -8.953 -12.961 -14.016 1 97.06 129 ILE B CA 1
ATOM 2754 C C . ILE B 1 129 ? -7.668 -13.57 -14.578 1 97.06 129 ILE B C 1
ATOM 2756 O O . ILE B 1 129 ? -6.695 -13.766 -13.844 1 97.06 129 ILE B O 1
ATOM 2760 N N . TYR B 1 130 ? -7.676 -13.867 -15.82 1 96.25 130 TYR B N 1
ATOM 2761 C CA . TYR B 1 130 ? -6.473 -14.398 -16.453 1 96.25 130 TYR B CA 1
ATOM 2762 C C . TYR B 1 130 ? -5.305 -13.43 -16.297 1 96.25 130 TYR B C 1
ATOM 2764 O O . TYR B 1 130 ? -4.211 -13.82 -15.891 1 96.25 130 TYR B O 1
ATOM 2772 N N . ASN B 1 131 ? -5.602 -12.195 -16.625 1 96.75 131 ASN B N 1
ATOM 2773 C CA . ASN B 1 131 ? -4.555 -11.18 -16.578 1 96.75 131 ASN B CA 1
ATOM 2774 C C . ASN B 1 131 ? -4.133 -10.883 -15.141 1 96.75 131 ASN B C 1
ATOM 2776 O O . ASN B 1 131 ? -2.979 -10.547 -14.891 1 96.75 131 ASN B O 1
ATOM 2780 N N . LEU B 1 132 ? -5.082 -11.023 -14.195 1 97.69 132 LEU B N 1
ATOM 2781 C CA . LEU B 1 132 ? -4.746 -10.883 -12.781 1 97.69 132 LEU B CA 1
ATOM 2782 C C . LEU B 1 132 ? -3.754 -11.953 -12.352 1 97.69 132 LEU B C 1
ATOM 2784 O O . LEU B 1 132 ? -2.746 -11.648 -11.711 1 97.69 132 LEU B O 1
ATOM 2788 N N . GLU B 1 133 ? -3.977 -13.164 -12.719 1 97.19 133 GLU B N 1
ATOM 2789 C CA . GLU B 1 133 ? -3.076 -14.258 -12.391 1 97.19 133 GLU B CA 1
ATOM 2790 C C . GLU B 1 133 ? -1.708 -14.07 -13.039 1 97.19 133 GLU B C 1
ATOM 2792 O O . GLU B 1 133 ? -0.676 -14.258 -12.391 1 97.19 133 GLU B O 1
ATOM 2797 N N . LEU B 1 134 ? -1.753 -13.719 -14.273 1 96.56 134 LEU B N 1
ATOM 2798 C CA . LEU B 1 134 ? -0.506 -13.516 -15.008 1 96.56 134 LEU B CA 1
ATOM 2799 C C . LEU B 1 134 ? 0.33 -12.414 -14.367 1 96.56 134 LEU B C 1
ATOM 2801 O O . LEU B 1 134 ? 1.519 -12.609 -14.102 1 96.56 134 LEU B O 1
ATOM 2805 N N . SER B 1 135 ? -0.312 -11.242 -14.133 1 97.44 135 SER B N 1
ATOM 2806 C CA . SER B 1 135 ? 0.395 -10.109 -13.547 1 97.44 135 SER B CA 1
ATOM 2807 C C . SER B 1 135 ? 0.893 -10.43 -12.141 1 97.44 135 SER B C 1
ATOM 2809 O O . SER B 1 135 ? 2.008 -10.055 -11.773 1 97.44 135 SER B O 1
ATOM 2811 N N . GLN B 1 136 ? 0.117 -11.156 -11.375 1 97.88 136 GLN B N 1
ATOM 2812 C CA . GLN B 1 136 ? 0.52 -11.57 -10.039 1 97.88 136 GLN B CA 1
ATOM 2813 C C . GLN B 1 136 ? 1.694 -12.547 -10.094 1 97.88 136 GLN B C 1
ATOM 2815 O O . GLN B 1 136 ? 2.658 -12.406 -9.336 1 97.88 136 GLN B O 1
ATOM 2820 N N . ASN B 1 137 ? 1.579 -13.5 -10.914 1 97.5 137 ASN B N 1
ATOM 2821 C CA . ASN B 1 137 ? 2.645 -14.492 -11.023 1 97.5 137 ASN B CA 1
ATOM 2822 C C . ASN B 1 137 ? 3.959 -13.852 -11.469 1 97.5 137 ASN B C 1
ATOM 2824 O O . ASN B 1 137 ? 5.027 -14.234 -10.992 1 97.5 137 ASN B O 1
ATOM 2828 N N . ARG B 1 138 ? 3.875 -12.945 -12.359 1 97.69 138 ARG B N 1
ATOM 2829 C CA . ARG B 1 138 ? 5.082 -12.273 -12.828 1 97.69 138 ARG B CA 1
ATOM 2830 C C . ARG B 1 138 ? 5.727 -11.469 -11.703 1 97.69 138 ARG B C 1
ATOM 2832 O O . ARG B 1 138 ? 6.941 -11.539 -11.5 1 97.69 138 ARG B O 1
ATOM 2839 N N . SER B 1 139 ? 4.93 -10.695 -10.961 1 98.12 139 SER B N 1
ATOM 2840 C CA . SER B 1 139 ? 5.477 -9.945 -9.836 1 98.12 139 SER B CA 1
ATOM 2841 C C . SER B 1 139 ? 6.059 -10.875 -8.781 1 98.12 139 SER B C 1
ATOM 2843 O O . SER B 1 139 ? 7.125 -10.602 -8.219 1 98.12 139 SER B O 1
ATOM 2845 N N . LEU B 1 140 ? 5.395 -11.969 -8.523 1 98.25 140 LEU B N 1
ATOM 2846 C CA . LEU B 1 140 ? 5.863 -12.938 -7.535 1 98.25 140 LEU B CA 1
ATOM 2847 C C . LEU B 1 140 ? 7.176 -13.578 -7.98 1 98.25 140 LEU B C 1
ATOM 2849 O O . LEU B 1 140 ? 8.078 -13.789 -7.168 1 98.25 140 LEU B O 1
ATOM 2853 N N . SER B 1 141 ? 7.258 -13.914 -9.242 1 98.06 141 SER B N 1
ATOM 2854 C CA . SER B 1 141 ? 8.477 -14.516 -9.773 1 98.06 141 SER B CA 1
ATOM 2855 C C . SER B 1 141 ? 9.68 -13.602 -9.57 1 98.06 141 SER B C 1
ATOM 2857 O O . SER B 1 141 ? 10.781 -14.07 -9.281 1 98.06 141 SER B O 1
ATOM 2859 N N . VAL B 1 142 ? 9.438 -12.328 -9.75 1 98.44 142 VAL B N 1
ATOM 2860 C CA . VAL B 1 142 ? 10.5 -11.344 -9.531 1 98.44 142 VAL B CA 1
ATOM 2861 C C . VAL B 1 142 ? 10.969 -11.398 -8.078 1 98.44 142 VAL B C 1
ATOM 2863 O O . VAL B 1 142 ? 12.164 -11.484 -7.809 1 98.44 142 VAL B O 1
ATOM 2866 N N . VAL B 1 143 ? 10.055 -11.375 -7.133 1 98.5 143 VAL B N 1
ATOM 2867 C CA . VAL B 1 143 ? 10.391 -11.383 -5.715 1 98.5 143 VAL B CA 1
ATOM 2868 C C . VAL B 1 143 ? 11.078 -12.695 -5.355 1 98.5 143 VAL B C 1
ATOM 2870 O O . VAL B 1 143 ? 12.078 -12.703 -4.633 1 98.5 143 VAL B O 1
ATOM 2873 N N . LYS B 1 144 ? 10.602 -13.773 -5.883 1 97.88 144 LYS B N 1
ATOM 2874 C CA . LYS B 1 144 ? 11.211 -15.07 -5.609 1 97.88 144 LYS B CA 1
ATOM 2875 C C . LYS B 1 144 ? 12.656 -15.117 -6.105 1 97.88 144 LYS B C 1
ATOM 2877 O O . LYS B 1 144 ? 13.531 -15.672 -5.438 1 97.88 144 LYS B O 1
ATOM 2882 N N . GLU B 1 145 ? 12.844 -14.578 -7.273 1 97.94 145 GLU B N 1
ATOM 2883 C CA . GLU B 1 145 ? 14.195 -14.562 -7.82 1 97.94 145 GLU B CA 1
ATOM 2884 C C . GLU B 1 145 ? 15.148 -13.773 -6.922 1 97.94 145 GLU B C 1
ATOM 2886 O O . GLU B 1 145 ? 16.266 -14.203 -6.668 1 97.94 145 GLU B O 1
ATOM 2891 N N . ILE B 1 146 ? 14.703 -12.648 -6.41 1 98.25 146 ILE B N 1
ATOM 2892 C CA . ILE B 1 146 ? 15.508 -11.766 -5.57 1 98.25 146 ILE B CA 1
ATOM 2893 C C . ILE B 1 146 ? 15.953 -12.516 -4.316 1 98.25 146 ILE B C 1
ATOM 2895 O O . ILE B 1 146 ? 17.062 -12.297 -3.818 1 98.25 146 ILE B O 1
ATOM 2899 N N . PHE B 1 147 ? 15.133 -13.445 -3.865 1 97.75 147 PHE B N 1
ATOM 2900 C CA . PHE B 1 147 ? 15.445 -14.109 -2.607 1 97.75 147 PHE B CA 1
ATOM 2901 C C . PHE B 1 147 ? 15.875 -15.555 -2.848 1 97.75 147 PHE B C 1
ATOM 2903 O O . PHE B 1 147 ? 15.945 -16.359 -1.91 1 97.75 147 PHE B O 1
ATOM 2910 N N . SER B 1 148 ? 16.094 -15.883 -4.133 1 96.19 148 SER B N 1
ATOM 2911 C CA . SER B 1 148 ? 16.609 -17.203 -4.445 1 96.19 148 SER B CA 1
ATOM 2912 C C . SER B 1 148 ? 18.031 -17.375 -3.963 1 96.19 148 SER B C 1
ATOM 2914 O O . SER B 1 148 ? 18.734 -16.391 -3.729 1 96.19 148 SER B O 1
ATOM 2916 N N . ASP B 1 149 ? 18.438 -18.562 -3.828 1 94.25 149 ASP B N 1
ATOM 2917 C CA . ASP B 1 149 ? 19.781 -18.875 -3.355 1 94.25 149 ASP B CA 1
ATOM 2918 C C . ASP B 1 149 ? 20.828 -18.422 -4.367 1 94.25 149 ASP B C 1
ATOM 2920 O O . ASP B 1 149 ? 22 -18.203 -4.012 1 94.25 149 ASP B O 1
ATOM 2924 N N . GLU B 1 150 ? 20.531 -18.312 -5.613 1 94.38 150 GLU B N 1
ATOM 2925 C CA . GLU B 1 150 ? 21.469 -18 -6.684 1 94.38 150 GLU B CA 1
ATOM 2926 C C . GLU B 1 150 ? 21.625 -16.484 -6.863 1 94.38 150 GLU B C 1
ATOM 2928 O O . GLU B 1 150 ? 22.516 -16.031 -7.594 1 94.38 150 GLU B O 1
ATOM 2933 N N . PHE B 1 151 ? 20.828 -15.734 -6.195 1 96.19 151 PHE B N 1
ATOM 2934 C CA . PHE B 1 151 ? 20.875 -14.281 -6.352 1 96.19 151 PHE B CA 1
ATOM 2935 C C . PHE B 1 151 ? 22.078 -13.695 -5.629 1 96.19 151 PHE B C 1
ATOM 2937 O O . PHE B 1 151 ? 22.438 -14.148 -4.535 1 96.19 151 PHE B O 1
ATOM 2944 N N . THR B 1 152 ? 22.672 -12.695 -6.137 1 95.31 152 THR B N 1
ATOM 2945 C CA . THR B 1 152 ? 23.859 -12.055 -5.559 1 95.31 152 THR B CA 1
ATOM 2946 C C . THR B 1 152 ? 23.531 -11.469 -4.188 1 95.31 152 THR B C 1
ATOM 2948 O O . THR B 1 152 ? 22.438 -10.953 -3.967 1 95.31 152 THR B O 1
ATOM 2951 N N . ALA B 1 153 ? 24.484 -11.555 -3.328 1 95.38 153 ALA B N 1
ATOM 2952 C CA . ALA B 1 153 ? 24.344 -10.898 -2.031 1 95.38 153 ALA B CA 1
ATOM 2953 C C . ALA B 1 153 ? 24.391 -9.375 -2.178 1 95.38 153 ALA B C 1
ATOM 2955 O O . ALA B 1 153 ? 25.109 -8.852 -3.023 1 95.38 153 ALA B O 1
ATOM 2956 N N . PHE B 1 154 ? 23.531 -8.711 -1.438 1 95.75 154 PHE B N 1
ATOM 2957 C CA . PHE B 1 154 ? 23.578 -7.254 -1.428 1 95.75 154 PHE B CA 1
ATOM 2958 C C . PHE B 1 154 ? 23.156 -6.711 -0.069 1 95.75 154 PHE B C 1
ATOM 2960 O O . PHE B 1 154 ? 22.547 -7.43 0.734 1 95.75 154 PHE B O 1
ATOM 2967 N N . GLN B 1 155 ? 23.5 -5.492 0.153 1 95.12 155 GLN B N 1
ATOM 2968 C CA . GLN B 1 155 ? 23.234 -4.875 1.448 1 95.12 155 GLN B CA 1
ATOM 2969 C C . GLN B 1 155 ? 21.734 -4.73 1.692 1 95.12 155 GLN B C 1
ATOM 2971 O O . GLN B 1 155 ? 20.984 -4.395 0.777 1 95.12 155 GLN B O 1
ATOM 2976 N N . ASN B 1 156 ? 21.25 -4.984 2.889 1 96.38 156 ASN B N 1
ATOM 2977 C CA . ASN B 1 156 ? 19.891 -4.754 3.379 1 96.38 156 ASN B CA 1
ATOM 2978 C C . ASN B 1 156 ? 18.906 -5.73 2.758 1 96.38 156 ASN B C 1
ATOM 2980 O O . ASN B 1 156 ? 17.719 -5.406 2.607 1 96.38 156 ASN B O 1
ATOM 2984 N N . LYS B 1 157 ? 19.406 -6.863 2.314 1 97 157 LYS B N 1
ATOM 2985 C CA . LYS B 1 157 ? 18.547 -7.891 1.737 1 97 157 LYS B CA 1
ATOM 2986 C C . LYS B 1 157 ? 17.5 -8.359 2.742 1 97 157 LYS B C 1
ATOM 2988 O O . LYS B 1 157 ? 16.328 -8.539 2.389 1 97 157 LYS B O 1
ATOM 2993 N N . GLU B 1 158 ? 17.891 -8.562 3.99 1 95.56 158 GLU B N 1
ATOM 2994 C CA . GLU B 1 158 ? 16.969 -9.023 5.02 1 95.56 158 GLU B CA 1
ATOM 2995 C C . GLU B 1 158 ? 15.922 -7.965 5.34 1 95.56 158 GLU B C 1
ATOM 2997 O O . GLU B 1 158 ? 14.75 -8.289 5.562 1 95.56 158 GLU B O 1
ATOM 3002 N N . GLU B 1 159 ? 16.344 -6.715 5.352 1 96.5 159 GLU B N 1
ATOM 3003 C CA . GLU B 1 159 ? 15.391 -5.629 5.551 1 96.5 159 GLU B CA 1
ATOM 3004 C C . GLU B 1 159 ? 14.391 -5.555 4.406 1 96.5 159 GLU B C 1
ATOM 3006 O O . GLU B 1 159 ? 13.195 -5.32 4.629 1 96.5 159 GLU B O 1
ATOM 3011 N N . LEU B 1 160 ? 14.898 -5.738 3.207 1 98.19 160 LEU B N 1
ATOM 3012 C CA . LEU B 1 160 ? 14.023 -5.758 2.041 1 98.19 160 LEU B CA 1
ATOM 3013 C C . LEU B 1 160 ? 12.969 -6.852 2.17 1 98.19 160 LEU B C 1
ATOM 3015 O O . LEU B 1 160 ? 11.805 -6.633 1.844 1 98.19 160 LEU B O 1
ATOM 3019 N N . ARG B 1 161 ? 13.344 -8.008 2.621 1 97.56 161 ARG B N 1
ATOM 3020 C CA . ARG B 1 161 ? 12.438 -9.148 2.754 1 97.56 161 ARG B CA 1
ATOM 3021 C C . ARG B 1 161 ? 11.227 -8.789 3.605 1 97.56 161 ARG B C 1
ATOM 3023 O O . ARG B 1 161 ? 10.117 -9.266 3.35 1 97.56 161 ARG B O 1
ATOM 3030 N N . LYS B 1 162 ? 11.406 -7.938 4.52 1 95.88 162 LYS B N 1
ATOM 3031 C CA . LYS B 1 162 ? 10.359 -7.598 5.477 1 95.88 162 LYS B CA 1
ATOM 3032 C C . LYS B 1 162 ? 9.352 -6.629 4.871 1 95.88 162 LYS B C 1
ATOM 3034 O O . LYS B 1 162 ? 8.219 -6.523 5.344 1 95.88 162 LYS B O 1
ATOM 3039 N N . ILE B 1 163 ? 9.781 -5.938 3.828 1 96.69 163 ILE B N 1
ATOM 3040 C CA . ILE B 1 163 ? 8.922 -4.836 3.422 1 96.69 163 ILE B CA 1
ATOM 3041 C C . ILE B 1 163 ? 8.555 -4.984 1.947 1 96.69 163 ILE B C 1
ATOM 3043 O O . ILE B 1 163 ? 7.742 -4.219 1.423 1 96.69 163 ILE B O 1
ATOM 3047 N N . ILE B 1 164 ? 9.062 -5.953 1.229 1 98.19 164 ILE B N 1
ATOM 3048 C CA . ILE B 1 164 ? 8.781 -6.109 -0.193 1 98.19 164 ILE B CA 1
ATOM 3049 C C . ILE B 1 164 ? 7.438 -6.816 -0.377 1 98.19 164 ILE B C 1
ATOM 3051 O O . ILE B 1 164 ? 7.102 -7.734 0.376 1 98.19 164 ILE B O 1
ATOM 3055 N N . THR B 1 165 ? 6.641 -6.355 -1.313 1 97.44 165 THR B N 1
ATOM 3056 C CA . THR B 1 165 ? 5.363 -6.965 -1.668 1 97.44 165 THR B CA 1
ATOM 3057 C C . THR B 1 165 ? 5.258 -7.164 -3.178 1 97.44 165 THR B C 1
ATOM 3059 O O . THR B 1 165 ? 5.957 -6.504 -3.945 1 97.44 165 THR B O 1
ATOM 3062 N N . SER B 1 166 ? 4.488 -8.086 -3.592 1 98.06 166 SER B N 1
ATOM 3063 C CA . SER B 1 166 ? 4.199 -8.359 -4.996 1 98.06 166 SER B CA 1
ATOM 3064 C C . SER B 1 166 ? 2.707 -8.234 -5.289 1 98.06 166 SER B C 1
ATOM 3066 O O . SER B 1 166 ? 1.883 -8.82 -4.586 1 98.06 166 SER B O 1
ATOM 3068 N N . ASN B 1 167 ? 2.428 -7.484 -6.289 1 97.38 167 ASN B N 1
ATOM 3069 C CA . ASN B 1 167 ? 1.039 -7.238 -6.668 1 97.38 167 ASN B CA 1
ATOM 3070 C C . ASN B 1 167 ? 0.824 -7.445 -8.164 1 97.38 167 ASN B C 1
ATOM 3072 O O . ASN B 1 167 ? 1.718 -7.172 -8.969 1 97.38 167 ASN B O 1
ATOM 3076 N N . GLY B 1 168 ? -0.321 -7.93 -8.469 1 98 168 GLY B N 1
ATOM 3077 C CA . GLY B 1 168 ? -0.796 -7.949 -9.844 1 98 168 GLY B CA 1
ATOM 3078 C C . GLY B 1 168 ? -1.946 -6.988 -10.094 1 98 168 GLY B C 1
ATOM 3079 O O . GLY B 1 168 ? -2.887 -6.926 -9.297 1 98 168 GLY B O 1
ATOM 3080 N N . ARG B 1 169 ? -1.878 -6.324 -11.18 1 97.62 169 ARG B N 1
ATOM 3081 C CA . ARG B 1 169 ? -2.891 -5.297 -11.414 1 97.62 169 ARG B CA 1
ATOM 3082 C C . ARG B 1 169 ? -3.697 -5.605 -12.672 1 97.62 169 ARG B C 1
ATOM 3084 O O . ARG B 1 169 ? -4.5 -4.781 -13.117 1 97.62 169 ARG B O 1
ATOM 3091 N N . SER B 1 170 ? -3.463 -6.754 -13.195 1 97.81 170 SER B N 1
ATOM 3092 C CA . SER B 1 170 ? -4.137 -7.066 -14.445 1 97.81 170 SER B CA 1
ATOM 3093 C C . SER B 1 170 ? -4.02 -5.914 -15.438 1 97.81 170 SER B C 1
ATOM 3095 O O . SER B 1 170 ? -2.93 -5.375 -15.648 1 97.81 170 SER B O 1
ATOM 3097 N N . PHE B 1 171 ? -5.051 -5.559 -16.109 1 97.25 171 PHE B N 1
ATOM 3098 C CA . PHE B 1 171 ? -5.008 -4.5 -17.109 1 97.25 171 PHE B CA 1
ATOM 3099 C C . PHE B 1 171 ? -5.715 -3.248 -16.609 1 97.25 171 PHE B C 1
ATOM 3101 O O . PHE B 1 171 ? -6.246 -2.467 -17.391 1 97.25 171 PHE B O 1
ATOM 3108 N N . ASN B 1 172 ? -5.742 -3.016 -15.289 1 95.81 172 ASN B N 1
ATOM 3109 C CA . ASN B 1 172 ? -6.516 -1.945 -14.672 1 95.81 172 ASN B CA 1
ATOM 3110 C C . ASN B 1 172 ? -5.859 -0.584 -14.883 1 95.81 172 ASN B C 1
ATOM 3112 O O . ASN B 1 172 ? -6.508 0.453 -14.727 1 95.81 172 ASN B O 1
ATOM 3116 N N . GLU B 1 173 ? -4.578 -0.546 -15.18 1 94.25 173 GLU B N 1
ATOM 3117 C CA . GLU B 1 173 ? -3.842 0.697 -15.391 1 94.25 173 GLU B CA 1
ATOM 3118 C C . GLU B 1 173 ? -3.102 0.681 -16.719 1 94.25 173 GLU B C 1
ATOM 3120 O O . GLU B 1 173 ? -1.869 0.691 -16.75 1 94.25 173 GLU B O 1
ATOM 3125 N N . PRO B 1 174 ? -3.799 0.79 -17.719 1 95.69 174 PRO B N 1
ATOM 3126 C CA . PRO B 1 174 ? -3.143 0.758 -19.031 1 95.69 174 PRO B CA 1
ATOM 3127 C C . PRO B 1 174 ? -2.373 2.041 -19.328 1 95.69 174 PRO B C 1
ATOM 3129 O O . PRO B 1 174 ? -2.734 3.115 -18.844 1 95.69 174 PRO B O 1
ATOM 3132 N N . ILE B 1 175 ? -1.341 1.919 -20.016 1 93.81 175 ILE B N 1
ATOM 3133 C CA . ILE B 1 175 ? -0.629 3.074 -20.547 1 93.81 175 ILE B CA 1
ATOM 3134 C C . ILE B 1 175 ? -1.128 3.377 -21.969 1 93.81 175 ILE B C 1
ATOM 3136 O O . ILE B 1 175 ? -1.225 2.477 -22.797 1 93.81 175 ILE B O 1
ATOM 3140 N N . LEU B 1 176 ? -1.419 4.617 -22.125 1 93.88 176 LEU B N 1
ATOM 3141 C CA .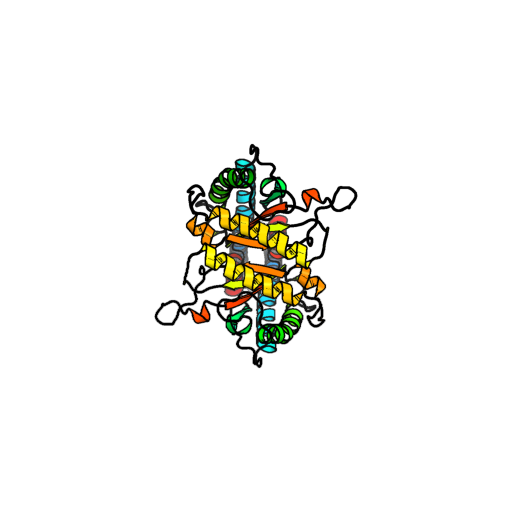 LEU B 1 176 ? -2.033 5.02 -23.391 1 93.88 176 LEU B CA 1
ATOM 3142 C C . LEU B 1 176 ? -1.015 5.699 -24.297 1 93.88 176 LEU B C 1
ATOM 3144 O O . LEU B 1 176 ? -0.09 6.359 -23.812 1 93.88 176 LEU B O 1
ATOM 3148 N N . ASN B 1 177 ? -1.199 5.543 -25.578 1 93.25 177 ASN B N 1
ATOM 3149 C CA . ASN B 1 177 ? -0.457 6.309 -26.578 1 93.25 177 ASN B CA 1
ATOM 3150 C C . ASN B 1 177 ? -0.968 7.742 -26.672 1 93.25 177 ASN B C 1
ATOM 3152 O O . ASN B 1 177 ? -1.931 8.109 -26 1 93.25 177 ASN B O 1
ATOM 3156 N N . GLU B 1 178 ? -0.25 8.5 -27.469 1 91.56 178 GLU B N 1
ATOM 3157 C CA . GLU B 1 178 ? -0.605 9.906 -27.641 1 91.56 178 GLU B CA 1
ATOM 3158 C C . GLU B 1 178 ? -2.021 10.055 -28.188 1 91.56 178 GLU B C 1
ATOM 3160 O O . GLU B 1 178 ? -2.709 11.039 -27.891 1 91.56 178 GLU B O 1
ATOM 3165 N N . ASN B 1 179 ? -2.477 9.117 -28.938 1 93.38 179 ASN B N 1
ATOM 3166 C CA . ASN B 1 179 ? -3.797 9.172 -29.547 1 93.38 179 ASN B CA 1
ATOM 3167 C C . ASN B 1 179 ? -4.879 8.648 -28.609 1 93.38 179 ASN B C 1
ATOM 3169 O O . ASN B 1 179 ? -6.051 8.57 -28.984 1 93.38 179 ASN B O 1
ATOM 3173 N N . GLY B 1 180 ? -4.445 8.133 -27.406 1 91.94 180 GLY B N 1
ATOM 3174 C CA . GLY B 1 180 ? -5.41 7.703 -26.406 1 91.94 180 GLY B CA 1
ATOM 3175 C C . GLY B 1 180 ? -5.676 6.211 -26.438 1 91.94 180 GLY B C 1
ATOM 3176 O O . GLY B 1 180 ? -6.457 5.699 -25.625 1 91.94 180 GLY B O 1
ATOM 3177 N N . GLU B 1 181 ? -5.062 5.57 -27.391 1 94.25 181 GLU B N 1
ATOM 3178 C CA . GLU B 1 181 ? -5.219 4.117 -27.453 1 94.25 181 GLU B CA 1
ATOM 3179 C C . GLU B 1 181 ? -4.238 3.418 -26.516 1 94.25 181 GLU B C 1
ATOM 3181 O O . GLU B 1 181 ? -3.137 3.918 -26.266 1 94.25 181 GLU B O 1
ATOM 3186 N N . ILE B 1 182 ? -4.699 2.258 -26.078 1 94.94 182 ILE B N 1
ATOM 3187 C CA . ILE B 1 182 ? -3.842 1.495 -25.172 1 94.94 182 ILE B CA 1
ATOM 3188 C C . ILE B 1 182 ? -2.584 1.049 -25.922 1 94.94 182 ILE B C 1
ATOM 3190 O O . ILE B 1 182 ? -2.66 0.576 -27.062 1 94.94 182 ILE B O 1
ATOM 3194 N N . ASN B 1 183 ? -1.448 1.317 -25.344 1 95.19 183 ASN B N 1
ATOM 3195 C CA . ASN B 1 183 ? -0.173 0.774 -25.797 1 95.19 183 ASN B CA 1
ATOM 3196 C C . ASN B 1 183 ? 0.128 -0.571 -25.141 1 95.19 183 ASN B C 1
ATOM 3198 O O . ASN B 1 183 ? 0.544 -0.624 -23.984 1 95.19 183 ASN B O 1
ATOM 3202 N N . PRO B 1 184 ? -0.101 -1.663 -25.859 1 93.25 184 PRO B N 1
ATOM 3203 C CA . PRO B 1 184 ? 0.032 -2.977 -25.234 1 93.25 184 PRO B CA 1
ATOM 3204 C C . PRO B 1 184 ? 1.44 -3.236 -24.703 1 93.25 184 PRO B C 1
ATOM 3206 O O . PRO B 1 184 ? 1.603 -3.773 -23.594 1 93.25 184 PRO B O 1
ATOM 3209 N N . ASP B 1 185 ? 2.406 -2.852 -25.438 1 90.5 185 ASP B N 1
ATOM 3210 C CA . ASP B 1 185 ? 3.789 -3.127 -25.062 1 90.5 185 ASP B CA 1
ATOM 3211 C C . ASP B 1 185 ? 4.164 -2.391 -23.781 1 90.5 185 ASP B C 1
ATOM 3213 O O . ASP B 1 185 ? 4.781 -2.971 -22.875 1 90.5 185 ASP B O 1
ATOM 3217 N N . LYS B 1 186 ? 3.73 -1.17 -23.688 1 91.88 186 LYS B N 1
ATOM 3218 C CA . LYS B 1 186 ? 4.039 -0.387 -22.5 1 91.88 186 LYS B CA 1
ATOM 3219 C C . LYS B 1 186 ? 3.18 -0.824 -21.312 1 91.88 186 LYS B C 1
ATOM 3221 O O . LYS B 1 186 ? 3.576 -0.664 -20.156 1 91.88 186 LYS B O 1
ATOM 3226 N N . SER B 1 187 ? 2.025 -1.335 -21.672 1 95.19 187 SER B N 1
ATOM 3227 C CA . SER B 1 187 ? 1.118 -1.78 -20.625 1 95.19 187 SER B CA 1
ATOM 3228 C C . SER B 1 187 ? 1.608 -3.072 -19.969 1 95.19 187 SER B C 1
ATOM 3230 O O . SER B 1 187 ? 1.391 -3.303 -18.781 1 95.19 187 SER B O 1
ATOM 3232 N N . ARG B 1 188 ? 2.256 -3.887 -20.75 1 94.69 188 ARG B N 1
ATOM 3233 C CA . ARG B 1 188 ? 2.916 -5.07 -20.203 1 94.69 188 ARG B CA 1
ATOM 3234 C C . ARG B 1 188 ? 4.219 -4.695 -19.516 1 94.69 188 ARG B C 1
ATOM 3236 O O . ARG B 1 188 ? 5.242 -4.484 -20.156 1 94.69 188 ARG B O 1
ATOM 3243 N N . ARG B 1 189 ? 4.082 -4.555 -18.203 1 95.62 189 ARG B N 1
ATOM 3244 C CA . ARG B 1 189 ? 5.258 -4.031 -17.516 1 95.62 189 ARG B CA 1
ATOM 3245 C C . ARG B 1 189 ? 5.309 -4.52 -16.062 1 95.62 189 ARG B C 1
ATOM 3247 O O . ARG B 1 189 ? 4.301 -4.973 -15.523 1 95.62 189 ARG B O 1
ATOM 3254 N N . VAL B 1 190 ? 6.484 -4.52 -15.516 1 97.62 190 VAL B N 1
ATOM 3255 C CA . VAL B 1 190 ? 6.715 -4.656 -14.078 1 97.62 190 VAL B CA 1
ATOM 3256 C C . VAL B 1 190 ? 7.199 -3.328 -13.5 1 97.62 190 VAL B C 1
ATOM 3258 O O . VAL B 1 190 ? 8.102 -2.695 -14.055 1 97.62 190 VAL B O 1
ATOM 3261 N N . GLU B 1 191 ? 6.578 -2.9 -12.492 1 97.62 191 GLU B N 1
ATOM 3262 C CA . GLU B 1 191 ? 6.969 -1.654 -11.836 1 97.62 191 GLU B CA 1
ATOM 3263 C C . GLU B 1 191 ? 7.492 -1.913 -10.43 1 97.62 191 GLU B C 1
ATOM 3265 O O . GLU B 1 191 ? 6.965 -2.764 -9.711 1 97.62 191 GLU B O 1
ATOM 3270 N N . PHE B 1 192 ? 8.531 -1.223 -10.102 1 98.12 192 PHE B N 1
ATOM 3271 C CA . PHE B 1 192 ? 9.023 -1.143 -8.734 1 98.12 192 PHE B CA 1
ATOM 3272 C C . PHE B 1 192 ? 8.648 0.194 -8.102 1 98.12 192 PHE B C 1
ATOM 3274 O O . PHE B 1 192 ? 9.023 1.253 -8.609 1 98.12 192 PHE B O 1
ATOM 3281 N N . LYS B 1 193 ? 7.895 0.105 -7.07 1 96.62 193 LYS B N 1
ATOM 3282 C CA . LYS B 1 193 ? 7.422 1.29 -6.359 1 96.62 193 LYS B CA 1
ATOM 3283 C C . LYS B 1 193 ? 7.848 1.257 -4.891 1 96.62 193 LYS B C 1
ATOM 3285 O O . LYS B 1 193 ? 8.258 0.211 -4.383 1 96.62 193 LYS B O 1
ATOM 3290 N N . PHE B 1 194 ? 7.844 2.445 -4.305 1 95.25 194 PHE B N 1
ATOM 3291 C CA . PHE B 1 194 ? 8.094 2.51 -2.871 1 95.25 194 PHE B CA 1
ATOM 3292 C C . PHE B 1 194 ? 7.051 3.383 -2.18 1 95.25 194 PHE B C 1
ATOM 3294 O O . PHE B 1 194 ? 6.457 4.262 -2.807 1 95.25 194 PHE B O 1
ATOM 3301 N N . ARG B 1 195 ? 6.82 3.006 -1.013 1 90.88 195 ARG B N 1
ATOM 3302 C CA . ARG B 1 195 ? 5.945 3.793 -0.148 1 90.88 195 ARG B CA 1
ATOM 3303 C C . ARG B 1 195 ? 6.684 4.258 1.103 1 90.88 195 ARG B C 1
ATOM 3305 O O . ARG B 1 195 ? 7.445 3.492 1.699 1 90.88 195 ARG B O 1
ATOM 3312 N N . LEU B 1 196 ? 6.422 5.434 1.408 1 87.19 196 LEU B N 1
ATOM 3313 C CA . LEU B 1 196 ? 7.027 5.977 2.619 1 87.19 196 LEU B CA 1
ATOM 3314 C C . LEU B 1 196 ? 6.09 5.816 3.812 1 87.19 196 LEU B C 1
ATOM 3316 O O . LEU B 1 196 ? 4.883 5.645 3.643 1 87.19 196 LEU B O 1
ATOM 3320 N N . LYS B 1 197 ? 6.723 5.758 4.918 1 78.38 197 LYS B N 1
ATOM 3321 C CA . LYS B 1 197 ? 5.957 5.641 6.152 1 78.38 197 LYS B CA 1
ATOM 3322 C C . LYS B 1 197 ? 5.102 6.879 6.391 1 78.38 197 LYS B C 1
ATOM 3324 O O . LYS B 1 197 ? 5.625 7.992 6.5 1 78.38 197 LYS B O 1
ATOM 3329 N N . ASP B 1 198 ? 3.926 6.949 5.68 1 61.75 198 ASP B N 1
ATOM 3330 C CA . ASP B 1 198 ? 2.992 8.062 5.812 1 61.75 198 ASP B CA 1
ATOM 3331 C C . ASP B 1 198 ? 2.521 8.219 7.258 1 61.75 198 ASP B C 1
ATOM 3333 O O . ASP B 1 198 ? 2.369 9.336 7.754 1 61.75 198 ASP B O 1
ATOM 3337 N N . GLU B 1 199 ? 2.094 6.988 7.77 1 54 199 GLU B N 1
ATOM 3338 C CA . GLU B 1 199 ? 1.395 6.961 9.047 1 54 199 GLU B CA 1
ATOM 3339 C C . GLU B 1 199 ? 2.207 7.652 10.141 1 54 199 GLU B C 1
ATOM 3341 O O . GLU B 1 199 ? 1.653 8.367 10.977 1 54 199 GLU B O 1
ATOM 3346 N N . GLU B 1 200 ? 3.459 7.391 10.031 1 53.81 200 GLU B N 1
ATOM 3347 C CA . GLU B 1 200 ? 4.195 8.023 11.117 1 53.81 200 GLU B CA 1
ATOM 3348 C C . GLU B 1 200 ? 4.129 9.547 11.016 1 53.81 200 GLU B C 1
ATOM 3350 O O . GLU B 1 200 ? 3.996 10.234 12.031 1 53.81 200 GLU B O 1
ATOM 3355 N N . LEU B 1 201 ? 4.051 9.953 9.742 1 58.56 201 LEU B N 1
ATOM 3356 C CA . LEU B 1 201 ? 4.031 11.398 9.555 1 58.56 201 LEU B CA 1
ATOM 3357 C C . LEU B 1 201 ? 2.684 11.984 9.961 1 58.56 201 LEU B C 1
ATOM 3359 O O . LEU B 1 201 ? 2.627 13.023 10.625 1 58.56 201 LEU B O 1
ATOM 3363 N N . ILE B 1 202 ? 1.722 11.266 9.578 1 60.56 202 ILE B N 1
ATOM 3364 C CA . ILE B 1 202 ? 0.383 11.734 9.922 1 60.56 202 ILE B CA 1
ATOM 3365 C C . ILE B 1 202 ? 0.196 11.703 11.438 1 60.56 202 ILE B C 1
ATOM 3367 O O . ILE B 1 202 ? -0.353 12.641 12.016 1 60.56 202 ILE B O 1
ATOM 3371 N N . ASP B 1 203 ? 0.758 10.641 12 1 57.72 203 ASP B N 1
ATOM 3372 C CA . ASP B 1 203 ? 0.657 10.531 13.453 1 57.72 203 ASP B CA 1
ATOM 3373 C C . ASP B 1 203 ? 1.371 11.688 14.141 1 57.72 203 ASP B C 1
ATOM 3375 O O . ASP B 1 203 ? 0.857 12.258 15.109 1 57.72 203 ASP B O 1
ATOM 3379 N N . GLU B 1 204 ? 2.488 12.023 13.664 1 60.34 204 GLU B N 1
ATOM 3380 C CA . GLU B 1 204 ? 3.246 13.133 14.242 1 60.34 204 GLU B CA 1
ATOM 3381 C C . GLU B 1 2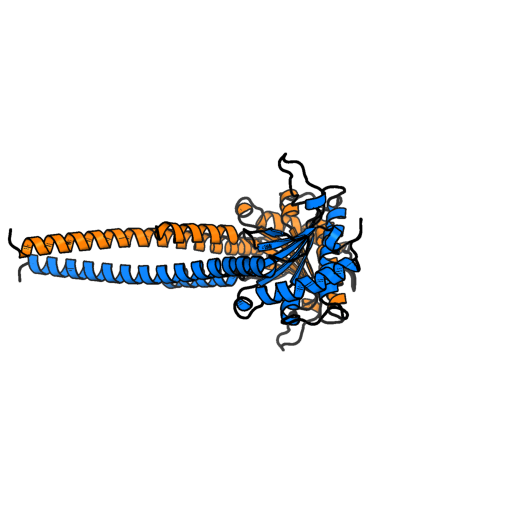04 ? 2.51 14.453 14.07 1 60.34 204 GLU B C 1
ATOM 3383 O O . GLU B 1 204 ? 2.461 15.273 14.992 1 60.34 204 GLU B O 1
ATOM 3388 N N . ILE B 1 205 ? 1.938 14.578 12.961 1 62.44 205 ILE B N 1
ATOM 3389 C CA . ILE B 1 205 ? 1.203 15.805 12.68 1 62.44 205 ILE B CA 1
ATOM 3390 C C . ILE B 1 205 ? -0.049 15.867 13.547 1 62.44 205 ILE B C 1
ATOM 3392 O O . ILE B 1 205 ? -0.386 16.922 14.086 1 62.44 205 ILE B O 1
ATOM 3396 N N . GLU B 1 206 ? -0.637 14.734 13.719 1 62.22 206 GLU B N 1
ATOM 3397 C CA . GLU B 1 206 ? -1.812 14.648 14.586 1 62.22 206 GLU B CA 1
ATOM 3398 C C . GLU B 1 206 ? -1.47 15.023 16.016 1 62.22 206 GLU B C 1
ATOM 3400 O O . GLU B 1 206 ? -2.23 15.742 16.672 1 62.22 206 GLU B O 1
ATOM 3405 N N . GLN B 1 207 ? -0.43 14.5 16.516 1 60.97 207 GLN B N 1
ATOM 3406 C CA . GLN B 1 207 ? -0.002 14.805 17.875 1 60.97 207 GLN B CA 1
ATOM 3407 C C . GLN B 1 207 ? 0.285 16.297 18.047 1 60.97 207 GLN B C 1
ATOM 3409 O O . GLN B 1 207 ? -0.003 16.875 19.094 1 60.97 207 GLN B O 1
ATOM 3414 N N . MET B 1 208 ? 0.743 16.906 17.031 1 61.47 208 MET B N 1
ATOM 3415 C CA . MET B 1 208 ? 1.054 18.344 17.078 1 61.47 208 MET B CA 1
ATOM 3416 C C . MET B 1 208 ? -0.221 19.172 17.047 1 61.47 208 MET B C 1
ATOM 3418 O O . MET B 1 208 ? -0.26 20.266 17.609 1 61.47 208 MET B O 1
ATOM 3422 N N . VAL B 1 209 ? -1.233 18.641 16.375 1 61.22 209 VAL B N 1
ATOM 3423 C CA . VAL B 1 209 ? -2.508 19.344 16.297 1 61.22 209 VAL B CA 1
ATOM 3424 C C . VAL B 1 209 ? -3.289 19.172 17.594 1 61.22 209 VAL B C 1
ATOM 3426 O O . VAL B 1 209 ? -3.885 20.125 18.094 1 61.22 209 VAL B O 1
ATOM 3429 N N . LYS B 1 210 ? -3.324 17.969 18.156 1 60.16 210 LYS B N 1
ATOM 3430 C CA . LYS B 1 210 ? -4.059 17.672 19.375 1 60.16 210 LYS B CA 1
ATOM 3431 C C . LYS B 1 210 ? -3.43 18.391 20.578 1 60.16 210 LYS B C 1
ATOM 3433 O O . LYS B 1 210 ? -4.137 18.828 21.484 1 60.16 210 LYS B O 1
ATOM 3438 N N . THR B 1 211 ? -2.184 18.234 20.75 1 50.28 211 THR B N 1
ATOM 3439 C CA . THR B 1 211 ? -1.55 18.875 21.891 1 50.28 211 THR B CA 1
ATOM 3440 C C . THR B 1 211 ? -1.918 20.359 21.953 1 50.28 211 THR B C 1
ATOM 3442 O O . THR B 1 211 ? -1.997 20.938 23.031 1 50.28 211 THR B O 1
ATOM 3445 N N . LYS B 1 212 ? -2.264 21.062 20.953 1 51.5 212 LYS B N 1
ATOM 3446 C CA . LYS B 1 212 ? -2.578 22.484 21.078 1 51.5 212 LYS B CA 1
ATOM 3447 C C . LYS B 1 212 ? -4 22.688 21.594 1 51.5 212 LYS B C 1
ATOM 3449 O O . LYS B 1 212 ? -4.316 23.734 22.156 1 51.5 212 LYS B O 1
ATOM 3454 N N . HIS B 1 213 ? -4.969 21.766 21.391 1 45.22 213 HIS B N 1
ATOM 3455 C CA . HIS B 1 213 ? -6.309 22 21.906 1 45.22 213 HIS B CA 1
ATOM 3456 C C . HIS B 1 213 ? -6.395 21.641 23.391 1 45.22 213 HIS B C 1
ATOM 3458 O O . HIS B 1 213 ? -7.465 21.75 24 1 45.22 213 HIS B O 1
ATOM 3464 N N . GLU B 1 214 ? -5.418 21.094 23.906 1 39.88 214 GLU B N 1
ATOM 3465 C CA . GLU B 1 214 ? -5.445 21.141 25.375 1 39.88 214 GLU B CA 1
ATOM 3466 C C . GLU B 1 214 ? -4.688 22.344 25.906 1 39.88 214 GLU B C 1
ATOM 3468 O O . GLU B 1 214 ? -3.689 22.766 25.328 1 39.88 214 GLU B O 1
#

InterPro domains:
  IPR006665 OmpA-like domain [PF00691] (77-147)
  IPR006665 OmpA-like domain [PS51123] (65-198)
  IPR006665 OmpA-like domain [cd07185] (76-194)
  IPR036737 OmpA-like domain superfamily [G3DSA:3.30.1330.60] (24-201)
  IPR036737 OmpA-like domain superfamily [SSF103088] (66-194)
  IPR050330 Bacterial Outer Membrane Structural/Functional [PTHR30329] (39-194)